Protein AF-A0A957KH00-F1 (afdb_monomer_lite)

Secondary structure (DSSP, 8-state):
-TTS-HHHHHHHHHHHHHHHHHHHHHHHHHH--SEEEEP-SSSPEEEEPPGGG-EEEEEETTEEEEEESB-TT-SSBPPHHHHHHHHHHHHH---SSPPPP-HHHHTB-HHHHHHHHHTS-HHHHHHHHHHTT-SEEEE-S---TTS-HHHHTTSS---S--SEEEEE-SS-EEEEE-TTT--HHHHHHHHHHHHHHHHHHHHHHHTSPPPSS---PEEE-----HHHHHHHHHSPBPPP-EEEEE----HHHHHHHHHHHHHH-TT----HHHHHHHHHHHHHHH----HHHHHHHHHHHTSTTTHHHHHHHHHHHHHSTTPPPPEEEEEE-TTT-TT--EEEEEE---TTTTTHHHHHHHHHHHHHHHHHH-SHHHHHHHHHHHHHHHHHHHHHHHHHHHHHHHHHTT-SHHHHHHHHHHTS-HHHHHHHTTS-GGGHHHHHHHH-SEEEEEEEEPPTT-------PPPPS-TT--EEEEEEE-TTSPEEEEEEE--HHHHHHHHTT-HHHHHHHHHHHHHHHHHHHHHHHHHHHHHHH--TTT--GGGSTT------

Structure (mmCIF, N/CA/C/O backbone):
data_AF-A0A957KH00-F1
#
_entry.id   AF-A0A957KH00-F1
#
loop_
_atom_site.group_PDB
_atom_site.id
_atom_site.type_symbol
_atom_site.label_atom_id
_atom_site.label_alt_id
_atom_site.label_comp_id
_atom_site.label_asym_id
_atom_site.label_entity_id
_atom_site.label_seq_id
_atom_site.pdbx_PDB_ins_code
_atom_site.Cartn_x
_atom_site.Cartn_y
_atom_site.Cartn_z
_atom_site.occupancy
_atom_site.B_iso_or_equiv
_atom_site.auth_seq_id
_atom_site.auth_comp_id
_atom_site.auth_asym_id
_atom_site.auth_atom_id
_atom_site.pdbx_PDB_model_num
ATOM 1 N N . ILE A 1 1 ? 18.843 39.538 4.710 1.00 54.41 1 ILE A N 1
ATOM 2 C CA . ILE A 1 1 ? 18.472 39.778 6.128 1.00 54.41 1 ILE A CA 1
ATOM 3 C C . ILE A 1 1 ? 19.539 40.608 6.839 1.00 54.41 1 ILE A C 1
ATOM 5 O O . ILE A 1 1 ? 19.192 41.646 7.378 1.00 54.41 1 ILE A O 1
ATOM 9 N N . GLU A 1 2 ? 20.824 40.255 6.732 1.00 48.72 2 GLU A N 1
ATOM 10 C CA . GLU A 1 2 ? 21.942 40.974 7.386 1.00 48.72 2 GLU A CA 1
ATOM 11 C C . GLU A 1 2 ? 22.104 42.458 6.999 1.00 48.72 2 GLU A C 1
ATOM 13 O O . GLU A 1 2 ? 22.751 43.216 7.710 1.00 48.72 2 GLU A O 1
ATOM 18 N N . ARG A 1 3 ? 21.488 42.899 5.894 1.00 66.25 3 ARG A N 1
ATOM 19 C CA . ARG A 1 3 ? 21.500 44.301 5.435 1.00 66.25 3 ARG A CA 1
ATOM 20 C C . ARG A 1 3 ? 20.320 45.147 5.939 1.00 66.25 3 ARG A C 1
ATOM 22 O O . ARG A 1 3 ? 20.231 46.315 5.582 1.00 66.25 3 ARG A O 1
ATOM 29 N N . LEU A 1 4 ? 19.390 44.572 6.707 1.00 69.06 4 LEU A N 1
ATOM 30 C CA . LEU A 1 4 ? 18.234 45.299 7.251 1.00 69.06 4 LEU A CA 1
ATOM 31 C C . LEU A 1 4 ? 18.590 46.002 8.573 1.00 69.06 4 LEU A C 1
ATOM 33 O O . LEU A 1 4 ? 19.432 45.486 9.308 1.00 69.06 4 LEU A O 1
ATOM 37 N N . PRO A 1 5 ? 17.937 47.125 8.927 1.00 86.00 5 PRO A N 1
ATOM 38 C CA . PRO A 1 5 ? 18.092 47.758 10.238 1.00 86.00 5 PRO A CA 1
ATOM 39 C C . PRO A 1 5 ? 17.838 46.776 11.394 1.00 86.00 5 PRO A C 1
ATOM 41 O O . PRO A 1 5 ? 16.929 45.951 11.327 1.00 86.00 5 PRO A O 1
ATOM 44 N N . ALA A 1 6 ? 18.602 46.880 12.486 1.00 80.31 6 ALA A N 1
ATOM 45 C CA . ALA A 1 6 ? 18.545 45.936 13.613 1.00 80.31 6 ALA A CA 1
ATOM 46 C C . ALA A 1 6 ? 17.179 45.869 14.330 1.00 80.31 6 ALA A C 1
ATOM 48 O O . ALA A 1 6 ? 16.883 44.898 15.026 1.00 80.31 6 ALA A O 1
ATOM 49 N N . THR A 1 7 ? 16.348 46.904 14.202 1.00 82.12 7 THR A N 1
ATOM 50 C CA . THR A 1 7 ? 14.951 46.897 14.665 1.00 82.12 7 THR A CA 1
ATOM 51 C C . THR A 1 7 ? 14.093 46.014 13.768 1.00 82.12 7 THR A C 1
ATOM 53 O O . THR A 1 7 ? 13.457 45.092 14.256 1.00 82.12 7 THR A O 1
ATOM 56 N N . TRP A 1 8 ? 14.203 46.180 12.450 1.00 80.38 8 TRP A N 1
ATOM 57 C CA . TRP A 1 8 ? 13.471 45.382 11.466 1.00 80.38 8 TRP A CA 1
ATOM 58 C C . TRP A 1 8 ? 13.895 43.913 11.483 1.00 80.38 8 TRP A C 1
ATOM 60 O O . TRP A 1 8 ? 13.065 43.035 11.280 1.00 80.38 8 TRP A O 1
ATOM 70 N N . GLN A 1 9 ? 15.170 43.626 11.764 1.00 74.12 9 GLN A N 1
ATOM 71 C CA . GLN A 1 9 ? 15.633 42.253 11.980 1.00 74.12 9 GLN A CA 1
ATOM 72 C C . GLN A 1 9 ? 14.965 41.618 13.207 1.00 74.12 9 GLN A C 1
ATOM 74 O O . GLN A 1 9 ? 14.507 40.483 13.124 1.00 74.12 9 GLN A O 1
ATOM 79 N N . ARG A 1 10 ? 14.879 42.342 14.332 1.00 81.00 10 ARG A N 1
ATOM 80 C CA . ARG A 1 10 ? 14.225 41.849 15.555 1.00 81.00 10 ARG A CA 1
ATOM 81 C C . ARG A 1 10 ? 12.725 41.659 15.365 1.00 81.00 10 ARG A C 1
ATOM 83 O O . ARG A 1 10 ? 12.212 40.609 15.741 1.00 81.00 10 ARG A O 1
ATOM 90 N N . ASP A 1 11 ? 12.060 42.619 14.733 1.00 83.38 11 ASP A N 1
ATOM 91 C CA . ASP A 1 11 ? 10.628 42.544 14.439 1.00 83.38 11 ASP A CA 1
ATOM 92 C C . ASP A 1 11 ? 10.334 41.367 13.499 1.00 83.38 11 ASP A C 1
ATOM 94 O O . ASP A 1 11 ? 9.453 40.556 13.775 1.00 83.38 11 ASP A O 1
ATOM 98 N N . TRP A 1 12 ? 11.136 41.193 12.444 1.00 76.69 12 TRP A N 1
ATOM 99 C CA . TRP A 1 12 ? 11.017 40.057 11.529 1.00 76.69 12 TRP A CA 1
ATOM 100 C C . TRP A 1 12 ? 11.257 38.713 12.229 1.00 76.69 12 TRP A C 1
ATOM 102 O O . TRP A 1 12 ? 10.466 37.792 12.056 1.00 76.69 12 TRP A O 1
ATOM 112 N N . VAL A 1 13 ? 12.301 38.591 13.061 1.00 83.00 13 VAL A N 1
ATOM 113 C CA . VAL A 1 13 ? 12.564 37.361 13.835 1.00 83.00 13 VAL A CA 1
ATOM 114 C C . VAL A 1 13 ? 11.407 37.055 14.787 1.00 83.00 13 VAL A C 1
ATOM 116 O O . VAL A 1 13 ? 11.013 35.896 14.904 1.00 83.00 13 VAL A O 1
ATOM 119 N N . SER A 1 14 ? 10.842 38.075 15.439 1.00 84.69 14 SER A N 1
ATOM 120 C CA . SER A 1 14 ? 9.678 37.928 16.317 1.00 84.69 14 SER A CA 1
ATOM 121 C C . SER A 1 14 ? 8.453 37.424 15.549 1.00 84.69 14 SER A C 1
ATOM 123 O O . SER A 1 14 ? 7.830 36.451 15.971 1.00 84.69 14 SER A O 1
ATOM 125 N N . ILE A 1 15 ? 8.154 38.020 14.389 1.00 82.69 15 ILE A N 1
ATOM 126 C CA . ILE A 1 15 ? 7.049 37.605 13.509 1.00 82.69 15 ILE A CA 1
ATOM 127 C C . ILE A 1 15 ? 7.245 36.162 13.031 1.00 82.69 15 ILE A C 1
ATOM 129 O O . ILE A 1 15 ? 6.324 35.356 13.115 1.00 82.69 15 ILE A O 1
ATOM 133 N N . VAL A 1 16 ? 8.450 35.804 12.576 1.00 77.44 16 VAL A N 1
ATOM 134 C CA . VAL A 1 16 ? 8.760 34.442 12.114 1.00 77.44 16 VAL A CA 1
ATOM 135 C C . VAL A 1 16 ? 8.652 33.429 13.249 1.00 77.44 16 VAL A C 1
ATOM 137 O O . VAL A 1 16 ? 8.148 32.329 13.041 1.00 77.44 16 VAL A O 1
ATOM 140 N N . ARG A 1 17 ? 9.105 33.775 14.458 1.00 83.38 17 ARG A N 1
ATOM 141 C CA . ARG A 1 17 ? 8.986 32.897 15.626 1.00 83.38 17 ARG A CA 1
ATOM 142 C C . ARG A 1 17 ? 7.526 32.668 16.004 1.00 83.38 17 ARG A C 1
ATOM 144 O O . ARG A 1 17 ? 7.141 31.520 16.192 1.00 83.38 17 ARG A O 1
ATOM 151 N N . GLN A 1 18 ? 6.728 33.731 16.073 1.00 82.06 18 GLN A N 1
ATOM 152 C CA . GLN A 1 18 ? 5.303 33.622 16.374 1.00 82.06 18 GLN A CA 1
ATOM 153 C C . GLN A 1 18 ? 4.573 32.791 15.310 1.00 82.06 18 GLN A C 1
ATOM 155 O O . GLN A 1 18 ? 3.844 31.864 15.658 1.00 82.06 18 GLN A O 1
ATOM 160 N N . ALA A 1 19 ? 4.836 33.052 14.025 1.00 74.44 19 ALA A N 1
ATOM 161 C CA . ALA A 1 19 ? 4.275 32.271 12.926 1.00 74.44 19 ALA A CA 1
ATOM 162 C C . ALA A 1 19 ? 4.634 30.780 13.050 1.00 74.44 19 ALA A C 1
ATOM 164 O O . ALA A 1 19 ? 3.759 29.929 12.922 1.00 74.44 19 ALA A O 1
ATOM 165 N N . ARG A 1 20 ? 5.887 30.456 13.400 1.00 77.19 20 ARG A N 1
ATOM 166 C CA . ARG A 1 20 ? 6.331 29.073 13.645 1.00 77.19 20 ARG A CA 1
ATOM 167 C C . ARG A 1 20 ? 5.661 28.423 14.855 1.00 77.19 20 ARG A C 1
ATOM 169 O O . ARG A 1 20 ? 5.373 27.233 14.816 1.00 77.19 20 ARG A O 1
ATOM 176 N N . GLU A 1 21 ? 5.426 29.163 15.936 1.00 82.31 21 GLU A N 1
ATOM 177 C CA . GLU A 1 21 ? 4.733 28.643 17.123 1.00 82.31 21 GLU A CA 1
ATOM 178 C C . GLU A 1 21 ? 3.253 28.343 16.827 1.00 82.31 21 GLU A C 1
ATOM 180 O O . GLU A 1 21 ? 2.723 27.317 17.261 1.00 82.31 21 GLU A O 1
ATOM 185 N N . GLU A 1 22 ? 2.588 29.195 16.047 1.00 79.38 22 GLU A N 1
ATOM 186 C CA . GLU A 1 22 ? 1.221 28.965 15.565 1.00 79.38 22 GLU A CA 1
ATOM 187 C C . GLU A 1 22 ? 1.159 27.805 14.554 1.00 79.38 22 GLU A C 1
ATOM 189 O O . GLU A 1 22 ? 0.269 26.953 14.628 1.00 79.38 22 GLU A O 1
ATOM 194 N N . GLU A 1 23 ? 2.131 27.721 13.642 1.00 75.25 23 GLU A N 1
ATOM 195 C CA . GLU A 1 23 ? 2.328 26.588 12.732 1.00 75.25 23 GLU A CA 1
ATOM 196 C C . GLU A 1 23 ? 2.514 25.276 13.482 1.00 75.25 23 GLU A C 1
ATOM 198 O O . GLU A 1 23 ? 1.836 24.304 13.155 1.00 75.25 23 GLU A O 1
ATOM 203 N N . LEU A 1 24 ? 3.353 25.259 14.518 1.00 75.81 24 LEU A N 1
ATOM 204 C CA . LEU A 1 24 ? 3.607 24.073 15.325 1.00 75.81 24 LEU A CA 1
ATOM 205 C C . LEU A 1 24 ? 2.342 23.586 16.034 1.00 75.81 24 LEU A C 1
ATOM 207 O O . LEU A 1 24 ? 2.072 22.389 16.027 1.00 75.81 24 LEU A O 1
ATOM 211 N N . LYS A 1 25 ? 1.538 24.485 16.615 1.00 78.56 25 LYS A N 1
ATOM 212 C CA . LYS A 1 25 ? 0.272 24.098 17.264 1.00 78.56 25 LYS A CA 1
ATOM 213 C C . LYS A 1 25 ? -0.710 23.490 16.268 1.00 78.56 25 LYS A C 1
ATOM 215 O O . LYS A 1 25 ? -1.283 22.438 16.545 1.00 78.56 25 LYS A O 1
ATOM 220 N N . ALA A 1 26 ? -0.880 24.123 15.107 1.00 73.50 26 ALA A N 1
ATOM 221 C CA . ALA A 1 26 ? -1.734 23.597 14.045 1.00 73.50 26 ALA A CA 1
ATOM 222 C C . ALA A 1 26 ? -1.229 22.233 13.550 1.00 73.50 26 ALA A C 1
ATOM 224 O O . ALA A 1 26 ? -2.017 21.308 13.370 1.00 73.50 26 ALA A O 1
ATOM 225 N N . TYR A 1 27 ? 0.087 22.082 13.409 1.00 73.44 27 TYR A N 1
ATOM 226 C CA . TYR A 1 27 ? 0.732 20.834 13.019 1.00 73.44 27 TYR A CA 1
ATOM 227 C C . TYR A 1 27 ? 0.546 19.722 14.066 1.00 73.44 27 TYR A C 1
ATOM 229 O O . TYR A 1 27 ? 0.171 18.603 13.731 1.00 73.44 27 TYR A O 1
ATOM 237 N N . GLN A 1 28 ? 0.705 20.024 15.356 1.00 78.19 28 GLN A N 1
ATOM 238 C CA . GLN A 1 28 ? 0.443 19.077 16.448 1.00 78.19 28 GLN A CA 1
ATOM 239 C C . GLN A 1 28 ? -1.027 18.641 16.489 1.00 78.19 28 GLN A C 1
ATOM 241 O O . GLN A 1 28 ? -1.321 17.460 16.665 1.00 78.19 28 GLN A O 1
ATOM 246 N N . GLN A 1 29 ? -1.964 19.570 16.280 1.00 77.19 29 GLN A N 1
ATOM 247 C CA . GLN A 1 29 ? -3.387 19.242 16.142 1.00 77.19 29 GLN A CA 1
ATOM 248 C C . GLN A 1 29 ? -3.640 18.370 14.904 1.00 77.19 29 GLN A C 1
ATOM 250 O O . GLN A 1 29 ? -4.393 17.393 14.956 1.00 77.19 29 GLN A O 1
ATOM 255 N N . GLN A 1 30 ? -2.973 18.674 13.790 1.00 74.00 30 GLN A N 1
ATOM 256 C CA . GLN A 1 30 ? -3.038 17.888 12.564 1.00 74.00 30 GLN A CA 1
ATOM 257 C C . GLN A 1 30 ? -2.568 16.442 12.791 1.00 74.00 30 GLN A C 1
ATOM 259 O O . GLN A 1 30 ? -3.253 15.524 12.354 1.00 74.00 30 GLN A O 1
ATOM 264 N N . LEU A 1 31 ? -1.482 16.235 13.537 1.00 77.81 31 LEU A N 1
ATOM 265 C CA . LEU A 1 31 ? -0.931 14.909 13.841 1.00 77.81 31 LEU A CA 1
ATOM 266 C C . LEU A 1 31 ? -1.614 14.170 15.003 1.00 77.81 31 LEU A C 1
ATOM 268 O O . LEU A 1 31 ? -1.400 12.972 15.173 1.00 77.81 31 LEU A O 1
ATOM 272 N N . SER A 1 32 ? -2.418 14.851 15.823 1.00 86.00 32 SER A N 1
ATOM 273 C CA . SER A 1 32 ? -3.026 14.232 17.005 1.00 86.00 32 SER A CA 1
ATOM 274 C C . SER A 1 32 ? -3.964 13.072 16.648 1.00 86.00 32 SER A C 1
ATOM 276 O O . SER A 1 32 ? -4.871 13.208 15.831 1.00 86.00 32 SER A O 1
ATOM 278 N N . LEU A 1 33 ? -3.824 11.936 17.326 1.00 90.50 33 LEU A N 1
ATOM 279 C CA . LEU A 1 33 ? -4.763 10.818 17.184 1.00 90.50 33 LEU A CA 1
ATOM 280 C C . LEU A 1 33 ? -5.942 10.907 18.154 1.00 90.50 33 LEU A C 1
ATOM 282 O O . LEU A 1 33 ? -6.787 10.025 18.155 1.00 90.50 33 LEU A O 1
ATOM 286 N N . HIS A 1 34 ? -6.045 11.963 18.967 1.00 92.81 34 HIS A N 1
ATOM 287 C CA . HIS A 1 34 ? -7.137 12.141 19.932 1.00 92.81 34 HIS A CA 1
ATOM 288 C C . HIS A 1 34 ? -8.409 12.654 19.245 1.00 92.81 34 HIS A C 1
ATOM 290 O O . HIS A 1 34 ? -8.987 13.665 19.642 1.00 92.81 34 HIS A O 1
ATOM 296 N N . ALA A 1 35 ? -8.808 12.002 18.159 1.00 94.06 35 ALA A N 1
ATOM 297 C CA . ALA A 1 35 ? -9.972 12.357 17.373 1.00 94.06 35 ALA A CA 1
ATOM 298 C C . ALA A 1 35 ? -10.521 11.131 16.643 1.00 94.06 35 ALA A C 1
ATOM 300 O O . ALA A 1 35 ? -9.775 10.213 16.301 1.00 94.06 35 ALA A O 1
ATOM 301 N N . PHE A 1 36 ? -11.813 11.167 16.343 1.00 94.25 36 PHE A N 1
ATOM 302 C CA . PHE A 1 36 ? -12.451 10.258 15.397 1.00 94.25 36 PHE A CA 1
ATOM 303 C C . PHE A 1 36 ? -12.935 11.039 14.170 1.00 94.25 36 PHE A C 1
ATOM 305 O O . PHE A 1 36 ? -12.986 12.273 14.183 1.00 94.25 36 PHE A O 1
ATOM 312 N N . LEU A 1 37 ? -13.265 10.324 13.098 1.00 92.75 37 LEU A N 1
ATOM 313 C CA . LEU A 1 37 ? -13.838 10.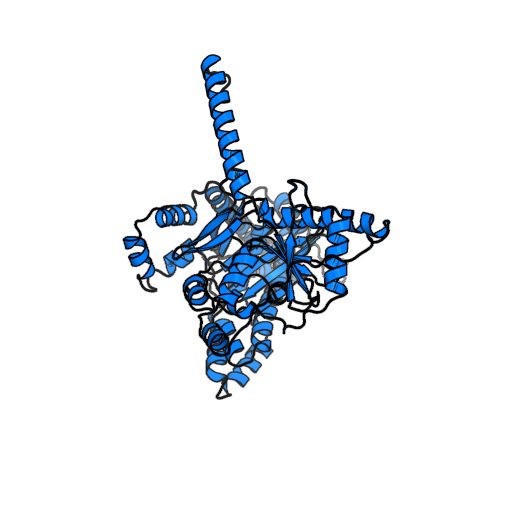911 11.891 1.00 92.75 37 LEU A CA 1
ATOM 314 C C . LEU A 1 37 ? -15.352 10.841 11.928 1.00 92.75 37 LEU A C 1
ATOM 316 O O . LEU A 1 37 ? -15.939 9.759 11.979 1.00 92.75 37 LEU A O 1
ATOM 320 N N . GLU A 1 38 ? -15.972 12.001 11.814 1.00 89.06 38 GLU A N 1
ATOM 321 C CA . GLU A 1 38 ? -17.396 12.121 11.580 1.00 89.06 38 GLU A CA 1
ATOM 322 C C . GLU A 1 38 ? -17.655 12.176 10.064 1.00 89.06 38 GLU A C 1
ATOM 324 O O . GLU A 1 38 ? -17.081 13.029 9.378 1.00 89.06 38 GLU A O 1
ATOM 329 N N . PRO A 1 39 ? -18.462 11.247 9.513 1.00 84.00 39 PRO A N 1
ATOM 330 C CA . PRO A 1 39 ? -18.738 11.206 8.083 1.00 84.00 39 PRO A CA 1
ATOM 331 C C . PRO A 1 39 ? -19.536 12.436 7.650 1.00 84.00 39 PRO A C 1
ATOM 333 O O . PRO A 1 39 ? -20.659 12.645 8.109 1.00 84.00 39 PRO A O 1
ATOM 336 N N . GLY A 1 40 ? -18.986 13.211 6.717 1.00 73.69 40 GLY A N 1
ATOM 337 C CA . GLY A 1 40 ? -19.670 14.341 6.091 1.00 73.69 40 GLY A CA 1
ATOM 338 C C . GLY A 1 40 ? -20.029 14.078 4.628 1.00 73.69 40 GLY A C 1
ATOM 339 O O . GLY A 1 40 ? -19.513 13.170 3.981 1.00 73.69 40 GLY A O 1
ATOM 340 N N . VAL A 1 41 ? -20.917 14.909 4.073 1.00 62.47 41 VAL A N 1
ATOM 341 C CA . VAL A 1 41 ? -21.385 14.789 2.674 1.00 62.47 41 VAL A CA 1
ATOM 342 C C . VAL A 1 41 ? -20.262 15.054 1.659 1.00 62.47 41 VAL A C 1
ATOM 344 O O . VAL A 1 41 ? -20.282 14.503 0.562 1.00 62.47 41 VAL A O 1
ATOM 347 N N . HIS A 1 42 ? -19.286 15.891 2.020 1.00 56.88 42 HIS A N 1
ATOM 348 C CA . HIS A 1 42 ? -18.218 16.368 1.127 1.00 56.88 42 HIS A CA 1
ATOM 349 C C . HIS A 1 42 ? -16.806 16.018 1.619 1.00 56.88 42 HIS A C 1
ATOM 351 O O . HIS A 1 42 ? -15.819 16.463 1.040 1.00 56.88 42 HIS A O 1
ATOM 357 N N . GLY A 1 43 ? -16.713 15.247 2.699 1.00 70.06 43 GLY A N 1
ATOM 358 C CA . GLY A 1 43 ? -15.466 14.926 3.376 1.00 70.06 43 GLY A CA 1
ATOM 359 C C . GLY A 1 43 ? -15.702 14.713 4.862 1.00 70.06 43 GLY A C 1
ATOM 360 O O . GLY A 1 43 ? -16.697 15.176 5.419 1.00 70.06 43 GLY A O 1
ATOM 361 N N . ASP A 1 44 ? -14.781 14.002 5.489 1.00 83.06 44 ASP A N 1
ATOM 362 C CA . ASP A 1 44 ? -14.844 13.714 6.912 1.00 83.06 44 ASP A CA 1
ATOM 363 C C . ASP A 1 44 ? -14.304 14.882 7.737 1.00 83.06 44 ASP A C 1
ATOM 365 O O . ASP A 1 44 ? -13.280 15.484 7.399 1.00 83.06 44 ASP A O 1
ATOM 369 N N . SER A 1 45 ? -14.959 15.161 8.861 1.00 85.94 45 SER A N 1
ATOM 370 C CA . SER A 1 45 ? -14.453 16.090 9.869 1.00 85.94 45 SER A CA 1
ATOM 371 C C . SER A 1 45 ? -13.819 15.336 11.028 1.00 85.94 45 SER A C 1
ATOM 373 O O . SER A 1 45 ? -14.325 14.311 11.481 1.00 85.94 45 SER A O 1
ATOM 375 N N . ARG A 1 46 ? -12.700 15.860 11.535 1.00 90.00 46 ARG A N 1
ATOM 376 C CA . ARG A 1 46 ? -12.051 15.332 12.738 1.00 90.00 46 ARG A CA 1
ATOM 377 C C . ARG A 1 46 ? -12.722 15.924 13.968 1.00 90.00 46 ARG A C 1
ATOM 379 O O . ARG A 1 46 ? -12.668 17.136 14.170 1.00 90.00 46 ARG A O 1
ATOM 386 N N . THR A 1 47 ? -13.285 15.063 14.801 1.00 92.44 47 THR A N 1
ATOM 387 C CA . THR A 1 47 ? -13.924 15.447 16.059 1.00 92.44 47 THR A CA 1
ATOM 388 C C . THR A 1 47 ? -13.028 15.021 17.211 1.00 92.44 47 THR A C 1
ATOM 390 O O . THR A 1 47 ? -12.727 13.840 17.373 1.00 92.44 47 THR A O 1
ATOM 393 N N . ALA A 1 48 ? -12.549 15.999 17.983 1.00 92.75 48 ALA A N 1
ATOM 394 C CA . ALA A 1 48 ? -11.625 15.758 19.084 1.00 92.75 48 ALA A CA 1
ATOM 395 C C . ALA A 1 48 ? -12.288 14.955 20.212 1.00 92.75 48 ALA A C 1
ATOM 397 O O . ALA A 1 48 ? -13.428 15.218 20.597 1.00 92.75 48 ALA A O 1
ATOM 398 N N . ILE A 1 49 ? -11.539 14.013 20.778 1.00 94.25 49 ILE A N 1
ATOM 399 C CA . ILE A 1 49 ? -11.944 13.211 21.929 1.00 94.25 49 ILE A CA 1
ATOM 400 C C . ILE A 1 49 ? -11.290 13.826 23.174 1.00 94.25 49 ILE A C 1
ATOM 402 O O . ILE A 1 49 ? -10.063 13.964 23.216 1.00 94.25 49 ILE A O 1
ATOM 406 N N . PRO A 1 50 ? -12.066 14.207 24.203 1.00 91.62 50 PRO A N 1
ATOM 407 C CA . PRO A 1 50 ? -11.500 14.686 25.458 1.00 91.62 50 PRO A CA 1
ATOM 408 C C . PRO A 1 50 ? -10.595 13.623 26.101 1.00 91.62 50 PRO A C 1
ATOM 410 O O . PRO A 1 50 ? -10.983 12.455 26.110 1.00 91.62 50 PRO A O 1
ATOM 413 N N . PRO A 1 51 ? -9.460 13.989 26.731 1.00 88.69 51 PRO A N 1
ATOM 414 C CA . PRO A 1 51 ? -8.531 13.015 27.308 1.00 88.69 51 PRO A CA 1
ATOM 415 C C . PRO A 1 51 ? -9.192 11.986 28.232 1.00 88.69 51 PRO A C 1
ATOM 417 O O . PRO A 1 51 ? -8.977 10.792 28.090 1.00 88.69 51 PRO A O 1
ATOM 420 N N . ARG A 1 52 ? -10.099 12.428 29.109 1.00 88.62 52 ARG A N 1
ATOM 421 C CA . ARG A 1 52 ? -10.814 11.545 30.050 1.00 88.62 52 ARG A CA 1
ATOM 422 C C . ARG A 1 52 ? -11.789 10.566 29.396 1.00 88.62 52 ARG A C 1
ATOM 424 O O . ARG A 1 52 ? -12.238 9.640 30.058 1.00 88.62 52 ARG A O 1
ATOM 431 N N . ALA A 1 53 ? -12.160 10.807 28.144 1.00 92.31 53 ALA A N 1
ATOM 432 C CA . ALA A 1 53 ? -12.997 9.903 27.375 1.00 92.31 53 ALA A CA 1
ATOM 433 C C . ALA A 1 53 ? -12.163 8.934 26.530 1.00 92.31 53 ALA A C 1
ATOM 435 O O . ALA A 1 53 ? -12.739 7.991 26.013 1.00 92.31 53 ALA A O 1
ATOM 436 N N . LEU A 1 54 ? -10.847 9.137 26.380 1.00 94.62 54 LEU A N 1
ATOM 437 C CA . LEU A 1 54 ? -10.015 8.276 25.544 1.00 94.62 54 LEU A CA 1
ATOM 438 C C . LEU A 1 54 ? -9.938 6.855 26.104 1.00 94.62 54 LEU A C 1
ATOM 440 O O . LEU A 1 54 ? -9.595 6.630 27.270 1.00 94.62 54 LEU A O 1
ATOM 444 N N . THR A 1 55 ? -10.185 5.902 25.217 1.00 96.50 55 THR A N 1
ATOM 445 C CA . THR A 1 55 ? -9.982 4.479 25.459 1.00 96.50 55 THR A CA 1
ATOM 446 C C . THR A 1 55 ? -9.068 3.890 24.386 1.00 96.50 55 THR A C 1
ATOM 448 O O . THR A 1 55 ? -8.839 4.481 23.330 1.00 96.50 55 THR A O 1
ATOM 451 N N . LEU A 1 56 ? -8.509 2.719 24.667 1.00 96.50 56 LEU A N 1
ATOM 452 C CA . LEU A 1 56 ? -7.892 1.846 23.679 1.00 96.50 56 LEU A CA 1
ATOM 453 C C . LEU A 1 56 ? -8.891 0.743 23.346 1.00 96.50 56 LEU A C 1
ATOM 455 O O . LEU A 1 56 ? -9.374 0.063 24.251 1.00 96.50 56 LEU A O 1
ATOM 459 N N . GLY A 1 57 ? -9.198 0.555 22.066 1.00 97.12 57 GLY A N 1
ATOM 460 C CA . GLY A 1 57 ? -10.038 -0.560 21.655 1.00 97.12 57 GLY A CA 1
ATOM 461 C C . GLY A 1 57 ? -9.200 -1.809 21.422 1.00 97.12 57 GLY A C 1
ATOM 462 O O . GLY A 1 57 ? -8.147 -1.750 20.788 1.00 97.12 57 GLY A O 1
ATOM 463 N N . LEU A 1 58 ? -9.678 -2.944 21.911 1.00 96.94 58 LEU A N 1
ATOM 464 C CA . LEU A 1 58 ? -9.068 -4.251 21.718 1.00 96.94 58 LEU A CA 1
ATOM 465 C C . LEU A 1 58 ? -10.106 -5.199 21.122 1.00 96.94 58 LEU A C 1
ATOM 467 O O . LEU A 1 58 ? -11.232 -5.264 21.607 1.00 96.94 58 LEU A O 1
ATOM 471 N N . ILE A 1 59 ? -9.727 -5.915 20.067 1.00 95.88 59 ILE A N 1
ATOM 472 C CA . ILE A 1 59 ? -10.541 -6.946 19.429 1.00 95.88 59 ILE A CA 1
ATOM 473 C C . ILE A 1 59 ? -9.887 -8.297 19.706 1.00 95.88 59 ILE A C 1
ATOM 475 O O . ILE A 1 59 ? -8.707 -8.485 19.401 1.00 95.88 59 ILE A O 1
ATOM 479 N N . TYR A 1 60 ? -10.641 -9.201 20.327 1.00 94.69 60 TYR A N 1
ATOM 480 C CA . TYR A 1 60 ? -10.198 -10.558 20.633 1.00 94.69 60 TYR A CA 1
ATOM 481 C C . TYR A 1 60 ? -11.375 -11.532 20.591 1.00 94.69 60 TYR A C 1
ATOM 483 O O . TYR A 1 60 ? -12.397 -11.321 21.243 1.00 94.69 60 TYR A O 1
ATOM 491 N N . GLN A 1 61 ? -11.215 -12.606 19.829 1.00 92.12 61 GLN A N 1
ATOM 492 C CA . GLN A 1 61 ? -12.241 -13.563 19.431 1.00 92.12 61 GLN A CA 1
ATOM 493 C C . GLN A 1 61 ? -13.497 -12.871 18.884 1.00 92.12 61 GLN A C 1
ATOM 495 O O . GLN A 1 61 ? -14.598 -13.131 19.372 1.00 92.12 61 GLN A O 1
ATOM 500 N N . ASP A 1 62 ? -13.320 -11.940 17.938 1.00 91.88 62 ASP A N 1
ATOM 501 C CA . ASP A 1 62 ? -14.371 -11.103 17.338 1.00 91.88 62 ASP A CA 1
ATOM 502 C C . ASP A 1 62 ? -15.173 -10.251 18.365 1.00 91.88 62 ASP A C 1
ATOM 504 O O . ASP A 1 62 ? -16.232 -9.707 18.052 1.00 91.88 62 ASP A O 1
ATOM 508 N N . ASN A 1 63 ? -14.691 -10.110 19.609 1.00 93.81 63 ASN A N 1
ATOM 509 C CA . ASN A 1 63 ? -15.306 -9.271 20.642 1.00 93.81 63 ASN A CA 1
ATOM 510 C C . ASN A 1 63 ? -14.541 -7.964 20.823 1.00 93.81 63 ASN A C 1
ATOM 512 O O . ASN A 1 63 ? -13.312 -7.957 20.829 1.00 93.81 63 ASN A O 1
ATOM 516 N N . TYR A 1 64 ? -15.277 -6.874 21.041 1.00 95.38 64 TYR A N 1
ATOM 517 C CA . TYR A 1 64 ? -14.727 -5.535 21.220 1.00 95.38 64 TYR A CA 1
ATOM 518 C C . TYR A 1 64 ? -14.666 -5.173 22.704 1.00 95.38 64 TYR A C 1
ATOM 520 O O . TYR A 1 64 ? -15.669 -5.254 23.412 1.00 95.38 64 TYR A O 1
ATOM 528 N N . TYR A 1 65 ? -13.505 -4.712 23.153 1.00 96.19 65 TYR A N 1
ATOM 529 C CA . TYR A 1 65 ? -13.267 -4.240 24.512 1.00 96.19 65 TYR A CA 1
ATOM 530 C C . TYR A 1 65 ? -12.713 -2.819 24.485 1.00 96.19 65 TYR A C 1
ATOM 532 O O . TYR A 1 65 ? -11.872 -2.499 23.646 1.00 96.19 65 TYR A O 1
ATOM 540 N N . LEU A 1 66 ? -13.151 -1.973 25.413 1.00 96.69 66 LEU A N 1
ATOM 541 C CA . LEU A 1 66 ? -12.615 -0.634 25.629 1.00 96.69 66 LEU A CA 1
ATOM 542 C C . LEU A 1 66 ? -11.830 -0.597 26.938 1.00 96.69 66 LEU A C 1
ATOM 544 O O . LEU A 1 66 ? -12.369 -0.828 28.024 1.00 96.69 66 LEU A O 1
ATOM 548 N N . LEU A 1 67 ? -10.541 -0.291 26.827 1.00 96.25 67 LEU A N 1
ATOM 549 C CA . LEU A 1 67 ? -9.639 -0.131 27.957 1.00 96.25 67 LEU A CA 1
ATOM 550 C C . LEU A 1 67 ? -9.474 1.369 28.233 1.00 96.25 67 LEU A C 1
ATOM 552 O O . LEU A 1 67 ? -9.040 2.097 27.338 1.00 96.25 67 LEU A O 1
ATOM 556 N N . PRO A 1 68 ? -9.801 1.871 29.435 1.00 94.44 68 PRO A N 1
ATOM 557 C CA . PRO A 1 68 ? -9.531 3.264 29.771 1.00 94.44 68 PRO A CA 1
ATOM 558 C C . PRO A 1 68 ? -8.021 3.528 29.747 1.00 94.44 68 PRO A C 1
ATOM 560 O O . PRO A 1 68 ? -7.236 2.691 30.188 1.00 94.44 68 PRO A O 1
ATOM 563 N N . LEU A 1 69 ? -7.616 4.695 29.237 1.00 92.62 69 LEU A N 1
ATOM 564 C CA . LEU A 1 69 ? -6.204 5.098 29.241 1.00 92.62 69 LEU A CA 1
ATOM 565 C C . LEU A 1 69 ? -5.756 5.720 30.566 1.00 92.62 69 LEU A C 1
ATOM 567 O O . LEU A 1 69 ? -4.559 5.767 30.835 1.00 92.62 69 LEU A O 1
ATOM 571 N N . TYR A 1 70 ? -6.700 6.211 31.366 1.00 92.75 70 TYR A N 1
ATOM 572 C CA . TYR A 1 70 ? -6.450 6.938 32.607 1.00 92.75 70 TYR A CA 1
ATOM 573 C C . TYR A 1 70 ? -7.010 6.182 33.808 1.00 92.75 70 TYR A C 1
ATOM 575 O O . TYR A 1 70 ? -8.064 5.545 33.715 1.00 92.75 70 TYR A O 1
ATOM 583 N N . GLU A 1 71 ? -6.332 6.291 34.950 1.00 90.31 71 GLU A N 1
ATOM 584 C CA . GLU A 1 71 ? -6.819 5.710 36.199 1.00 90.31 71 GLU A CA 1
ATOM 585 C C . GLU A 1 71 ? -8.147 6.373 36.631 1.00 90.31 71 GLU A C 1
ATOM 587 O O . GLU A 1 71 ? -8.331 7.586 36.460 1.00 90.31 71 GLU A O 1
ATOM 592 N N . PRO A 1 72 ? -9.105 5.619 37.207 1.00 86.00 72 PRO A N 1
ATOM 593 C CA . PRO A 1 72 ? -10.407 6.162 37.587 1.00 86.00 72 PRO A CA 1
ATOM 594 C C . PRO A 1 72 ? -10.294 7.373 38.522 1.00 86.00 72 PRO A C 1
ATOM 596 O O . PRO A 1 72 ? -9.767 7.284 39.627 1.00 86.00 72 PRO A O 1
ATOM 599 N N . GLY A 1 73 ? -10.817 8.520 38.079 1.00 86.38 73 GLY A N 1
ATOM 600 C CA . GLY A 1 73 ? -10.785 9.766 38.852 1.00 86.38 73 GLY A CA 1
ATOM 601 C C . GLY A 1 73 ? -9.421 10.468 38.906 1.00 86.38 73 GLY A C 1
ATOM 602 O O . GLY A 1 73 ? -9.329 11.519 39.540 1.00 86.38 73 GLY A O 1
ATOM 603 N N . SER A 1 74 ? -8.396 9.949 38.223 1.00 88.81 74 SER A N 1
ATOM 604 C CA . SER A 1 74 ? -7.050 10.527 38.157 1.00 88.81 74 SER A CA 1
ATOM 605 C C . SER A 1 74 ? -6.731 11.066 36.750 1.00 88.81 74 SER A C 1
ATOM 607 O O . SER A 1 74 ? -7.276 10.575 35.759 1.00 88.81 74 SER A O 1
ATOM 609 N N . PRO A 1 75 ? -5.879 12.103 36.620 1.00 88.44 75 PRO A N 1
ATOM 610 C CA . PRO A 1 75 ? -5.280 12.482 35.341 1.00 88.44 75 PRO A CA 1
ATOM 611 C C . PRO A 1 75 ? -4.113 11.574 34.915 1.00 88.44 75 PRO A C 1
ATOM 613 O O . PRO A 1 75 ? -3.576 11.775 33.826 1.00 88.44 75 PRO A O 1
ATOM 616 N N . ASP A 1 76 ? -3.703 10.620 35.751 1.00 92.44 76 ASP A N 1
ATOM 617 C CA . ASP A 1 76 ? -2.575 9.734 35.471 1.00 92.44 76 ASP A CA 1
ATOM 618 C C . ASP A 1 76 ? -2.969 8.617 34.501 1.00 92.44 76 ASP A C 1
ATOM 620 O O . ASP A 1 76 ? -4.086 8.094 34.551 1.00 92.44 76 ASP A O 1
ATOM 624 N N . LEU A 1 77 ? -2.037 8.240 33.622 1.00 92.31 77 LEU A N 1
ATOM 625 C CA . LEU A 1 77 ? -2.208 7.085 32.744 1.00 92.31 77 LEU A CA 1
ATOM 626 C C . LEU A 1 77 ? -2.300 5.794 33.564 1.00 92.31 77 LEU A C 1
ATOM 628 O O . LEU A 1 77 ? -1.673 5.673 34.619 1.00 92.31 77 LEU A O 1
ATOM 632 N N . CYS A 1 78 ? -3.044 4.817 33.050 1.00 92.31 78 CYS A N 1
ATOM 633 C CA . CYS A 1 78 ? -3.120 3.494 33.653 1.00 92.31 78 CYS A CA 1
ATOM 634 C C . CYS A 1 78 ? -1.728 2.888 33.840 1.00 92.31 78 CYS A C 1
ATOM 636 O O . CYS A 1 78 ? -0.894 2.888 32.931 1.00 92.31 78 CYS A O 1
ATOM 638 N N . SER A 1 79 ? -1.499 2.325 35.025 1.00 91.62 79 SER A N 1
ATOM 639 C CA . SER A 1 79 ? -0.244 1.634 35.313 1.00 91.62 79 SER A CA 1
ATOM 640 C C . SER A 1 79 ? -0.082 0.366 34.453 1.00 91.62 79 SER A C 1
ATOM 642 O O . SER A 1 79 ? -1.077 -0.282 34.109 1.00 91.62 79 SER A O 1
ATOM 644 N N . PRO A 1 80 ? 1.158 -0.072 34.159 1.00 90.75 80 PRO A N 1
ATOM 645 C CA . PRO A 1 80 ? 1.411 -1.343 33.473 1.00 90.75 80 PRO A CA 1
ATOM 646 C C . PRO A 1 80 ? 0.701 -2.545 34.117 1.00 90.75 80 PRO A C 1
ATOM 648 O O . PRO A 1 80 ? 0.119 -3.377 33.422 1.00 90.75 80 PRO A O 1
ATOM 651 N N . ALA A 1 81 ? 0.675 -2.595 35.453 1.00 91.69 81 ALA A N 1
ATOM 652 C CA . ALA A 1 81 ? -0.023 -3.632 36.210 1.00 91.69 81 ALA A CA 1
ATOM 653 C C . ALA A 1 81 ? -1.539 -3.617 35.955 1.00 91.69 81 ALA A C 1
ATOM 655 O O . ALA A 1 81 ? -2.161 -4.670 35.816 1.00 91.69 81 ALA A O 1
ATOM 656 N N . ARG A 1 82 ? -2.141 -2.428 35.837 1.00 92.56 82 ARG A N 1
ATOM 657 C CA . ARG A 1 82 ? -3.566 -2.288 35.527 1.00 92.56 82 ARG A CA 1
ATOM 658 C C . ARG A 1 82 ? -3.897 -2.800 34.127 1.00 92.56 82 ARG A C 1
ATOM 660 O O . ARG A 1 82 ? -4.896 -3.495 33.957 1.00 92.56 82 ARG A O 1
ATOM 667 N N . ILE A 1 83 ? -3.040 -2.516 33.145 1.00 91.69 83 ILE A N 1
ATOM 668 C CA . ILE A 1 83 ? -3.185 -3.058 31.788 1.00 91.69 83 ILE A CA 1
ATOM 669 C C . ILE A 1 83 ? -3.096 -4.590 31.808 1.00 91.69 83 ILE A C 1
ATOM 671 O O . ILE A 1 83 ? -3.973 -5.248 31.253 1.00 91.69 83 ILE A O 1
ATOM 675 N N . GLN A 1 84 ? -2.117 -5.173 32.511 1.00 91.94 84 GLN A N 1
ATOM 676 C CA . GLN A 1 84 ? -2.014 -6.631 32.670 1.00 91.94 84 GLN A CA 1
ATOM 677 C C . GLN A 1 84 ? -3.277 -7.246 33.293 1.00 91.94 84 GLN A C 1
ATOM 679 O O . GLN A 1 84 ? -3.752 -8.270 32.809 1.00 91.94 84 GLN A O 1
ATOM 684 N N . GLN A 1 85 ? -3.868 -6.604 34.308 1.00 93.25 85 GLN A N 1
ATOM 685 C CA . GLN A 1 85 ? -5.130 -7.053 34.906 1.00 93.25 85 GLN A CA 1
ATOM 686 C C . GLN A 1 85 ? -6.297 -7.027 33.909 1.00 93.25 85 GLN A C 1
ATOM 688 O O . GLN A 1 85 ? -7.119 -7.944 33.933 1.00 93.25 85 GLN A O 1
ATOM 693 N N . PHE A 1 86 ? -6.389 -6.012 33.038 1.00 94.44 86 PHE A N 1
ATOM 694 C CA . PHE A 1 86 ? -7.408 -5.980 31.980 1.00 94.44 86 PHE A CA 1
ATOM 695 C C . PHE A 1 86 ? -7.229 -7.130 30.991 1.00 94.44 86 PHE A C 1
ATOM 697 O O . PHE A 1 86 ? -8.196 -7.821 30.674 1.00 94.44 86 PHE A O 1
ATOM 704 N N . ILE A 1 87 ? -5.992 -7.369 30.545 1.00 93.06 87 ILE A N 1
ATOM 705 C CA . ILE A 1 87 ? -5.682 -8.478 29.638 1.00 93.06 87 ILE A CA 1
ATOM 706 C C . ILE A 1 87 ? -5.996 -9.825 30.300 1.00 93.06 87 ILE A C 1
ATOM 708 O O . ILE A 1 87 ? -6.662 -10.659 29.692 1.00 93.06 87 ILE A O 1
ATOM 712 N N . ALA A 1 88 ? -5.609 -10.026 31.562 1.00 93.12 88 ALA A N 1
ATOM 713 C CA . ALA A 1 88 ? -5.949 -11.231 32.318 1.00 93.12 88 ALA A CA 1
ATOM 714 C C . ALA A 1 88 ? -7.471 -11.424 32.439 1.00 93.12 88 ALA A C 1
ATOM 716 O O . ALA A 1 88 ? -7.963 -12.542 32.293 1.00 93.12 88 ALA A O 1
ATOM 717 N N . GLY A 1 89 ? -8.226 -10.340 32.647 1.00 93.56 89 GLY A N 1
ATOM 718 C CA . GLY A 1 89 ? -9.687 -10.363 32.667 1.00 93.56 89 GLY A CA 1
ATOM 719 C C . GLY A 1 89 ? -10.298 -10.812 31.342 1.00 93.56 89 GLY A C 1
ATOM 720 O O . GLY A 1 89 ? -11.165 -11.686 31.360 1.00 93.56 89 GLY A O 1
ATOM 721 N N . ILE A 1 90 ? -9.811 -10.275 30.217 1.00 93.31 90 ILE A N 1
ATOM 722 C CA . ILE A 1 90 ? -10.237 -10.663 28.861 1.00 93.31 90 ILE A CA 1
ATOM 723 C C . ILE A 1 90 ? -9.929 -12.140 28.590 1.00 93.31 90 ILE A C 1
ATOM 725 O O . ILE A 1 90 ? -10.781 -12.869 28.094 1.00 93.31 90 ILE A O 1
ATOM 729 N N . LEU A 1 91 ? -8.726 -12.606 28.936 1.00 92.12 91 LEU A N 1
ATOM 730 C CA . LEU A 1 91 ? -8.318 -13.993 28.689 1.00 92.12 91 LEU A CA 1
ATOM 731 C C . LEU A 1 91 ? -9.070 -15.000 29.570 1.00 92.12 91 LEU A C 1
ATOM 733 O O . LEU A 1 91 ? -9.315 -16.126 29.143 1.00 92.12 91 LEU A O 1
ATOM 737 N N . ALA A 1 92 ? -9.431 -14.610 30.794 1.00 90.06 92 ALA A N 1
ATOM 738 C CA . ALA A 1 92 ? -10.133 -15.481 31.732 1.00 90.06 92 ALA A CA 1
ATOM 739 C C . ALA A 1 92 ? -11.650 -15.551 31.490 1.00 90.06 92 ALA A C 1
ATOM 741 O O . ALA A 1 92 ? -12.277 -16.531 31.890 1.00 90.06 92 ALA A O 1
ATOM 742 N N . HIS A 1 93 ? -12.251 -14.531 30.867 1.00 84.06 93 HIS A N 1
ATOM 743 C CA . HIS A 1 93 ? -13.704 -14.420 30.729 1.00 84.06 93 HIS A CA 1
ATOM 744 C C . HIS A 1 93 ? -14.112 -14.279 29.271 1.00 84.06 93 HIS A C 1
ATOM 746 O O . HIS A 1 93 ? -13.879 -13.254 28.638 1.00 84.06 93 HIS A O 1
ATOM 752 N N . LYS A 1 94 ? -14.815 -15.292 28.765 1.00 79.62 94 LYS A N 1
ATOM 753 C CA . LYS A 1 94 ? -15.500 -15.194 27.482 1.00 79.62 94 LYS A CA 1
ATOM 754 C C . LYS A 1 94 ? -16.860 -14.507 27.681 1.00 79.62 94 LYS A C 1
ATOM 756 O O . LYS A 1 94 ? -17.619 -14.968 28.538 1.00 79.62 94 LYS A O 1
ATOM 761 N N . PRO A 1 95 ? -17.192 -13.452 26.916 1.00 83.19 95 PRO A N 1
ATOM 762 C CA . PRO A 1 95 ? -18.523 -12.858 26.945 1.00 83.19 95 PRO A CA 1
ATOM 763 C C . PRO A 1 95 ? -19.603 -13.907 26.654 1.00 83.19 95 PRO A C 1
ATOM 765 O O . PRO A 1 95 ? -19.392 -14.827 25.863 1.00 83.19 95 PRO A O 1
ATOM 768 N N . SER A 1 96 ? -20.761 -13.781 27.305 1.00 76.12 96 SER A N 1
ATOM 769 C CA . SER A 1 96 ? -21.911 -14.669 27.077 1.00 76.12 96 SER A CA 1
ATOM 770 C C . SER A 1 96 ? -22.643 -14.382 25.766 1.00 76.12 96 SER A C 1
ATOM 772 O O . SER A 1 96 ? -23.424 -15.209 25.304 1.00 76.12 96 SER A O 1
ATOM 774 N N . GLU A 1 97 ? -22.434 -13.196 25.207 1.00 78.88 97 GLU A N 1
ATOM 775 C CA . GLU A 1 97 ? -23.064 -12.730 23.977 1.00 78.88 97 GLU A CA 1
ATOM 776 C C . GLU A 1 97 ? -22.299 -13.219 22.745 1.00 78.88 97 GLU A C 1
ATOM 778 O O . GLU A 1 97 ? -21.093 -13.474 22.799 1.00 78.88 97 GLU A O 1
ATOM 783 N N . GLU A 1 98 ? -23.006 -13.367 21.623 1.00 77.69 98 GLU A N 1
ATOM 784 C CA . GLU A 1 98 ? -22.357 -13.735 20.369 1.00 77.69 98 GLU A CA 1
ATOM 785 C C . GLU A 1 98 ? -21.450 -12.596 19.877 1.00 77.69 98 GLU A C 1
ATOM 787 O O . GLU A 1 98 ? -21.846 -11.427 19.939 1.00 77.69 98 GLU A O 1
ATOM 792 N N . PRO A 1 99 ? -20.251 -12.916 19.356 1.00 81.69 99 PRO A N 1
ATOM 793 C CA . PRO A 1 99 ? -19.381 -11.914 18.771 1.00 81.69 99 PRO A CA 1
ATOM 794 C C . PRO A 1 99 ? -20.075 -11.212 17.606 1.00 81.69 99 PRO A C 1
ATOM 796 O O . PRO A 1 99 ? -20.674 -11.842 16.729 1.00 81.69 99 PRO A O 1
ATOM 799 N N . ALA A 1 100 ? -19.975 -9.892 17.583 1.00 74.62 100 ALA A N 1
ATOM 800 C CA . ALA A 1 100 ? -20.547 -9.089 16.526 1.00 74.62 100 ALA A CA 1
ATOM 801 C C . ALA A 1 100 ? -19.505 -8.733 15.468 1.00 74.62 100 ALA A C 1
ATOM 803 O O . ALA A 1 100 ? -18.388 -8.347 15.791 1.00 74.62 100 ALA A O 1
ATOM 804 N N . SER A 1 101 ? -19.914 -8.754 14.197 1.00 88.44 101 SER A N 1
ATOM 805 C CA . SER A 1 101 ? -19.054 -8.323 13.092 1.00 88.44 101 SER A CA 1
ATOM 806 C C . SER A 1 101 ? -19.370 -6.897 12.656 1.00 88.44 101 SER A C 1
ATOM 808 O O . SER A 1 101 ? -20.511 -6.592 12.296 1.00 88.44 101 SER A O 1
ATOM 810 N N . LEU A 1 102 ? -18.355 -6.027 12.628 1.00 93.69 102 LEU A N 1
ATOM 811 C CA . LEU A 1 102 ? -18.470 -4.673 12.069 1.00 93.69 102 LEU A CA 1
ATOM 812 C C . LEU A 1 102 ? -17.986 -4.597 10.615 1.00 93.69 102 LEU A C 1
ATOM 814 O O . LEU A 1 102 ? -18.099 -3.537 9.991 1.00 93.69 102 LEU A O 1
ATOM 818 N N . ARG A 1 103 ? -17.483 -5.701 10.041 1.00 90.50 103 ARG A N 1
ATOM 819 C CA . ARG A 1 103 ? -16.888 -5.747 8.688 1.00 90.50 103 ARG A CA 1
ATOM 820 C C . ARG A 1 103 ? -17.813 -5.177 7.612 1.00 90.50 103 ARG A C 1
ATOM 822 O O . ARG A 1 103 ? -17.381 -4.364 6.794 1.00 90.50 103 ARG A O 1
ATOM 829 N N . ASP A 1 104 ? -19.093 -5.545 7.619 1.00 90.50 104 ASP A N 1
ATOM 830 C CA . ASP A 1 104 ? -20.052 -5.057 6.618 1.00 90.50 104 ASP A CA 1
ATOM 831 C C . ASP A 1 104 ? -20.316 -3.553 6.742 1.00 90.50 104 ASP A C 1
ATOM 833 O O . ASP A 1 104 ? -20.479 -2.861 5.728 1.00 90.50 104 ASP A O 1
ATOM 837 N N . LEU A 1 105 ? -20.337 -3.028 7.968 1.00 93.12 105 LEU A N 1
ATOM 838 C CA . LEU A 1 105 ? -20.477 -1.598 8.210 1.00 93.12 105 LEU A CA 1
ATOM 839 C C . LEU A 1 105 ? -19.207 -0.851 7.781 1.00 93.12 105 LEU A C 1
ATOM 841 O O . LEU A 1 105 ? -19.316 0.148 7.075 1.00 93.12 105 LEU A O 1
ATOM 845 N N . ALA A 1 106 ? -18.023 -1.381 8.097 1.00 91.88 106 ALA A N 1
ATOM 846 C CA . ALA A 1 106 ? -16.732 -0.825 7.686 1.00 91.88 106 ALA A CA 1
ATOM 847 C C . ALA A 1 106 ? -16.557 -0.752 6.157 1.00 91.88 106 ALA A C 1
ATOM 849 O O . ALA A 1 106 ? -15.860 0.126 5.655 1.00 91.88 106 ALA A O 1
ATOM 850 N N . ARG A 1 107 ? -17.216 -1.641 5.402 1.00 91.00 107 ARG A N 1
ATOM 851 C CA . ARG A 1 107 ? -17.216 -1.640 3.928 1.00 91.00 107 ARG A CA 1
ATOM 852 C C . ARG A 1 107 ? -18.296 -0.760 3.301 1.00 91.00 107 ARG A C 1
ATOM 854 O O . ARG A 1 107 ? -18.352 -0.662 2.077 1.00 91.00 107 ARG A O 1
ATOM 861 N N . THR A 1 108 ? -19.189 -0.164 4.087 1.00 91.56 108 THR A N 1
ATOM 862 C CA . THR A 1 108 ? -20.219 0.739 3.554 1.00 91.56 108 THR A CA 1
ATOM 863 C C . THR A 1 108 ? -19.561 2.011 3.023 1.00 91.56 108 THR A C 1
ATOM 865 O O . THR A 1 108 ? -18.667 2.561 3.662 1.00 91.56 108 THR A O 1
ATOM 868 N N . ARG A 1 109 ? -19.986 2.489 1.845 1.00 88.19 109 ARG A N 1
ATOM 869 C CA . ARG A 1 109 ? -19.463 3.741 1.276 1.00 88.19 109 ARG A CA 1
ATOM 870 C C . ARG A 1 109 ? -19.681 4.895 2.245 1.00 88.19 109 ARG A C 1
ATOM 872 O O . ARG A 1 109 ? -20.790 5.063 2.754 1.00 88.19 109 ARG A O 1
ATOM 879 N N . ARG A 1 110 ? -18.658 5.740 2.406 1.00 85.88 110 ARG A N 1
ATOM 880 C CA . ARG A 1 110 ? -18.646 6.814 3.408 1.00 85.88 110 ARG A CA 1
ATOM 881 C C . ARG A 1 110 ? -19.858 7.744 3.314 1.00 85.88 110 ARG A C 1
ATOM 883 O O . ARG A 1 110 ? -20.482 8.036 4.329 1.00 85.88 110 ARG A O 1
ATOM 890 N N . ALA A 1 111 ? -20.275 8.081 2.092 1.00 84.56 111 ALA A N 1
ATOM 891 C CA . ALA A 1 111 ? -21.454 8.908 1.817 1.00 84.56 111 ALA A CA 1
ATOM 892 C C . ALA A 1 111 ? -22.787 8.331 2.344 1.00 84.56 111 ALA A C 1
ATOM 894 O O . ALA A 1 111 ? -23.736 9.078 2.561 1.00 84.56 111 ALA A O 1
ATOM 895 N N . GLN A 1 112 ? -22.886 7.012 2.543 1.00 87.56 112 GLN A N 1
ATOM 896 C CA . GLN A 1 112 ? -24.090 6.352 3.064 1.00 87.56 112 GLN A CA 1
ATOM 897 C C . GLN A 1 112 ? -23.991 6.027 4.557 1.00 87.56 112 GLN A C 1
ATOM 899 O O . GLN A 1 112 ? -25.008 5.732 5.185 1.00 87.56 112 GLN A O 1
ATOM 904 N N . THR A 1 113 ? -22.793 6.095 5.142 1.00 89.19 113 THR A N 1
ATOM 905 C CA . THR A 1 113 ? -22.537 5.667 6.520 1.00 89.19 113 THR A CA 1
ATOM 906 C C . THR A 1 113 ? -23.402 6.415 7.531 1.00 89.19 113 THR A C 1
ATOM 908 O O . THR A 1 113 ? -23.962 5.777 8.419 1.00 89.19 113 THR A O 1
ATOM 911 N N . GLY A 1 114 ? -23.586 7.732 7.380 1.00 89.62 114 GLY A N 1
ATOM 912 C CA . GLY A 1 114 ? -24.448 8.516 8.276 1.00 89.62 114 GLY A CA 1
ATOM 913 C C . GLY A 1 114 ? -25.906 8.037 8.272 1.00 89.62 114 GLY A C 1
ATOM 914 O O . GLY A 1 114 ? -26.478 7.780 9.330 1.00 89.62 114 GLY A O 1
ATOM 915 N N . ALA A 1 115 ? -26.483 7.829 7.084 1.00 90.94 115 ALA A N 1
ATOM 916 C CA . ALA A 1 115 ? -27.856 7.342 6.937 1.00 90.94 115 ALA A CA 1
ATOM 917 C C . ALA A 1 115 ? -28.025 5.908 7.465 1.00 90.94 115 ALA A C 1
ATOM 919 O O . ALA A 1 115 ? -29.009 5.609 8.136 1.00 90.94 115 ALA A O 1
ATOM 920 N N . VAL A 1 116 ? -27.048 5.032 7.200 1.00 93.31 116 VAL A N 1
ATOM 921 C CA . VAL A 1 116 ? -27.056 3.655 7.713 1.00 93.31 116 VAL A CA 1
ATOM 922 C C . VAL A 1 116 ? -26.996 3.647 9.237 1.00 93.31 116 VAL A C 1
ATOM 924 O O . VAL A 1 116 ? -27.799 2.956 9.854 1.00 93.31 116 VAL A O 1
ATOM 927 N N . ARG A 1 117 ? -26.110 4.442 9.853 1.00 93.38 117 ARG A N 1
ATOM 928 C CA . ARG A 1 117 ? -25.984 4.533 11.318 1.00 93.38 117 ARG A CA 1
ATOM 929 C C . ARG A 1 117 ? -27.256 5.035 11.986 1.00 93.38 117 ARG A C 1
ATOM 931 O O . ARG A 1 117 ? -27.675 4.453 12.979 1.00 93.38 117 ARG A O 1
ATOM 938 N N . ALA A 1 118 ? -27.887 6.063 11.423 1.00 93.56 118 ALA A N 1
ATOM 939 C CA . ALA A 1 118 ? -29.133 6.613 11.953 1.00 93.56 118 ALA A CA 1
ATOM 940 C C . ALA A 1 118 ? -30.300 5.608 11.921 1.00 93.56 118 ALA A C 1
ATOM 942 O O . ALA A 1 118 ? -31.236 5.729 12.708 1.00 93.56 118 ALA A O 1
ATOM 943 N N . ALA A 1 119 ? -30.244 4.617 11.026 1.00 95.06 119 ALA A N 1
ATOM 944 C CA . ALA A 1 119 ? -31.252 3.569 10.891 1.00 95.06 119 ALA A CA 1
ATOM 945 C C . ALA A 1 119 ? -30.985 2.324 11.762 1.00 95.06 119 ALA A C 1
ATOM 947 O O . ALA A 1 119 ? -31.807 1.407 11.767 1.00 95.06 119 ALA A O 1
ATOM 948 N N . LEU A 1 120 ? -29.859 2.268 12.484 1.00 95.69 120 LEU A N 1
ATOM 949 C CA . LEU A 1 120 ? -29.573 1.180 13.423 1.00 95.69 120 LEU A CA 1
ATOM 950 C C . LEU A 1 120 ? -30.421 1.308 14.695 1.00 95.69 120 LEU A C 1
ATOM 952 O O . LEU A 1 120 ? -30.955 2.369 15.008 1.00 95.69 120 LEU A O 1
ATOM 956 N N . SER A 1 121 ? -30.524 0.232 15.463 1.00 96.00 121 SER A N 1
ATOM 957 C CA . SER A 1 121 ? -31.137 0.234 16.788 1.00 96.00 121 SER A CA 1
ATOM 958 C C . SER A 1 121 ? -30.384 1.153 17.755 1.00 96.00 121 SER A C 1
ATOM 960 O O . SER A 1 121 ? -29.176 1.358 17.631 1.00 96.00 121 SER A O 1
ATOM 962 N N . ALA A 1 122 ? -31.087 1.680 18.762 1.00 95.94 122 ALA A N 1
ATOM 963 C CA . ALA A 1 122 ? -30.489 2.566 19.764 1.00 95.94 122 ALA A CA 1
ATOM 964 C C . ALA A 1 122 ? -29.291 1.920 20.488 1.00 95.94 122 ALA A C 1
ATOM 966 O O . ALA A 1 122 ? -28.306 2.603 20.758 1.00 95.94 122 ALA A O 1
ATOM 967 N N . ASN A 1 123 ? -29.340 0.605 20.732 1.00 94.19 123 ASN A N 1
ATOM 968 C CA . ASN A 1 123 ? -28.235 -0.139 21.339 1.00 94.19 123 ASN A CA 1
ATOM 969 C C . ASN A 1 123 ? -26.987 -0.118 20.447 1.00 94.19 123 ASN A C 1
ATOM 971 O O . ASN A 1 123 ? -25.909 0.241 20.912 1.00 94.19 123 ASN A O 1
ATOM 975 N N . ASN A 1 124 ? -27.133 -0.423 19.154 1.00 94.94 124 ASN A N 1
ATOM 976 C CA . ASN A 1 124 ? -26.008 -0.418 18.215 1.00 94.94 124 ASN A CA 1
ATOM 977 C C . ASN A 1 124 ? -25.482 1.003 17.966 1.00 94.94 124 ASN A C 1
ATOM 979 O O . ASN A 1 124 ? -24.273 1.199 17.861 1.00 94.94 124 ASN A O 1
ATOM 983 N N . GLN A 1 125 ? -26.358 2.013 17.929 1.00 95.81 125 GLN A N 1
ATOM 984 C CA . GLN A 1 125 ? -25.938 3.417 17.864 1.00 95.81 125 GLN A CA 1
ATOM 985 C C . GLN A 1 125 ? -25.110 3.816 19.093 1.00 95.81 125 GLN A C 1
ATOM 987 O O . GLN A 1 125 ? -24.054 4.430 18.944 1.00 95.81 125 GLN A O 1
ATOM 992 N N . ALA A 1 126 ? -25.549 3.432 20.296 1.00 95.75 126 ALA A N 1
ATOM 993 C CA . ALA A 1 126 ? -24.817 3.695 21.530 1.00 95.75 126 ALA A CA 1
ATOM 994 C C . ALA A 1 126 ? -23.461 2.973 21.552 1.00 95.75 126 ALA A C 1
ATOM 996 O O . ALA A 1 126 ? -22.450 3.603 21.854 1.00 95.75 126 ALA A O 1
ATOM 997 N N . ALA A 1 127 ? -23.407 1.694 21.165 1.00 95.19 127 ALA A N 1
ATOM 998 C CA . ALA A 1 127 ? -22.159 0.935 21.077 1.00 95.19 127 ALA A CA 1
ATOM 999 C C . ALA A 1 127 ? -21.169 1.558 20.074 1.00 95.19 127 ALA A C 1
ATOM 1001 O O . ALA A 1 127 ? -19.986 1.708 20.381 1.00 95.19 127 ALA A O 1
ATOM 1002 N N . LEU A 1 128 ? -21.646 2.012 18.907 1.00 95.62 128 LEU A N 1
ATOM 1003 C CA . LEU A 1 128 ? -20.818 2.740 17.938 1.00 95.62 128 LEU A CA 1
ATOM 1004 C C . LEU A 1 128 ? -20.306 4.073 18.498 1.00 95.62 128 LEU A C 1
ATOM 1006 O O . LEU A 1 128 ? -19.137 4.399 18.305 1.00 95.62 128 LEU A O 1
ATOM 1010 N N . ALA A 1 129 ? -21.144 4.823 19.217 1.00 95.19 129 ALA A N 1
ATOM 1011 C CA . ALA A 1 129 ? -20.730 6.063 19.870 1.00 95.19 129 ALA A CA 1
ATOM 1012 C C . ALA A 1 129 ? -19.681 5.811 20.969 1.00 95.19 129 ALA A C 1
ATOM 1014 O O . ALA A 1 129 ? -18.734 6.583 21.112 1.00 95.19 129 ALA A O 1
ATOM 1015 N N . ARG A 1 130 ? -19.784 4.702 21.717 1.00 96.38 130 ARG A N 1
ATOM 1016 C CA . ARG A 1 130 ? -18.736 4.283 22.664 1.00 96.38 130 ARG A CA 1
ATOM 1017 C C . ARG A 1 130 ? -17.446 3.917 21.934 1.00 96.38 130 ARG A C 1
ATOM 1019 O O . ARG A 1 130 ? -16.380 4.362 22.349 1.00 96.38 130 ARG A O 1
ATOM 1026 N N . LEU A 1 131 ? -17.525 3.201 20.813 1.00 96.44 131 LEU A N 1
ATOM 1027 C CA . LEU A 1 131 ? -16.357 2.837 20.003 1.00 96.44 131 LEU A CA 1
ATOM 1028 C C . LEU A 1 131 ? -15.607 4.060 19.437 1.00 96.44 131 LEU A C 1
ATOM 1030 O O . LEU A 1 131 ? -14.400 3.989 19.221 1.00 96.44 131 LEU A O 1
ATOM 1034 N N . GLN A 1 132 ? -16.275 5.200 19.229 1.00 95.75 132 GLN A N 1
ATOM 1035 C CA . GLN A 1 132 ? -15.621 6.454 18.814 1.00 95.75 132 GLN A CA 1
ATOM 1036 C C . GLN A 1 132 ? -14.657 7.016 19.867 1.00 95.75 132 GLN A C 1
ATOM 1038 O O . GLN A 1 132 ? -13.793 7.820 19.531 1.00 95.75 132 GLN A O 1
ATOM 1043 N N . SER A 1 133 ? -14.761 6.573 21.122 1.00 96.62 133 SER A N 1
ATOM 1044 C CA . SER A 1 133 ? -13.806 6.926 22.174 1.00 96.62 133 SER A CA 1
ATOM 1045 C C . SER A 1 133 ? -12.437 6.244 22.023 1.00 96.62 133 SER A C 1
ATOM 1047 O O . SER A 1 133 ? -11.476 6.671 22.665 1.00 96.62 133 SER A O 1
ATOM 1049 N N . ALA A 1 134 ? -12.348 5.227 21.156 1.00 97.25 134 ALA A N 1
ATOM 1050 C CA . ALA A 1 134 ? -11.142 4.468 20.856 1.00 97.25 134 ALA A CA 1
ATOM 1051 C C . ALA A 1 134 ? -10.565 4.848 19.482 1.00 97.25 134 ALA A C 1
ATOM 1053 O O . ALA A 1 134 ? -10.916 4.231 18.471 1.00 97.25 134 ALA A O 1
ATOM 1054 N N . PRO A 1 135 ? -9.660 5.840 19.401 1.00 96.56 135 PRO A N 1
ATOM 1055 C CA . PRO A 1 135 ? -9.030 6.209 18.134 1.00 96.56 135 PRO A CA 1
ATOM 1056 C C . PRO A 1 135 ? -8.050 5.150 17.601 1.00 96.56 135 PRO A C 1
ATOM 1058 O O . PRO A 1 135 ? -7.738 5.128 16.408 1.00 96.56 135 PRO A O 1
ATOM 1061 N N . ILE A 1 136 ? -7.554 4.278 18.481 1.00 97.31 136 ILE A N 1
ATOM 1062 C CA . ILE A 1 136 ? -6.678 3.160 18.139 1.00 97.31 136 ILE A CA 1
ATOM 1063 C C . ILE A 1 136 ? -7.402 1.867 18.496 1.00 97.31 136 ILE A C 1
ATOM 1065 O O . ILE A 1 136 ? -7.873 1.705 19.624 1.00 97.31 136 ILE A O 1
ATOM 1069 N N . LEU A 1 137 ? -7.460 0.952 17.531 1.00 97.56 137 LEU A N 1
ATOM 1070 C CA . LEU A 1 137 ? -7.961 -0.406 17.718 1.00 97.56 137 LEU A CA 1
ATOM 1071 C C . LEU A 1 137 ? -6.826 -1.409 17.523 1.00 97.56 137 LEU A C 1
ATOM 1073 O O . LEU A 1 137 ? -6.115 -1.343 16.522 1.00 97.56 137 LEU A O 1
ATOM 1077 N N . LEU A 1 138 ? -6.678 -2.348 18.449 1.00 97.50 138 LEU A N 1
ATOM 1078 C CA . LEU A 1 138 ? -5.743 -3.465 18.352 1.00 97.50 138 LEU A CA 1
ATOM 1079 C C . LEU A 1 138 ? -6.534 -4.746 18.115 1.00 97.50 138 LEU A C 1
ATOM 1081 O O . LEU A 1 138 ? -7.297 -5.164 18.980 1.00 97.50 138 LEU A O 1
ATOM 1085 N N . ASN A 1 139 ? -6.369 -5.360 16.953 1.00 97.12 139 ASN A N 1
ATOM 1086 C CA . ASN A 1 139 ? -6.978 -6.635 16.626 1.00 97.12 139 ASN A CA 1
ATOM 1087 C C . ASN A 1 139 ? -5.980 -7.780 16.847 1.00 97.12 139 ASN A C 1
ATOM 1089 O O . ASN A 1 139 ? -5.017 -7.920 16.092 1.00 97.12 139 ASN A O 1
ATOM 1093 N N . PHE A 1 140 ? -6.254 -8.597 17.867 1.00 95.81 140 PHE A N 1
ATOM 1094 C CA . PHE A 1 140 ? -5.493 -9.795 18.232 1.00 95.81 140 PHE A CA 1
ATOM 1095 C C . PHE A 1 140 ? -6.133 -11.103 17.738 1.00 95.81 140 PHE A C 1
ATOM 1097 O O . PHE A 1 140 ? -5.698 -12.191 18.120 1.00 95.81 140 PHE A O 1
ATOM 1104 N N . ASP A 1 141 ? -7.131 -11.023 16.858 1.00 93.56 141 ASP A N 1
ATOM 1105 C CA . ASP A 1 141 ? -7.606 -12.160 16.072 1.00 93.56 141 ASP A CA 1
ATOM 1106 C C . ASP A 1 141 ? -6.569 -12.489 15.009 1.00 93.56 141 ASP A C 1
ATOM 1108 O O . ASP A 1 141 ? -6.569 -11.941 13.902 1.00 93.56 141 ASP A O 1
ATOM 1112 N N . GLN A 1 142 ? -5.642 -13.367 15.395 1.00 93.75 142 GLN A N 1
ATOM 1113 C CA . GLN A 1 142 ? -4.460 -13.685 14.610 1.00 93.75 142 GLN A CA 1
ATOM 1114 C C . GLN A 1 142 ? -4.805 -14.107 13.188 1.00 93.75 142 GLN A C 1
ATOM 1116 O O . GLN A 1 142 ? -5.658 -14.965 12.938 1.00 93.75 142 GLN A O 1
ATOM 1121 N N . ARG A 1 143 ? -4.073 -13.523 12.241 1.00 92.75 143 ARG A N 1
ATOM 1122 C CA . ARG A 1 143 ? -4.172 -13.847 10.820 1.00 92.75 143 ARG A CA 1
ATOM 1123 C C . ARG A 1 143 ? -2.881 -14.453 10.298 1.00 92.75 143 ARG A C 1
ATOM 1125 O O . ARG A 1 143 ? -1.798 -14.166 10.791 1.00 92.75 143 ARG A O 1
ATOM 1132 N N . LEU A 1 144 ? -3.002 -15.260 9.250 1.00 94.25 144 LEU A N 1
ATOM 1133 C CA . LEU A 1 144 ? -1.848 -15.869 8.595 1.00 94.25 144 LEU A CA 1
ATOM 1134 C C . LEU A 1 144 ? -0.937 -14.784 7.986 1.00 94.25 144 LEU A C 1
ATOM 1136 O O . LEU A 1 144 ? -1.427 -13.981 7.184 1.00 94.25 144 LEU A O 1
ATOM 1140 N N . PRO A 1 145 ? 0.361 -14.736 8.336 1.00 92.88 145 PRO A N 1
ATOM 1141 C CA . PRO A 1 145 ? 1.279 -13.693 7.872 1.00 92.88 145 PRO A CA 1
ATOM 1142 C C . PRO A 1 145 ? 1.535 -13.733 6.357 1.00 92.88 145 PRO A C 1
ATOM 1144 O O . PRO A 1 145 ? 1.931 -12.720 5.777 1.00 92.88 145 PRO A O 1
ATOM 1147 N N . GLU A 1 146 ? 1.284 -14.874 5.709 1.00 92.75 146 GLU A N 1
ATOM 1148 C CA . GLU A 1 146 ? 1.431 -15.089 4.265 1.00 92.75 146 GLU A CA 1
ATOM 1149 C C . GLU A 1 146 ? 0.340 -14.388 3.445 1.00 92.75 146 GLU A C 1
ATOM 1151 O O . GLU A 1 146 ? 0.480 -14.229 2.232 1.00 92.75 146 GLU A O 1
ATOM 1156 N N . LEU A 1 147 ? -0.752 -13.964 4.091 1.00 94.38 147 LEU A N 1
ATOM 1157 C CA . LEU A 1 147 ? -1.788 -13.177 3.437 1.00 94.38 147 LEU A CA 1
ATOM 1158 C C . LEU A 1 147 ? -1.226 -11.828 2.984 1.00 94.38 147 LEU A C 1
ATOM 1160 O O . LEU A 1 147 ? -0.389 -11.202 3.643 1.00 94.38 147 LEU A O 1
ATOM 1164 N N . THR A 1 148 ? -1.746 -11.341 1.867 1.00 94.38 148 THR A N 1
ATOM 1165 C CA . THR A 1 148 ? -1.455 -9.992 1.368 1.00 94.38 148 THR A CA 1
ATOM 1166 C C . THR A 1 148 ? -1.972 -8.917 2.333 1.00 94.38 148 THR A C 1
ATOM 1168 O O . THR A 1 148 ? -2.931 -9.140 3.080 1.00 94.38 148 THR A O 1
ATOM 1171 N N . LEU A 1 149 ? -1.397 -7.712 2.298 1.00 94.44 149 LEU A N 1
ATOM 1172 C CA . LEU A 1 149 ? -1.818 -6.603 3.161 1.00 94.44 149 LEU A CA 1
ATOM 1173 C C . LEU A 1 149 ? -3.306 -6.258 2.979 1.00 94.44 149 LEU A C 1
ATOM 1175 O O . LEU A 1 149 ? -3.992 -5.941 3.954 1.00 94.44 149 LEU A O 1
ATOM 1179 N N . ALA A 1 150 ? -3.835 -6.365 1.752 1.00 91.94 150 ALA A N 1
ATOM 1180 C CA . ALA A 1 150 ? -5.249 -6.095 1.494 1.00 91.94 150 ALA A CA 1
ATOM 1181 C C . ALA A 1 150 ? -6.179 -7.193 2.035 1.00 91.94 150 ALA A C 1
ATOM 1183 O O . ALA A 1 150 ? -7.314 -6.883 2.384 1.00 91.94 150 ALA A O 1
ATOM 1184 N N . GLN A 1 151 ? -5.717 -8.443 2.153 1.00 92.25 151 GLN A N 1
ATOM 1185 C CA . GLN A 1 151 ? -6.466 -9.525 2.805 1.00 92.25 151 GLN A CA 1
ATOM 1186 C C . GLN A 1 151 ? -6.394 -9.411 4.334 1.00 92.25 151 GLN A C 1
ATOM 1188 O O . GLN A 1 151 ? -7.412 -9.585 5.008 1.00 92.25 151 GLN A O 1
ATOM 1193 N N . LEU A 1 152 ? -5.223 -9.070 4.887 1.00 93.38 152 LEU A N 1
ATOM 1194 C CA . LEU A 1 152 ? -5.024 -8.863 6.327 1.00 93.38 152 LEU A CA 1
ATOM 1195 C C . LEU A 1 152 ? -5.951 -7.764 6.870 1.00 93.38 152 LEU A C 1
ATOM 1197 O O . LEU A 1 152 ? -6.654 -7.992 7.856 1.00 93.38 152 LEU A O 1
ATOM 1201 N N . ARG A 1 153 ? -6.061 -6.625 6.166 1.00 90.75 153 ARG A N 1
ATOM 1202 C CA . ARG A 1 153 ? -6.931 -5.497 6.566 1.00 90.75 153 ARG A CA 1
ATOM 1203 C C . ARG A 1 153 ? -8.440 -5.782 6.528 1.00 90.75 153 ARG A C 1
ATOM 1205 O O . ARG A 1 153 ? -9.209 -4.928 6.975 1.00 90.75 153 ARG A O 1
ATOM 1212 N N . GLN A 1 154 ? -8.874 -6.923 5.977 1.00 90.12 154 GLN A N 1
ATOM 1213 C CA . GLN A 1 154 ? -10.284 -7.354 5.997 1.00 90.12 154 GLN A CA 1
ATOM 1214 C C . GLN A 1 154 ? -10.675 -8.012 7.331 1.00 90.12 154 GLN A C 1
ATOM 1216 O O . GLN A 1 154 ? -11.709 -8.675 7.406 1.00 90.12 154 GLN A O 1
ATOM 1221 N N . GLY A 1 155 ? -9.818 -7.943 8.358 1.00 91.62 155 GLY A N 1
ATOM 1222 C CA . GLY A 1 155 ? -10.142 -8.443 9.697 1.00 91.62 155 GLY A CA 1
ATOM 1223 C C . GLY A 1 155 ? -11.222 -7.600 10.360 1.00 91.62 155 GLY A C 1
ATOM 1224 O O . GLY A 1 155 ? -11.606 -6.552 9.832 1.00 91.62 155 GLY A O 1
ATOM 1225 N N . GLU A 1 156 ? -11.694 -8.040 11.528 1.00 94.19 156 GLU A N 1
ATOM 1226 C CA . GLU A 1 156 ? -12.515 -7.164 12.367 1.00 94.19 156 GLU A CA 1
ATOM 1227 C C . GLU A 1 156 ? -11.771 -5.866 12.670 1.00 94.19 156 GLU A C 1
ATOM 1229 O O . GLU A 1 156 ? -10.552 -5.822 12.843 1.00 94.19 156 GLU A O 1
ATOM 1234 N N . ARG A 1 157 ? -12.508 -4.767 12.651 1.00 94.38 157 ARG A N 1
ATOM 1235 C CA . ARG A 1 157 ? -11.929 -3.427 12.701 1.00 94.38 157 ARG A CA 1
ATOM 1236 C C . ARG A 1 157 ? -12.982 -2.416 13.103 1.00 94.38 157 ARG A C 1
ATOM 1238 O O . ARG A 1 157 ? -14.154 -2.741 13.284 1.00 94.38 157 ARG A O 1
ATOM 1245 N N . GLY A 1 158 ? -12.555 -1.167 13.202 1.00 92.25 158 GLY A N 1
ATOM 1246 C CA . GLY A 1 158 ? -13.455 -0.035 13.344 1.00 92.25 158 GLY A CA 1
ATOM 1247 C C . GLY A 1 158 ? -14.259 0.242 12.075 1.00 92.25 158 GLY A C 1
ATOM 1248 O O . GLY A 1 158 ? -14.015 -0.311 11.003 1.00 92.25 158 GLY A O 1
ATOM 1249 N N . VAL A 1 159 ? -15.198 1.172 12.176 1.00 92.12 159 VAL A N 1
ATOM 1250 C CA . VAL A 1 159 ? -16.189 1.485 11.130 1.00 92.12 159 VAL A CA 1
ATOM 1251 C C . VAL A 1 159 ? -15.746 2.620 10.196 1.00 92.12 159 VAL A C 1
ATOM 1253 O O . VAL A 1 159 ? -16.577 3.340 9.639 1.00 92.12 159 VAL A O 1
ATOM 1256 N N . GLY A 1 160 ? -14.429 2.797 10.059 1.00 88.62 160 GLY A N 1
ATOM 1257 C CA . GLY A 1 160 ? -13.798 3.862 9.272 1.00 88.62 160 GLY A CA 1
ATOM 1258 C C . GLY A 1 160 ? -13.657 5.203 10.000 1.00 88.62 160 GLY A C 1
ATOM 1259 O O . GLY A 1 160 ? -13.159 6.151 9.407 1.00 88.62 160 GLY A O 1
ATOM 1260 N N . ASP A 1 161 ? -14.067 5.288 11.270 1.00 93.75 161 ASP A N 1
ATOM 1261 C CA . ASP A 1 161 ? -13.938 6.516 12.070 1.00 93.75 161 ASP A CA 1
ATOM 1262 C C . ASP A 1 161 ? -12.569 6.633 12.738 1.00 93.75 161 ASP A C 1
ATOM 1264 O O . ASP A 1 161 ? -12.113 7.726 13.069 1.00 93.75 161 ASP A O 1
ATOM 1268 N N . GLN A 1 162 ? -11.942 5.487 12.978 1.00 95.25 162 GLN A N 1
ATOM 1269 C CA . GLN A 1 162 ? -10.732 5.375 13.767 1.00 95.25 162 GLN A CA 1
ATOM 1270 C C . GLN A 1 162 ? -9.503 5.728 12.920 1.00 95.25 162 GLN A C 1
ATOM 1272 O O . GLN A 1 162 ? -9.368 5.215 11.804 1.00 95.25 162 GLN A O 1
ATOM 1277 N N . PRO A 1 163 ? -8.585 6.561 13.442 1.00 94.12 163 PRO A N 1
ATOM 1278 C CA . PRO A 1 163 ? -7.302 6.823 12.805 1.00 94.12 163 PRO A CA 1
ATOM 1279 C C . PRO A 1 163 ? -6.504 5.560 12.476 1.00 94.12 163 PRO A C 1
ATOM 1281 O O . PRO A 1 163 ? -5.912 5.483 11.399 1.00 94.12 163 PRO A O 1
ATOM 1284 N N . LEU A 1 164 ? -6.462 4.593 13.399 1.00 95.88 164 LEU A N 1
ATOM 1285 C CA . LEU A 1 164 ? -5.547 3.457 13.325 1.00 95.88 164 LEU A CA 1
ATOM 1286 C C . LEU A 1 164 ? -6.226 2.159 13.768 1.00 95.88 164 LEU A C 1
ATOM 1288 O O . LEU A 1 164 ? -6.855 2.087 14.824 1.00 95.88 164 LEU A O 1
ATOM 1292 N N . THR A 1 165 ? -6.049 1.105 12.976 1.00 96.62 165 THR A N 1
ATOM 1293 C CA . THR A 1 165 ? -6.280 -0.281 13.397 1.00 96.62 165 THR A CA 1
ATOM 1294 C C . THR A 1 165 ? -4.994 -1.075 13.203 1.00 96.62 165 THR A C 1
ATOM 1296 O O . THR A 1 165 ? -4.400 -1.031 12.129 1.00 96.62 165 THR A O 1
ATOM 1299 N N . VAL A 1 166 ? -4.555 -1.795 14.231 1.00 97.44 166 VAL A N 1
ATOM 1300 C CA . VAL A 1 166 ? -3.379 -2.668 14.183 1.00 97.44 166 VAL A CA 1
ATOM 1301 C C . VAL A 1 166 ? -3.847 -4.117 14.148 1.00 97.44 166 VAL A C 1
ATOM 1303 O O . VAL A 1 166 ? -4.682 -4.489 14.962 1.00 97.44 166 VAL A O 1
ATOM 1306 N N . PHE A 1 167 ? -3.327 -4.932 13.234 1.00 97.12 167 PHE A N 1
ATOM 1307 C CA . PHE A 1 167 ? -3.655 -6.359 13.139 1.00 97.12 167 PHE A CA 1
ATOM 1308 C C . PHE A 1 167 ? -2.462 -7.224 13.532 1.00 97.12 167 PHE A C 1
ATOM 1310 O O . PHE A 1 167 ? -1.359 -7.000 13.030 1.00 97.12 167 PHE A O 1
ATOM 1317 N N . ASP A 1 168 ? -2.697 -8.224 14.377 1.00 95.62 168 ASP A N 1
ATOM 1318 C CA . ASP A 1 168 ? -1.717 -9.246 14.739 1.00 95.62 168 ASP A CA 1
ATOM 1319 C C . ASP A 1 168 ? -1.684 -10.390 13.708 1.00 95.62 168 ASP A C 1
ATOM 1321 O O . ASP A 1 168 ? -2.716 -10.930 13.297 1.00 95.62 168 ASP A O 1
ATOM 1325 N N . THR A 1 169 ? -0.480 -10.791 13.304 1.00 95.12 169 THR A N 1
ATOM 1326 C CA . THR A 1 169 ? -0.250 -11.986 12.473 1.00 95.12 169 THR A CA 1
ATOM 1327 C C . THR A 1 169 ? 0.443 -13.122 13.232 1.00 95.12 169 THR A C 1
ATOM 1329 O O . THR A 1 169 ? 0.896 -14.102 12.642 1.00 95.12 169 THR A O 1
ATOM 1332 N N . GLY A 1 170 ? 0.637 -12.959 14.542 1.00 91.44 170 GLY A N 1
ATOM 1333 C CA . GLY A 1 170 ? 1.446 -13.819 15.403 1.00 91.44 170 GLY A CA 1
ATOM 1334 C C . GLY A 1 170 ? 2.958 -13.661 15.199 1.00 91.44 170 GLY A C 1
ATOM 1335 O O . GLY A 1 170 ? 3.738 -14.104 16.040 1.00 91.44 170 GLY A O 1
ATOM 1336 N N . ARG A 1 171 ? 3.395 -13.035 14.096 1.00 91.00 171 ARG A N 1
ATOM 1337 C CA . ARG A 1 171 ? 4.816 -12.802 13.770 1.00 91.00 171 ARG A CA 1
ATOM 1338 C C . ARG A 1 171 ? 5.161 -11.337 13.529 1.00 91.00 171 ARG A C 1
ATOM 1340 O O . ARG A 1 171 ? 6.310 -10.948 13.706 1.00 91.00 171 ARG A O 1
ATOM 1347 N N . SER A 1 172 ? 4.195 -10.545 13.088 1.00 93.25 172 SER A N 1
ATOM 1348 C CA . SER A 1 172 ? 4.331 -9.115 12.824 1.00 93.25 172 SER A CA 1
ATOM 1349 C C . SER A 1 172 ? 2.998 -8.401 13.029 1.00 93.25 172 SER A C 1
ATOM 1351 O O . SER A 1 172 ? 1.940 -9.036 13.070 1.00 93.25 172 SER A O 1
ATOM 1353 N N . PHE A 1 173 ? 3.053 -7.074 13.115 1.00 95.25 173 PHE A N 1
ATOM 1354 C CA . PHE A 1 173 ? 1.873 -6.223 13.207 1.00 95.25 173 PHE A CA 1
ATOM 1355 C C . PHE A 1 173 ? 1.664 -5.435 11.916 1.00 95.25 173 PHE A C 1
ATOM 1357 O O . PHE A 1 173 ? 2.613 -4.914 11.330 1.00 95.25 173 PHE A O 1
ATOM 1364 N N . ILE A 1 174 ? 0.408 -5.326 11.485 1.00 95.88 174 ILE A N 1
ATOM 1365 C CA . ILE A 1 174 ? 0.012 -4.512 10.333 1.00 95.88 174 ILE A CA 1
ATOM 1366 C C . ILE A 1 174 ? -0.691 -3.258 10.827 1.00 95.88 174 ILE A C 1
ATOM 1368 O O . ILE A 1 174 ? -1.745 -3.348 11.447 1.00 95.88 174 ILE A O 1
ATOM 1372 N N . PHE A 1 175 ? -0.140 -2.093 10.504 1.00 96.56 175 PHE A N 1
ATOM 1373 C CA . PHE A 1 175 ? -0.718 -0.799 10.846 1.00 96.56 175 PHE A CA 1
ATOM 1374 C C . PHE A 1 175 ? -1.602 -0.322 9.691 1.00 96.56 175 PHE A C 1
ATOM 1376 O O . PHE A 1 175 ? -1.106 0.216 8.702 1.00 96.56 175 PHE A O 1
ATOM 1383 N N . ASP A 1 176 ? -2.915 -0.523 9.796 1.00 94.88 176 ASP A N 1
ATOM 1384 C CA . ASP A 1 176 ? -3.873 0.028 8.840 1.00 94.88 176 ASP A CA 1
ATOM 1385 C C . ASP A 1 176 ? -4.309 1.424 9.275 1.00 94.88 176 ASP A C 1
ATOM 1387 O O . ASP A 1 176 ? -5.024 1.623 10.262 1.00 94.88 176 ASP A O 1
ATOM 1391 N N . GLN A 1 177 ? -3.833 2.395 8.514 1.00 93.00 177 GLN A N 1
ATOM 1392 C CA . GLN A 1 177 ? -3.875 3.804 8.849 1.00 93.00 177 GLN A CA 1
ATOM 1393 C C . GLN A 1 177 ? -4.869 4.537 7.953 1.00 93.00 177 GLN A C 1
ATOM 1395 O O . GLN A 1 177 ? -4.885 4.368 6.731 1.00 93.00 177 GLN A O 1
ATOM 1400 N N . SER A 1 178 ? -5.692 5.391 8.556 1.00 89.19 178 SER A N 1
ATOM 1401 C CA . SER A 1 178 ? -6.565 6.291 7.810 1.00 89.19 178 SER A CA 1
ATOM 1402 C C . SER A 1 178 ? -5.740 7.371 7.113 1.00 89.19 178 SER A C 1
ATOM 1404 O O . SER A 1 178 ? -5.028 8.147 7.755 1.00 89.19 178 SER A O 1
ATOM 1406 N N . HIS A 1 179 ? -5.898 7.473 5.794 1.00 83.00 179 HIS A N 1
ATOM 1407 C CA . HIS A 1 179 ? -5.152 8.421 4.961 1.00 83.00 179 HIS A CA 1
ATOM 1408 C C . HIS A 1 179 ? -5.530 9.901 5.201 1.00 83.00 179 HIS A C 1
ATOM 1410 O O . HIS A 1 179 ? -4.914 10.804 4.640 1.00 83.00 179 HIS A O 1
ATOM 1416 N N . ILE A 1 180 ? -6.547 10.160 6.037 1.00 82.88 180 ILE A N 1
ATOM 1417 C CA . ILE A 1 180 ? -6.895 11.502 6.532 1.00 82.88 180 ILE A CA 1
ATOM 1418 C C . ILE A 1 180 ? -5.927 11.930 7.649 1.00 82.88 180 ILE A C 1
ATOM 1420 O O . ILE A 1 180 ? -5.509 13.091 7.716 1.00 82.88 180 ILE A O 1
ATOM 1424 N N . PHE A 1 181 ? -5.536 10.992 8.518 1.00 84.56 181 PHE A N 1
ATOM 1425 C CA . PHE A 1 181 ? -4.599 11.249 9.615 1.00 84.56 181 PHE A CA 1
ATOM 1426 C C . PHE A 1 181 ? -3.148 11.081 9.190 1.00 84.56 181 PHE A C 1
ATOM 1428 O O . PHE A 1 181 ? -2.306 11.851 9.645 1.00 84.56 181 PHE A O 1
ATOM 1435 N N . PHE A 1 182 ? -2.868 10.127 8.306 1.00 84.75 182 PHE A N 1
ATOM 1436 C CA . PHE A 1 182 ? -1.514 9.726 7.948 1.00 84.75 182 PHE A CA 1
ATOM 1437 C C . PHE A 1 182 ? -1.267 9.858 6.449 1.00 84.75 182 PHE A C 1
ATOM 1439 O O . PHE A 1 182 ? -2.140 9.578 5.632 1.00 84.75 182 PHE A O 1
ATOM 1446 N N . ASP A 1 183 ? -0.051 10.241 6.091 1.00 81.81 183 ASP A N 1
ATOM 1447 C CA . ASP A 1 183 ? 0.529 9.907 4.793 1.00 81.81 183 ASP A CA 1
ATOM 1448 C C . ASP A 1 183 ? 1.487 8.719 4.944 1.00 81.81 183 ASP A C 1
ATOM 1450 O O . ASP A 1 183 ? 1.742 8.246 6.051 1.00 81.81 183 ASP A O 1
ATOM 1454 N N . GLY A 1 184 ? 2.012 8.220 3.824 1.00 81.06 184 GLY A N 1
ATOM 1455 C CA . GLY A 1 184 ? 2.858 7.030 3.826 1.00 81.06 184 GLY A CA 1
ATOM 1456 C C . GLY A 1 184 ? 4.122 7.161 4.685 1.00 81.06 184 GLY A C 1
ATOM 1457 O O . GLY A 1 184 ? 4.468 6.212 5.383 1.00 81.06 184 GLY A O 1
ATOM 1458 N N . ILE A 1 185 ? 4.802 8.313 4.665 1.00 82.75 185 ILE A N 1
ATOM 1459 C CA . ILE A 1 185 ? 6.092 8.493 5.354 1.00 82.75 185 ILE A CA 1
ATOM 1460 C C . ILE A 1 185 ? 5.870 8.657 6.857 1.00 82.75 185 ILE A C 1
ATOM 1462 O O . ILE A 1 185 ? 6.496 7.959 7.654 1.00 82.75 185 ILE A O 1
ATOM 1466 N N . TRP A 1 186 ? 4.950 9.535 7.259 1.00 82.25 186 TRP A N 1
ATOM 1467 C CA . TRP A 1 186 ? 4.614 9.719 8.672 1.00 82.25 186 TRP A CA 1
ATOM 1468 C C . TRP A 1 186 ? 3.956 8.479 9.265 1.00 82.25 186 TRP A C 1
ATOM 1470 O O . TRP A 1 186 ? 4.213 8.120 10.413 1.00 82.25 186 TRP A O 1
ATOM 1480 N N . GLY A 1 187 ? 3.150 7.794 8.460 1.00 88.44 187 GLY A N 1
ATOM 1481 C CA . GLY A 1 187 ? 2.559 6.516 8.797 1.00 88.44 187 GLY A CA 1
ATOM 1482 C C . GLY A 1 187 ? 3.590 5.430 9.086 1.00 88.44 187 GLY A C 1
ATOM 1483 O O . GLY A 1 187 ? 3.517 4.760 10.119 1.00 88.44 187 GLY A O 1
ATOM 1484 N N . ALA A 1 188 ? 4.583 5.297 8.207 1.00 90.44 188 ALA A N 1
ATOM 1485 C CA . ALA A 1 188 ? 5.735 4.426 8.401 1.00 90.44 188 ALA A CA 1
ATOM 1486 C C . ALA A 1 188 ? 6.514 4.799 9.674 1.00 90.44 188 ALA A C 1
ATOM 1488 O O . ALA A 1 188 ? 6.763 3.941 10.517 1.00 90.44 188 ALA A O 1
ATOM 1489 N N . GLY A 1 189 ? 6.820 6.086 9.863 1.00 89.25 189 GLY A N 1
ATOM 1490 C CA . GLY A 1 189 ? 7.513 6.574 11.056 1.00 89.25 189 GLY A CA 1
ATOM 1491 C C . GLY A 1 189 ? 6.783 6.239 12.360 1.00 89.25 189 GLY A C 1
ATOM 1492 O O . GLY A 1 189 ? 7.408 5.756 13.302 1.00 89.25 189 GLY A O 1
ATOM 1493 N N . LEU A 1 190 ? 5.458 6.425 12.416 1.00 90.38 190 LEU A N 1
ATOM 1494 C CA . LEU A 1 190 ? 4.664 6.043 13.587 1.00 90.38 190 LEU A CA 1
ATOM 1495 C C . LEU A 1 190 ? 4.716 4.532 13.839 1.00 90.38 190 LEU A C 1
ATOM 1497 O O . LEU A 1 190 ? 4.882 4.117 14.985 1.00 90.38 190 LEU A O 1
ATOM 1501 N N . ALA A 1 191 ? 4.565 3.719 12.790 1.00 94.06 191 ALA A N 1
ATOM 1502 C CA . ALA A 1 191 ? 4.606 2.264 12.914 1.00 94.06 191 ALA A CA 1
ATOM 1503 C C . ALA A 1 191 ? 5.953 1.786 13.480 1.00 94.06 191 ALA A C 1
ATOM 1505 O O . ALA A 1 191 ? 5.974 0.928 14.362 1.00 94.06 191 ALA A O 1
ATOM 1506 N N . GLU A 1 192 ? 7.062 2.385 13.038 1.00 93.06 192 GLU A N 1
ATOM 1507 C CA . GLU A 1 192 ? 8.397 2.099 13.570 1.00 93.06 192 GLU A CA 1
ATOM 1508 C C . GLU A 1 192 ? 8.503 2.471 15.056 1.00 93.06 192 GLU A C 1
ATOM 1510 O O . GLU A 1 192 ? 8.862 1.625 15.871 1.00 93.06 192 GLU A O 1
ATOM 1515 N N . ILE A 1 193 ? 8.114 3.698 15.429 1.00 91.50 193 ILE A N 1
ATOM 1516 C CA . ILE A 1 193 ? 8.152 4.169 16.825 1.00 91.50 193 ILE A CA 1
ATOM 1517 C C . ILE A 1 193 ? 7.334 3.242 17.729 1.00 91.50 193 ILE A C 1
ATOM 1519 O O . ILE A 1 193 ? 7.825 2.774 18.754 1.00 91.50 193 ILE A O 1
ATOM 1523 N N . MET A 1 194 ? 6.094 2.935 17.338 1.00 94.00 194 MET A N 1
ATOM 1524 C CA . MET A 1 194 ? 5.223 2.054 18.116 1.00 94.00 194 MET A CA 1
ATOM 1525 C C . MET A 1 194 ? 5.800 0.640 18.238 1.00 94.00 194 MET A C 1
ATOM 1527 O O . MET A 1 194 ? 5.671 0.022 19.292 1.00 94.00 194 MET A O 1
ATOM 1531 N N . THR A 1 195 ? 6.458 0.133 17.194 1.00 93.88 195 THR A N 1
ATOM 1532 C CA . THR A 1 195 ? 7.091 -1.193 17.213 1.00 93.88 195 THR A CA 1
ATOM 1533 C C . THR A 1 195 ? 8.299 -1.229 18.154 1.00 93.88 195 THR A C 1
ATOM 1535 O O . THR A 1 195 ? 8.441 -2.168 18.940 1.00 93.88 195 THR A O 1
ATOM 1538 N N . GLN A 1 196 ? 9.149 -0.201 18.138 1.00 91.81 196 GLN A N 1
ATOM 1539 C CA . GLN A 1 196 ? 10.313 -0.108 19.029 1.00 91.81 196 GLN A CA 1
ATOM 1540 C C . GLN A 1 196 ? 9.906 0.044 20.502 1.00 91.81 196 GLN A C 1
ATOM 1542 O O . GLN A 1 196 ? 10.464 -0.620 21.380 1.00 91.81 196 GLN A O 1
ATOM 1547 N N . GLU A 1 197 ? 8.879 0.846 20.779 1.00 93.94 197 GLU A N 1
ATOM 1548 C CA . GLU A 1 197 ? 8.314 0.962 22.125 1.00 93.94 197 GLU A CA 1
ATOM 1549 C C . GLU A 1 197 ? 7.699 -0.368 22.584 1.00 93.94 197 GLU A C 1
ATOM 1551 O O . GLU A 1 197 ? 8.012 -0.861 23.669 1.00 93.94 197 GLU A O 1
ATOM 1556 N N . ALA A 1 198 ? 6.879 -1.011 21.746 1.00 92.94 198 ALA A N 1
ATOM 1557 C CA . ALA A 1 198 ? 6.241 -2.282 22.085 1.00 92.94 198 ALA A CA 1
ATOM 1558 C C . ALA A 1 198 ? 7.260 -3.399 22.361 1.00 92.94 198 ALA A C 1
ATOM 1560 O O . ALA A 1 198 ? 7.095 -4.162 23.312 1.00 92.94 198 ALA A O 1
ATOM 1561 N N . THR A 1 199 ? 8.330 -3.488 21.568 1.00 91.94 199 THR A N 1
ATOM 1562 C CA . THR A 1 199 ? 9.400 -4.480 21.773 1.00 91.94 199 THR A CA 1
ATOM 1563 C C . THR A 1 199 ? 10.195 -4.214 23.052 1.00 91.94 199 THR A C 1
ATOM 1565 O O . THR A 1 199 ? 10.509 -5.157 23.782 1.00 91.94 199 THR A O 1
ATOM 1568 N N . SER A 1 200 ? 10.442 -2.945 23.386 1.00 92.38 200 SER A N 1
ATOM 1569 C CA . SER A 1 200 ? 11.077 -2.549 24.650 1.00 92.38 200 SER A CA 1
ATOM 1570 C C . SER A 1 200 ? 10.219 -2.934 25.861 1.00 92.38 200 SER A C 1
ATOM 1572 O O . SER A 1 200 ? 10.712 -3.549 26.810 1.00 92.38 200 SER A O 1
ATOM 1574 N N . TRP A 1 201 ? 8.911 -2.661 25.805 1.00 93.31 201 TRP A N 1
ATOM 1575 C CA . TRP A 1 201 ? 7.962 -3.085 26.838 1.00 93.31 201 TRP A CA 1
ATOM 1576 C C . TRP A 1 201 ? 7.840 -4.606 26.937 1.00 93.31 201 TRP A C 1
ATOM 1578 O O . TRP A 1 201 ? 7.790 -5.139 28.043 1.00 93.31 201 TRP A O 1
ATOM 1588 N N . ALA A 1 202 ? 7.843 -5.326 25.814 1.00 91.31 202 ALA A N 1
ATOM 1589 C CA . ALA A 1 202 ? 7.813 -6.786 25.817 1.00 91.31 202 ALA A CA 1
ATOM 1590 C C . ALA A 1 202 ? 9.030 -7.377 26.550 1.00 91.31 202 ALA A C 1
ATOM 1592 O O . ALA A 1 202 ? 8.874 -8.289 27.363 1.00 91.31 202 ALA A O 1
ATOM 1593 N N . ALA A 1 203 ? 10.228 -6.822 26.329 1.00 92.69 203 ALA A N 1
ATOM 1594 C CA . ALA A 1 203 ? 11.437 -7.234 27.041 1.00 92.69 203 ALA A CA 1
ATOM 1595 C C . ALA A 1 203 ? 11.345 -6.977 28.556 1.00 92.69 203 ALA A C 1
ATOM 1597 O O . ALA A 1 203 ? 11.777 -7.820 29.345 1.00 92.69 203 ALA A O 1
ATOM 1598 N N . TYR A 1 204 ? 10.751 -5.850 28.964 1.00 91.44 204 TYR A N 1
ATOM 1599 C CA . TYR A 1 204 ? 10.486 -5.535 30.370 1.00 91.44 204 TYR A CA 1
ATOM 1600 C C . TYR A 1 204 ? 9.472 -6.504 31.001 1.00 91.44 204 TYR A C 1
ATOM 1602 O O . TYR A 1 204 ? 9.725 -7.074 32.065 1.00 91.44 204 TYR A O 1
ATOM 1610 N N . PHE A 1 205 ? 8.342 -6.750 30.334 1.00 89.62 205 PHE A N 1
ATOM 1611 C CA . PHE A 1 205 ? 7.301 -7.638 30.853 1.00 89.62 205 PHE A CA 1
ATOM 1612 C C . PHE A 1 205 ? 7.739 -9.098 30.930 1.00 89.62 205 PHE A C 1
ATOM 1614 O O . PHE A 1 205 ? 7.293 -9.818 31.813 1.00 89.62 205 PHE A O 1
ATOM 1621 N N . HIS A 1 206 ? 8.658 -9.528 30.067 1.00 90.19 206 HIS A N 1
ATOM 1622 C CA . HIS A 1 206 ? 9.233 -10.868 30.148 1.00 90.19 206 HIS A CA 1
ATOM 1623 C C . HIS A 1 206 ? 10.044 -11.106 31.437 1.00 90.19 206 HIS A C 1
ATOM 1625 O O . HIS A 1 206 ? 10.208 -12.246 31.859 1.00 90.19 206 HIS A O 1
ATOM 1631 N N . GLN A 1 207 ? 10.550 -10.040 32.065 1.00 91.31 207 GLN A N 1
ATOM 1632 C CA . GLN A 1 207 ? 11.391 -10.106 33.267 1.00 91.31 207 GLN A CA 1
ATOM 1633 C C . GLN A 1 207 ? 10.627 -9.812 34.564 1.00 91.31 207 GLN A C 1
ATOM 1635 O O . GLN A 1 207 ? 11.210 -9.881 35.645 1.00 91.31 207 GLN A O 1
ATOM 1640 N N . THR A 1 208 ? 9.348 -9.450 34.475 1.00 88.19 208 THR A N 1
ATOM 1641 C CA . THR A 1 208 ? 8.528 -9.062 35.627 1.00 88.19 208 THR A CA 1
ATOM 1642 C C . THR A 1 208 ? 7.444 -10.095 35.894 1.00 88.19 208 THR A C 1
ATOM 1644 O O . THR A 1 208 ? 6.949 -10.755 34.981 1.00 88.19 208 THR A O 1
ATOM 1647 N N . GLU A 1 209 ? 7.076 -10.260 37.165 1.00 86.94 209 GLU A N 1
ATOM 1648 C CA . GLU A 1 209 ? 5.958 -11.132 37.518 1.00 86.94 209 GLU A CA 1
ATOM 1649 C C . GLU A 1 209 ? 4.636 -10.540 36.998 1.00 86.94 209 GLU A C 1
ATOM 1651 O O . GLU A 1 209 ? 4.447 -9.319 37.063 1.00 86.94 209 GLU A O 1
ATOM 1656 N N . PRO A 1 210 ? 3.703 -11.372 36.496 1.00 84.94 210 PRO A N 1
ATOM 1657 C CA . PRO A 1 210 ? 2.380 -10.903 36.107 1.00 84.94 210 PRO A CA 1
ATOM 1658 C C . PRO A 1 210 ? 1.666 -10.229 37.281 1.00 84.94 210 PRO A C 1
ATOM 1660 O O . PRO A 1 210 ? 1.639 -10.769 38.390 1.00 84.94 210 PRO A O 1
ATOM 1663 N N . ALA A 1 211 ? 1.046 -9.073 37.040 1.00 86.94 211 ALA A N 1
ATOM 1664 C CA . ALA A 1 211 ? 0.259 -8.402 38.064 1.00 86.94 211 ALA A CA 1
ATOM 1665 C C . ALA A 1 211 ? -0.855 -9.322 38.602 1.00 86.94 211 ALA A C 1
ATOM 1667 O O . ALA A 1 211 ? -1.583 -9.936 37.816 1.00 86.94 211 ALA A O 1
ATOM 1668 N N . PRO A 1 212 ? -1.035 -9.408 39.933 1.00 85.94 212 PRO A N 1
ATOM 1669 C CA . PRO A 1 212 ? -2.086 -10.225 40.515 1.00 85.94 212 PRO A CA 1
ATOM 1670 C C . PRO A 1 212 ? -3.473 -9.625 40.245 1.00 85.94 212 PRO A C 1
ATOM 1672 O O . PRO A 1 212 ? -3.662 -8.403 40.239 1.00 85.94 212 PRO A O 1
ATOM 1675 N N . GLY A 1 213 ? -4.461 -10.509 40.102 1.00 87.88 213 GLY A N 1
ATOM 1676 C CA . GLY A 1 213 ? -5.868 -10.158 39.913 1.00 87.88 213 GLY A CA 1
ATOM 1677 C C . GLY A 1 213 ? -6.287 -9.998 38.451 1.00 87.88 213 GLY A C 1
ATOM 1678 O O . GLY A 1 213 ? -5.491 -10.117 37.525 1.00 87.88 213 GLY A O 1
ATOM 1679 N N . ALA A 1 214 ? -7.576 -9.732 38.256 1.00 86.38 214 ALA A N 1
ATOM 1680 C CA . ALA A 1 214 ? -8.174 -9.466 36.956 1.00 86.38 214 ALA A CA 1
ATOM 1681 C C . ALA A 1 214 ? -9.080 -8.238 37.058 1.00 86.38 214 ALA A C 1
ATOM 1683 O O . ALA A 1 214 ? -9.775 -8.041 38.057 1.00 86.38 214 ALA A O 1
ATOM 1684 N N . ALA A 1 215 ? -9.061 -7.411 36.022 1.00 88.38 215 ALA A N 1
ATOM 1685 C CA . ALA A 1 215 ? -9.958 -6.283 35.858 1.00 88.38 215 ALA A CA 1
ATOM 1686 C C . ALA A 1 215 ? -10.796 -6.516 34.602 1.00 88.38 215 ALA A C 1
ATOM 1688 O O . ALA A 1 215 ? -10.290 -7.024 33.607 1.00 88.38 215 ALA A O 1
ATOM 1689 N N . HIS A 1 216 ? -12.069 -6.135 34.636 1.00 88.19 216 HIS A N 1
ATOM 1690 C CA . HIS A 1 216 ? -12.952 -6.283 33.484 1.00 88.19 216 HIS A CA 1
ATOM 1691 C C . HIS A 1 216 ? -13.011 -4.961 32.720 1.00 88.19 216 HIS A C 1
ATOM 1693 O O . HIS A 1 216 ? -13.571 -3.997 33.251 1.00 88.19 216 HIS A O 1
ATOM 1699 N N . PRO A 1 217 ? -12.407 -4.872 31.521 1.00 91.31 217 PRO A N 1
ATOM 1700 C CA . PRO A 1 217 ? -12.649 -3.735 30.648 1.00 91.31 217 PRO A CA 1
ATOM 1701 C C . PRO A 1 217 ? -14.108 -3.736 30.176 1.00 91.31 217 PRO A C 1
ATOM 1703 O O . PRO A 1 217 ? -14.813 -4.742 30.277 1.00 91.31 217 PRO A O 1
ATOM 1706 N N . GLU A 1 218 ? -14.568 -2.599 29.661 1.00 93.12 218 GLU A N 1
ATOM 1707 C CA . GLU A 1 218 ? -15.908 -2.501 29.082 1.00 93.12 218 GLU A CA 1
ATOM 1708 C C . GLU A 1 218 ? -15.972 -3.354 27.814 1.00 93.12 218 GLU A C 1
ATOM 1710 O O . GLU A 1 218 ? -15.157 -3.184 26.913 1.00 93.12 218 GLU A O 1
ATOM 1715 N N . HIS A 1 219 ? -16.936 -4.267 27.739 1.00 94.00 219 HIS A N 1
ATOM 1716 C CA . HIS A 1 219 ? -17.232 -5.040 26.533 1.00 94.00 219 HIS A CA 1
ATOM 1717 C C . HIS A 1 219 ? -18.327 -4.329 25.730 1.00 94.00 219 HIS A C 1
ATOM 1719 O O . HIS A 1 219 ? -19.315 -3.863 26.299 1.00 94.00 219 HIS A O 1
ATOM 1725 N N . LEU A 1 220 ? -18.131 -4.208 24.415 1.00 93.44 220 LEU A N 1
ATOM 1726 C CA . LEU A 1 220 ? -19.110 -3.617 23.506 1.00 93.44 220 LEU A CA 1
ATOM 1727 C C . LEU A 1 220 ? -19.910 -4.709 22.800 1.00 93.44 220 LEU A C 1
ATOM 1729 O O . LEU A 1 220 ? -19.411 -5.400 21.910 1.00 93.44 220 LEU A O 1
ATOM 1733 N N . ALA A 1 221 ? -21.182 -4.781 23.162 1.00 90.69 221 ALA A N 1
ATOM 1734 C CA . ALA A 1 221 ? -22.177 -5.630 22.537 1.00 90.69 221 ALA A CA 1
ATOM 1735 C C . ALA A 1 221 ? -22.799 -4.948 21.311 1.00 90.69 221 ALA A C 1
ATOM 1737 O O . ALA A 1 221 ? -23.299 -3.824 21.420 1.00 90.69 221 ALA A O 1
ATOM 1738 N N . PHE A 1 222 ? -22.863 -5.641 20.170 1.00 90.88 222 PHE A N 1
ATOM 1739 C CA . PHE A 1 222 ? -23.730 -5.227 19.062 1.00 90.88 222 PHE A CA 1
ATOM 1740 C C . PHE A 1 222 ? -24.814 -6.278 18.836 1.00 90.88 222 PHE A C 1
ATOM 1742 O O . PHE A 1 222 ? -24.574 -7.360 18.300 1.00 90.88 222 PHE A O 1
ATOM 1749 N N . ALA A 1 223 ? -26.032 -5.939 19.242 1.00 89.44 223 ALA A N 1
ATOM 1750 C CA . ALA A 1 223 ? -27.202 -6.794 19.117 1.00 89.44 223 ALA A CA 1
ATOM 1751 C C . ALA A 1 223 ? -27.833 -6.608 17.731 1.00 89.44 223 ALA A C 1
ATOM 1753 O O . ALA A 1 223 ? -28.843 -5.917 17.573 1.00 89.44 223 ALA A O 1
ATOM 1754 N N . TRP A 1 224 ? -27.204 -7.181 16.706 1.00 90.38 224 TRP A N 1
ATOM 1755 C CA . TRP A 1 224 ? -27.699 -7.103 15.334 1.00 90.38 224 TRP A CA 1
ATOM 1756 C C . TRP A 1 224 ? -29.010 -7.865 15.160 1.00 90.38 224 TRP A C 1
ATOM 1758 O O . TRP A 1 224 ? -29.104 -9.057 15.453 1.00 90.38 224 TRP A O 1
ATOM 1768 N N . ASN A 1 225 ? -30.017 -7.201 14.600 1.00 91.00 225 ASN A N 1
ATOM 1769 C CA . ASN A 1 225 ? -31.253 -7.858 14.193 1.00 91.00 225 ASN A CA 1
ATOM 1770 C C . ASN A 1 225 ? -31.272 -8.164 12.677 1.00 91.00 225 ASN A C 1
ATOM 1772 O O . ASN A 1 225 ? -30.527 -7.561 11.896 1.00 91.00 225 ASN A O 1
ATOM 1776 N N . PRO A 1 226 ? -32.144 -9.079 12.207 1.00 93.19 226 PRO A N 1
ATOM 1777 C CA . PRO A 1 226 ? -32.211 -9.438 10.789 1.00 93.19 226 PRO A CA 1
ATOM 1778 C C . PRO A 1 226 ? -32.463 -8.257 9.838 1.00 93.19 226 PRO A C 1
ATOM 1780 O O . PRO A 1 226 ? -31.984 -8.281 8.704 1.00 93.19 226 PRO A O 1
ATOM 1783 N N . ALA A 1 227 ? -33.195 -7.224 10.271 1.00 94.38 227 ALA A N 1
ATOM 1784 C CA . ALA A 1 227 ? -33.461 -6.046 9.448 1.00 94.38 227 ALA A CA 1
ATOM 1785 C C . ALA A 1 227 ? -32.205 -5.174 9.280 1.00 94.38 227 ALA A C 1
ATOM 1787 O O . ALA A 1 227 ? -31.938 -4.700 8.176 1.00 94.38 227 ALA A O 1
ATOM 1788 N N . GLU A 1 228 ? -31.391 -5.028 10.326 1.00 94.12 228 GLU A N 1
ATOM 1789 C CA . GLU A 1 228 ? -30.100 -4.334 10.257 1.00 94.12 228 GLU A CA 1
ATOM 1790 C C . GLU A 1 228 ? -29.101 -5.088 9.374 1.00 94.12 228 GLU A C 1
ATOM 1792 O O . GLU A 1 228 ? -28.453 -4.473 8.530 1.00 94.12 228 GLU A O 1
ATOM 1797 N N . TYR A 1 229 ? -29.030 -6.421 9.465 1.00 91.69 229 TYR A N 1
ATOM 1798 C CA . TYR A 1 229 ? -28.213 -7.208 8.534 1.00 91.69 229 TYR A CA 1
ATOM 1799 C C . TYR A 1 229 ? -28.647 -7.010 7.079 1.00 91.69 229 TYR A C 1
ATOM 1801 O O . TYR A 1 229 ? -27.808 -6.886 6.187 1.00 91.69 229 TYR A O 1
ATOM 1809 N N . GLN A 1 230 ? -29.955 -6.957 6.811 1.00 92.62 230 GLN A N 1
ATOM 1810 C CA . GLN A 1 230 ? -30.457 -6.670 5.466 1.00 92.62 230 GLN A CA 1
ATOM 1811 C C . GLN A 1 230 ? -30.124 -5.246 5.014 1.00 92.62 230 GLN A C 1
ATOM 1813 O O . GLN A 1 230 ? -29.747 -5.061 3.857 1.00 92.62 230 GLN A O 1
ATOM 1818 N N . LEU A 1 231 ? -30.229 -4.257 5.905 1.00 94.00 231 LEU A N 1
ATOM 1819 C CA . LEU A 1 231 ? -29.825 -2.878 5.635 1.00 94.00 231 LEU A CA 1
ATOM 1820 C C . LEU A 1 231 ? -28.341 -2.814 5.257 1.00 94.00 231 LEU A C 1
ATOM 1822 O O . LEU A 1 231 ? -27.999 -2.262 4.212 1.00 94.00 231 LEU A O 1
ATOM 1826 N N . LEU A 1 232 ? -27.474 -3.432 6.062 1.00 92.50 232 LEU A N 1
ATOM 1827 C CA . LEU A 1 232 ? -26.038 -3.488 5.806 1.00 92.50 232 LEU A CA 1
ATOM 1828 C C . LEU A 1 232 ? -25.731 -4.224 4.502 1.00 92.50 232 LEU A C 1
ATOM 1830 O O . LEU A 1 232 ? -24.894 -3.763 3.739 1.00 92.50 232 LEU A O 1
ATOM 1834 N N . ARG A 1 233 ? -26.410 -5.326 4.181 1.00 90.06 233 ARG A N 1
ATOM 1835 C CA . ARG A 1 233 ? -26.184 -6.046 2.914 1.00 90.06 233 ARG A CA 1
ATOM 1836 C C . ARG A 1 233 ? -26.634 -5.263 1.682 1.00 90.06 233 ARG A C 1
ATOM 1838 O O . ARG A 1 233 ? -26.047 -5.428 0.619 1.00 90.06 233 ARG A O 1
ATOM 1845 N N . ARG A 1 234 ? -27.674 -4.433 1.811 1.00 91.69 234 ARG A N 1
ATOM 1846 C CA . ARG A 1 234 ? -28.204 -3.597 0.721 1.00 91.69 234 ARG A CA 1
ATOM 1847 C C . ARG A 1 234 ? -27.460 -2.272 0.562 1.00 91.69 234 ARG A C 1
ATOM 1849 O O . ARG A 1 234 ? -27.625 -1.628 -0.472 1.00 91.69 234 ARG A O 1
ATOM 1856 N N . SER A 1 235 ? -26.683 -1.848 1.560 1.00 91.56 235 SER A N 1
ATOM 1857 C CA . SER A 1 235 ? -25.917 -0.607 1.467 1.00 91.56 235 SER A CA 1
ATOM 1858 C C . SER A 1 235 ? -24.825 -0.721 0.406 1.00 91.56 235 SER A C 1
ATOM 1860 O O . SER A 1 235 ? -24.218 -1.777 0.207 1.00 91.56 235 SER A O 1
ATOM 1862 N N . SER A 1 236 ? -24.564 0.386 -0.288 1.00 89.50 236 SER A N 1
ATOM 1863 C CA . SER A 1 236 ? -23.500 0.435 -1.283 1.00 89.50 236 SER A CA 1
ATOM 1864 C C . SER A 1 236 ? -22.164 0.195 -0.600 1.00 89.50 236 SER A C 1
ATOM 1866 O O . SER A 1 236 ? -21.839 0.841 0.401 1.00 89.50 236 SE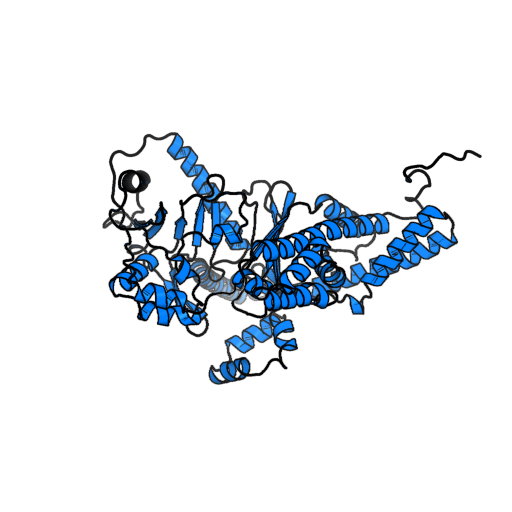R A O 1
ATOM 1868 N N . LYS A 1 237 ? -21.365 -0.705 -1.170 1.00 89.19 237 LYS A N 1
ATOM 1869 C CA . LYS A 1 237 ? -20.041 -1.038 -0.651 1.00 89.19 237 LYS A CA 1
ATOM 1870 C C . LYS A 1 237 ? -18.939 -0.275 -1.372 1.00 89.19 237 LYS A C 1
ATOM 1872 O O . LYS A 1 237 ? -19.116 0.188 -2.505 1.00 89.19 237 LYS A O 1
ATOM 1877 N N . VAL A 1 238 ? -17.814 -0.110 -0.684 1.00 87.00 238 VAL A N 1
ATOM 1878 C CA . VAL A 1 238 ? -16.548 0.268 -1.317 1.00 87.00 238 VAL A CA 1
ATOM 1879 C C . VAL A 1 238 ? -16.202 -0.747 -2.407 1.00 87.00 238 VAL A C 1
ATOM 1881 O O . VAL A 1 238 ? -16.624 -1.905 -2.335 1.00 87.00 238 VAL A O 1
ATOM 1884 N N . ALA A 1 239 ? -15.489 -0.291 -3.438 1.00 84.69 239 ALA A N 1
ATOM 1885 C CA . ALA A 1 239 ? -15.131 -1.131 -4.573 1.00 84.69 239 ALA A CA 1
ATOM 1886 C C . ALA A 1 239 ? -14.407 -2.399 -4.102 1.00 84.69 239 ALA A C 1
ATOM 1888 O O . ALA A 1 239 ? -13.574 -2.348 -3.195 1.00 84.69 239 ALA A O 1
ATOM 1889 N N . ASN A 1 240 ? -14.748 -3.531 -4.716 1.00 88.06 240 ASN A N 1
ATOM 1890 C CA . ASN A 1 240 ? -14.015 -4.761 -4.474 1.00 88.06 240 ASN A CA 1
ATOM 1891 C C . ASN A 1 240 ? -12.600 -4.634 -5.035 1.00 88.06 240 ASN A C 1
ATOM 1893 O O . ASN A 1 240 ? -12.391 -3.987 -6.060 1.00 88.06 240 ASN A O 1
ATOM 1897 N N . GLU A 1 241 ? -11.663 -5.291 -4.367 1.00 92.31 241 GLU A N 1
ATOM 1898 C CA . GLU A 1 241 ? -10.267 -5.321 -4.764 1.00 92.31 241 GLU A CA 1
ATOM 1899 C C . GLU A 1 241 ? -9.713 -6.731 -4.670 1.00 92.31 241 GLU A C 1
ATOM 1901 O O . GLU A 1 241 ? -10.141 -7.526 -3.830 1.00 92.31 241 GLU A O 1
ATOM 1906 N N . VAL A 1 242 ? -8.721 -6.998 -5.505 1.00 94.88 242 VAL A N 1
ATOM 1907 C CA . VAL A 1 242 ? -7.768 -8.090 -5.319 1.00 94.88 242 VAL A CA 1
ATOM 1908 C C . VAL A 1 242 ? -6.370 -7.494 -5.275 1.00 94.88 242 VAL A C 1
ATOM 1910 O O . VAL A 1 242 ? -6.149 -6.349 -5.676 1.00 94.88 242 VAL A O 1
ATOM 1913 N N . THR A 1 243 ? -5.421 -8.237 -4.727 1.00 95.94 243 THR A N 1
ATOM 1914 C CA . THR A 1 243 ? -4.069 -7.729 -4.514 1.00 95.94 243 THR A CA 1
ATOM 1915 C C . THR A 1 243 ? -3.029 -8.804 -4.778 1.00 95.94 243 THR A C 1
ATOM 1917 O O . THR A 1 243 ? -3.296 -9.996 -4.622 1.00 95.94 243 THR A O 1
ATOM 1920 N N . ALA A 1 244 ? -1.838 -8.369 -5.162 1.00 97.25 244 ALA A N 1
ATOM 1921 C CA . ALA A 1 244 ? -0.659 -9.203 -5.296 1.00 97.25 244 ALA A CA 1
ATOM 1922 C C . ALA A 1 244 ? 0.557 -8.493 -4.693 1.00 97.25 244 ALA A C 1
ATOM 1924 O O . ALA A 1 244 ? 0.636 -7.264 -4.682 1.00 97.25 244 ALA A O 1
ATOM 1925 N N . GLU A 1 245 ? 1.521 -9.276 -4.214 1.00 97.75 245 GLU A N 1
ATOM 1926 C CA . GLU A 1 245 ? 2.793 -8.785 -3.682 1.00 97.75 245 GLU A CA 1
ATOM 1927 C C . GLU A 1 245 ? 3.959 -9.545 -4.317 1.00 97.75 245 GLU A C 1
ATOM 1929 O O . GLU A 1 245 ? 3.840 -10.737 -4.611 1.00 97.75 245 GLU A O 1
ATOM 1934 N N . HIS A 1 246 ? 5.083 -8.862 -4.542 1.00 97.88 246 HIS A N 1
ATOM 1935 C CA . HIS A 1 246 ? 6.271 -9.464 -5.145 1.00 97.88 246 HIS A CA 1
ATOM 1936 C C . HIS A 1 246 ? 7.571 -8.824 -4.635 1.00 97.88 246 HIS A C 1
ATOM 1938 O O . HIS A 1 246 ? 7.637 -7.611 -4.434 1.00 97.88 246 HIS A O 1
ATOM 1944 N N . GLU A 1 247 ? 8.620 -9.638 -4.472 1.00 97.38 247 GLU A N 1
ATOM 1945 C CA . GLU A 1 247 ? 9.914 -9.227 -3.884 1.00 97.38 247 GLU A CA 1
ATOM 1946 C C . GLU A 1 247 ? 11.104 -9.343 -4.856 1.00 97.38 247 GLU A C 1
ATOM 1948 O O . GLU A 1 247 ? 12.229 -8.967 -4.546 1.00 97.38 247 GLU A O 1
ATOM 1953 N N . GLY A 1 248 ? 10.883 -9.891 -6.053 1.00 97.38 248 GLY A N 1
ATOM 1954 C CA . GLY A 1 248 ? 11.956 -10.269 -6.980 1.00 97.38 248 GLY A CA 1
ATOM 1955 C C . GLY A 1 248 ? 12.608 -9.134 -7.778 1.00 97.38 248 GLY A C 1
ATOM 1956 O O . GLY A 1 248 ? 13.275 -9.423 -8.771 1.00 97.38 248 GLY A O 1
ATOM 1957 N N . VAL A 1 249 ? 12.416 -7.861 -7.417 1.00 97.44 249 VAL A N 1
ATOM 1958 C CA . VAL A 1 249 ? 13.104 -6.752 -8.104 1.00 97.44 249 VAL A CA 1
ATOM 1959 C C . VAL A 1 249 ? 14.584 -6.753 -7.725 1.00 97.44 249 VAL A C 1
ATOM 1961 O O . VAL A 1 249 ? 14.948 -6.708 -6.551 1.00 97.44 249 VAL A O 1
ATOM 1964 N N . GLN A 1 250 ? 15.465 -6.744 -8.724 1.00 96.88 250 GLN A N 1
ATOM 1965 C CA . GLN A 1 250 ? 16.915 -6.741 -8.524 1.00 96.88 250 GLN A CA 1
ATOM 1966 C C . GLN A 1 250 ? 17.432 -5.323 -8.244 1.00 96.88 250 GLN A C 1
ATOM 1968 O O . GLN A 1 250 ? 18.084 -4.693 -9.083 1.00 96.88 250 GLN A O 1
ATOM 1973 N N . LEU A 1 251 ? 17.171 -4.807 -7.039 1.00 96.31 251 LEU A N 1
ATOM 1974 C CA . LEU A 1 251 ? 17.554 -3.444 -6.652 1.00 96.31 251 LEU A CA 1
ATOM 1975 C C . LEU A 1 251 ? 19.059 -3.178 -6.818 1.00 96.31 251 LEU A C 1
ATOM 1977 O O . LEU A 1 251 ? 19.456 -2.116 -7.299 1.00 96.31 251 LEU A O 1
ATOM 1981 N N . SER A 1 252 ? 19.911 -4.147 -6.485 1.00 95.81 252 SER A N 1
ATOM 1982 C CA . SER A 1 252 ? 21.363 -4.027 -6.664 1.00 95.81 252 SER A CA 1
ATOM 1983 C C . SER A 1 252 ? 21.753 -3.779 -8.127 1.00 95.81 252 SER A C 1
ATOM 1985 O O . SER A 1 252 ? 22.654 -2.977 -8.394 1.00 95.81 252 SER A O 1
ATOM 1987 N N . ALA A 1 253 ? 21.044 -4.380 -9.088 1.00 96.25 253 ALA A N 1
ATOM 1988 C CA . ALA A 1 253 ? 21.261 -4.151 -10.513 1.00 96.25 253 ALA A CA 1
ATOM 1989 C C . ALA A 1 253 ? 20.831 -2.736 -10.928 1.00 96.25 253 ALA A C 1
ATOM 1991 O O . ALA A 1 253 ? 21.569 -2.071 -11.655 1.00 96.25 253 ALA A O 1
ATOM 1992 N N . MET A 1 254 ? 19.705 -2.234 -10.405 1.00 96.44 254 MET A N 1
ATOM 1993 C CA . MET A 1 254 ? 19.255 -0.854 -10.639 1.00 96.44 254 MET A CA 1
ATOM 1994 C C . MET A 1 254 ? 20.246 0.171 -10.076 1.00 96.44 254 MET A C 1
ATOM 1996 O O . MET A 1 254 ? 20.608 1.130 -10.754 1.00 96.44 254 MET A O 1
ATOM 2000 N N . LEU A 1 255 ? 20.726 -0.032 -8.846 1.00 95.75 255 LEU A N 1
ATOM 2001 C CA . LEU A 1 255 ? 21.732 0.838 -8.230 1.00 95.75 255 LEU A CA 1
ATOM 2002 C C . LEU A 1 255 ? 23.049 0.817 -9.015 1.00 95.75 255 LEU A C 1
ATOM 2004 O O . LEU A 1 255 ? 23.634 1.874 -9.257 1.00 95.75 255 LEU A O 1
ATOM 2008 N N . SER A 1 256 ? 23.478 -0.362 -9.472 1.00 96.06 256 SER A N 1
ATOM 2009 C CA . SER A 1 256 ? 24.659 -0.506 -10.332 1.00 96.06 256 SER A CA 1
ATOM 2010 C C . SER A 1 256 ? 24.485 0.235 -11.661 1.00 96.06 256 SER A C 1
ATOM 2012 O O . SER A 1 256 ? 25.386 0.953 -12.092 1.00 96.06 256 SER A O 1
ATOM 2014 N N . LEU A 1 257 ? 23.313 0.121 -12.293 1.00 95.88 257 LEU A N 1
ATOM 2015 C CA . LEU A 1 257 ? 22.985 0.846 -13.520 1.00 95.88 257 LEU A CA 1
ATOM 2016 C C . LEU A 1 257 ? 23.054 2.363 -13.314 1.00 95.88 257 LEU A C 1
ATOM 2018 O O . LEU A 1 257 ? 23.674 3.061 -14.110 1.00 95.88 257 LEU A O 1
ATOM 2022 N N . ARG A 1 258 ? 22.495 2.879 -12.215 1.00 95.56 258 ARG A N 1
ATOM 2023 C CA . ARG A 1 258 ? 22.556 4.314 -11.888 1.00 95.56 258 ARG A CA 1
ATOM 2024 C C . ARG A 1 258 ? 23.991 4.820 -11.746 1.00 95.56 258 ARG A C 1
ATOM 2026 O O . ARG A 1 258 ? 24.305 5.920 -12.196 1.00 95.56 258 ARG A O 1
ATOM 2033 N N . GLN A 1 259 ? 24.874 4.024 -11.145 1.00 93.69 259 GLN A N 1
ATOM 2034 C CA . GLN A 1 259 ? 26.296 4.367 -11.061 1.00 93.69 259 GLN A CA 1
ATOM 2035 C C . GLN A 1 259 ? 26.951 4.417 -12.447 1.00 93.69 259 GLN A C 1
ATOM 2037 O O . GLN A 1 259 ? 27.744 5.319 -12.709 1.00 93.69 259 GLN A O 1
ATOM 2042 N N . LEU A 1 260 ? 26.609 3.484 -13.339 1.00 93.06 260 LEU A N 1
ATOM 2043 C CA . LEU A 1 260 ? 27.109 3.467 -14.717 1.00 93.06 260 LEU A CA 1
ATOM 2044 C C . LEU A 1 260 ? 26.610 4.667 -15.523 1.00 93.06 260 LEU A C 1
ATOM 2046 O O . LEU A 1 260 ? 27.407 5.319 -16.191 1.00 93.06 260 LEU A O 1
ATOM 2050 N N . PHE A 1 261 ? 25.326 5.002 -15.406 1.00 93.75 261 PHE A N 1
ATOM 2051 C CA . PHE A 1 261 ? 24.749 6.195 -16.017 1.00 93.75 261 PHE A CA 1
ATOM 2052 C C . PHE A 1 261 ? 25.488 7.464 -15.600 1.00 93.75 261 PHE A C 1
ATOM 2054 O O . PHE A 1 261 ? 25.959 8.199 -16.466 1.00 93.75 261 PHE A O 1
ATOM 2061 N N . LYS A 1 262 ? 25.701 7.653 -14.291 1.00 89.69 262 LYS A N 1
ATOM 2062 C CA . LYS A 1 262 ? 26.442 8.802 -13.760 1.00 89.69 262 LYS A CA 1
ATOM 2063 C C . LYS A 1 262 ? 27.880 8.873 -14.284 1.00 89.69 262 LYS A C 1
ATOM 2065 O O . LYS A 1 262 ? 28.365 9.954 -14.580 1.00 89.69 262 LYS A O 1
ATOM 2070 N N . ARG A 1 263 ? 28.570 7.734 -14.412 1.00 88.88 263 ARG A N 1
ATOM 2071 C CA . ARG A 1 263 ? 29.932 7.692 -14.983 1.00 88.88 263 ARG A CA 1
ATOM 2072 C C . ARG A 1 263 ? 29.961 8.063 -16.463 1.00 88.88 263 ARG A C 1
ATOM 2074 O O . ARG A 1 263 ? 30.981 8.542 -16.941 1.00 88.88 263 ARG A O 1
ATOM 2081 N N . ARG A 1 264 ? 28.873 7.798 -17.187 1.00 85.50 264 ARG A N 1
ATOM 2082 C CA . ARG A 1 264 ? 28.790 8.005 -18.632 1.00 85.50 264 ARG A CA 1
ATOM 2083 C C . ARG A 1 264 ? 28.348 9.418 -19.005 1.00 85.50 264 ARG A C 1
ATOM 2085 O O . ARG A 1 264 ? 28.813 9.945 -20.011 1.00 85.50 264 ARG A O 1
ATOM 2092 N N . SER A 1 265 ? 27.450 10.022 -18.231 1.00 85.38 265 SER A N 1
ATOM 2093 C CA . SER A 1 265 ? 27.015 11.403 -18.431 1.00 85.38 265 SER A CA 1
ATOM 2094 C C . SER A 1 265 ? 26.403 11.982 -17.160 1.00 85.38 265 SER A C 1
ATOM 2096 O O . SER A 1 265 ? 25.509 11.379 -16.566 1.00 85.38 265 SER A O 1
ATOM 2098 N N . ASP A 1 266 ? 26.794 13.210 -16.817 1.00 83.44 266 ASP A N 1
ATOM 2099 C CA . ASP A 1 266 ? 26.174 13.970 -15.728 1.00 83.44 266 ASP A CA 1
ATOM 2100 C C . ASP A 1 266 ? 24.706 14.321 -15.997 1.00 83.44 266 ASP A C 1
ATOM 2102 O O . ASP A 1 266 ? 23.986 14.646 -15.057 1.00 83.44 266 ASP A O 1
ATOM 2106 N N . LEU A 1 267 ? 24.242 14.243 -17.251 1.00 79.44 267 LEU A N 1
ATOM 2107 C CA . LEU A 1 267 ? 22.844 14.494 -17.617 1.00 79.44 267 LEU A CA 1
ATOM 2108 C C . LEU A 1 267 ? 21.941 13.277 -17.372 1.00 79.44 267 LEU A C 1
ATOM 2110 O O . LEU A 1 267 ? 20.724 13.423 -17.292 1.00 79.44 267 LEU A O 1
ATOM 2114 N N . LEU A 1 268 ? 22.513 12.077 -17.238 1.00 87.00 268 LEU A N 1
ATOM 2115 C CA . LEU A 1 268 ? 21.767 10.828 -17.096 1.00 87.00 268 LEU A CA 1
ATOM 2116 C C . LEU A 1 268 ? 21.557 10.484 -15.613 1.00 87.00 268 LEU A C 1
ATOM 2118 O O . LEU A 1 268 ? 22.095 9.511 -15.086 1.00 87.00 268 LEU A O 1
ATOM 2122 N N . GLN A 1 269 ? 20.774 11.313 -14.918 1.00 87.31 269 GLN A N 1
ATOM 2123 C CA . GLN A 1 269 ? 20.543 11.209 -13.469 1.00 87.31 269 GLN A CA 1
ATOM 2124 C C . GLN A 1 269 ? 19.211 10.544 -13.114 1.00 87.31 269 GLN A C 1
ATOM 2126 O O . GLN A 1 269 ? 18.417 11.090 -12.354 1.00 87.31 269 GLN A O 1
ATOM 2131 N N . LEU A 1 270 ? 18.971 9.340 -13.632 1.00 92.31 270 LEU A N 1
ATOM 2132 C CA . LEU A 1 270 ? 17.760 8.597 -13.288 1.00 92.31 270 LEU A CA 1
ATOM 2133 C C . LEU A 1 270 ? 17.820 8.059 -11.849 1.00 92.31 270 LEU A C 1
ATOM 2135 O O . LEU A 1 270 ? 18.796 7.432 -11.413 1.00 92.31 270 LEU A O 1
ATOM 2139 N N . THR A 1 271 ? 16.761 8.304 -11.086 1.00 93.81 271 THR A N 1
ATOM 2140 C CA . THR A 1 271 ? 16.537 7.697 -9.774 1.00 93.81 271 THR A CA 1
ATOM 2141 C C . THR A 1 271 ? 15.950 6.290 -9.909 1.00 93.81 271 THR A C 1
ATOM 2143 O O . THR A 1 271 ? 15.537 5.863 -10.984 1.00 93.81 271 THR A O 1
ATOM 2146 N N . VAL A 1 272 ? 15.905 5.540 -8.802 1.00 94.94 272 VAL A N 1
ATOM 2147 C CA . VAL A 1 272 ? 15.193 4.249 -8.773 1.00 94.94 272 VAL A CA 1
ATOM 2148 C C . VAL A 1 272 ? 13.713 4.455 -9.099 1.00 94.94 272 VAL A C 1
ATOM 2150 O O . VAL A 1 272 ? 13.154 3.685 -9.870 1.00 94.94 272 VAL A O 1
ATOM 2153 N N . ASN A 1 273 ? 13.100 5.517 -8.569 1.00 94.38 273 ASN A N 1
ATOM 2154 C CA . ASN A 1 273 ? 11.697 5.824 -8.819 1.00 94.38 273 ASN A CA 1
ATOM 2155 C C . ASN A 1 273 ? 11.435 6.152 -10.294 1.00 94.38 273 ASN A C 1
ATOM 2157 O O . ASN A 1 273 ? 10.446 5.689 -10.848 1.00 94.38 273 ASN A O 1
ATOM 2161 N N . ASP A 1 274 ? 12.349 6.876 -10.943 1.00 94.88 274 ASP A N 1
ATOM 2162 C CA . ASP A 1 274 ? 12.230 7.223 -12.363 1.00 94.88 274 ASP A CA 1
ATOM 2163 C C . ASP A 1 274 ? 12.229 5.955 -13.226 1.00 94.88 274 ASP A C 1
ATOM 2165 O O . ASP A 1 274 ? 11.428 5.834 -14.146 1.00 94.88 274 ASP A O 1
ATOM 2169 N N . LEU A 1 275 ? 13.087 4.979 -12.896 1.00 97.00 275 LEU A N 1
ATOM 2170 C CA . LEU A 1 275 ? 13.145 3.691 -13.593 1.00 97.00 275 LEU A CA 1
ATOM 2171 C C . LEU A 1 275 ? 11.879 2.853 -13.373 1.00 97.00 275 LEU A C 1
ATOM 2173 O O . LEU A 1 275 ? 11.406 2.230 -14.320 1.00 97.00 275 LEU A O 1
ATOM 2177 N N . LEU A 1 276 ? 11.323 2.856 -12.157 1.00 97.25 276 LEU A N 1
ATOM 2178 C CA . LEU A 1 276 ? 10.065 2.167 -11.856 1.00 97.25 276 LEU A CA 1
ATOM 2179 C C . LEU A 1 276 ? 8.894 2.777 -12.639 1.00 97.25 276 LEU A C 1
ATOM 2181 O O . LEU A 1 276 ? 8.152 2.055 -13.297 1.00 97.25 276 LEU A O 1
ATOM 2185 N N . VAL A 1 277 ? 8.754 4.105 -12.623 1.00 95.00 277 VAL A N 1
ATOM 2186 C CA . VAL A 1 277 ? 7.672 4.817 -13.324 1.00 95.00 277 VAL A CA 1
ATOM 2187 C C . VAL A 1 277 ? 7.812 4.687 -14.843 1.00 95.00 277 VAL A C 1
ATOM 2189 O O . VAL A 1 277 ? 6.833 4.398 -15.529 1.00 95.00 277 VAL A O 1
ATOM 2192 N N . LEU A 1 278 ? 9.029 4.830 -15.376 1.00 95.19 278 LEU A N 1
ATOM 2193 C CA . LEU A 1 278 ? 9.304 4.620 -16.797 1.00 95.19 278 LEU A CA 1
ATOM 2194 C C . LEU A 1 278 ? 8.922 3.205 -17.229 1.00 95.19 278 LEU A C 1
ATOM 2196 O O . LEU A 1 278 ? 8.203 3.020 -18.211 1.00 95.19 278 LEU A O 1
ATOM 2200 N N . TYR A 1 279 ? 9.388 2.200 -16.485 1.00 96.62 279 TYR A N 1
ATOM 2201 C CA . TYR A 1 279 ? 9.098 0.822 -16.837 1.00 96.62 279 TYR A CA 1
ATOM 2202 C C . TYR A 1 279 ? 7.621 0.475 -16.639 1.00 96.62 279 TYR A C 1
ATOM 2204 O O . TYR A 1 279 ? 7.079 -0.305 -17.411 1.00 96.62 279 TYR A O 1
ATOM 2212 N N . ARG A 1 280 ? 6.923 1.092 -15.679 1.00 95.25 280 ARG A N 1
ATOM 2213 C CA . ARG A 1 280 ? 5.470 0.941 -15.523 1.00 95.25 280 ARG A CA 1
ATOM 2214 C C . ARG A 1 280 ? 4.730 1.321 -16.800 1.00 95.25 280 ARG A C 1
ATOM 2216 O O . ARG A 1 280 ? 3.844 0.570 -17.208 1.00 95.25 280 ARG A O 1
ATOM 2223 N N . ALA A 1 281 ? 5.107 2.420 -17.445 1.00 92.44 281 ALA A N 1
ATOM 2224 C CA . ALA A 1 281 ? 4.526 2.813 -18.723 1.00 92.44 281 ALA A CA 1
ATOM 2225 C C . ALA A 1 281 ? 4.872 1.812 -19.838 1.00 92.44 281 ALA A C 1
ATOM 2227 O O . ALA A 1 281 ? 3.985 1.365 -20.564 1.00 92.44 281 ALA A O 1
ATOM 2228 N N . ILE A 1 282 ? 6.142 1.395 -19.937 1.00 93.50 282 ILE A N 1
ATOM 2229 C CA . ILE A 1 282 ? 6.583 0.364 -20.896 1.00 93.50 282 ILE A CA 1
ATOM 2230 C C . ILE A 1 282 ? 5.777 -0.927 -20.709 1.00 93.50 282 ILE A C 1
ATOM 2232 O O . ILE A 1 282 ? 5.302 -1.511 -21.680 1.00 93.50 282 ILE A O 1
ATOM 2236 N N . HIS A 1 283 ? 5.580 -1.356 -19.466 1.00 94.44 283 HIS A N 1
ATOM 2237 C CA . HIS A 1 283 ? 4.826 -2.547 -19.111 1.00 94.44 283 HIS A CA 1
ATOM 2238 C C . HIS A 1 283 ? 3.348 -2.429 -19.501 1.00 94.44 283 HIS A C 1
ATOM 2240 O O . HIS A 1 283 ? 2.812 -3.365 -20.076 1.00 94.44 283 HIS A O 1
ATOM 2246 N N . ALA A 1 284 ? 2.704 -1.273 -19.294 1.00 91.00 284 ALA A N 1
ATOM 2247 C CA . ALA A 1 284 ? 1.332 -1.047 -19.773 1.00 91.00 284 ALA A CA 1
ATOM 2248 C C . ALA A 1 284 ? 1.209 -1.247 -21.296 1.00 91.00 284 ALA A C 1
ATOM 2250 O O . ALA A 1 284 ? 0.219 -1.780 -21.796 1.00 91.00 284 ALA A O 1
ATOM 2251 N N . ALA A 1 285 ? 2.234 -0.827 -22.040 1.00 89.06 285 ALA A N 1
ATOM 2252 C CA . ALA A 1 285 ? 2.255 -0.926 -23.492 1.00 89.06 285 ALA A CA 1
ATOM 2253 C C . ALA A 1 285 ? 2.641 -2.318 -24.020 1.00 89.06 285 ALA A C 1
ATOM 2255 O O . ALA A 1 285 ? 2.276 -2.656 -25.142 1.00 89.06 285 ALA A O 1
ATOM 2256 N N . SER A 1 286 ? 3.384 -3.108 -23.240 1.00 89.25 286 SER A N 1
ATOM 2257 C CA . SER A 1 286 ? 4.005 -4.362 -23.698 1.00 89.25 286 SER A CA 1
ATOM 2258 C C . SER A 1 286 ? 3.511 -5.621 -22.989 1.00 89.25 286 SER A C 1
ATOM 2260 O O . SER A 1 286 ? 3.859 -6.721 -23.417 1.00 89.25 286 SER A O 1
ATOM 2262 N N . TYR A 1 287 ? 2.712 -5.489 -21.927 1.00 92.31 287 TYR A N 1
ATOM 2263 C CA . TYR A 1 287 ? 2.201 -6.629 -21.175 1.00 92.31 287 TYR A CA 1
ATOM 2264 C C . TYR A 1 287 ? 1.401 -7.571 -22.074 1.00 92.31 287 TYR A C 1
ATOM 2266 O O . TYR A 1 287 ? 0.506 -7.160 -22.815 1.00 92.31 287 TYR A O 1
ATOM 2274 N N . GLN A 1 288 ? 1.719 -8.855 -21.952 1.00 92.00 288 GLN A N 1
ATOM 2275 C CA . GLN A 1 288 ? 0.951 -9.941 -22.527 1.00 92.00 288 GLN A CA 1
ATOM 2276 C C . GLN A 1 288 ? 0.549 -10.883 -21.394 1.00 92.00 288 GLN A C 1
ATOM 2278 O O . GLN A 1 288 ? 1.421 -11.301 -20.628 1.00 92.00 288 GLN A O 1
ATOM 2283 N N . PRO A 1 289 ? -0.742 -11.215 -21.271 1.00 93.62 289 PRO A N 1
ATOM 2284 C CA . PRO A 1 289 ? -1.209 -12.128 -20.241 1.00 93.62 289 PRO A CA 1
ATOM 2285 C C . PRO A 1 289 ? -0.693 -13.541 -20.457 1.00 93.62 289 PRO A C 1
ATOM 2287 O O . PRO A 1 289 ? -0.548 -13.996 -21.596 1.00 93.62 289 PRO A O 1
ATOM 2290 N N . HIS A 1 290 ? -0.516 -14.270 -19.358 1.00 95.44 290 HIS A N 1
ATOM 2291 C CA . HIS A 1 290 ? -0.234 -15.697 -19.431 1.00 95.44 290 HIS A CA 1
ATOM 2292 C C . HIS A 1 290 ? -1.328 -16.448 -20.228 1.00 95.44 290 HIS A C 1
ATOM 2294 O O . HIS A 1 290 ? -2.517 -16.213 -19.985 1.00 95.44 290 HIS A O 1
ATOM 2300 N N . PRO A 1 291 ? -0.976 -17.383 -21.137 1.00 95.62 291 PRO A N 1
ATOM 2301 C CA . PRO A 1 291 ? -1.952 -18.126 -21.943 1.00 95.62 291 PRO A CA 1
ATOM 2302 C C . PRO A 1 291 ? -3.056 -18.802 -21.117 1.00 95.62 291 PRO A C 1
ATOM 2304 O O . PRO A 1 291 ? -4.232 -18.660 -21.436 1.00 95.62 291 PRO A O 1
ATOM 2307 N N . ASP A 1 292 ? -2.703 -19.420 -19.986 1.00 97.12 292 ASP A N 1
ATOM 2308 C CA . ASP A 1 292 ? -3.671 -20.065 -19.086 1.00 97.12 292 ASP A CA 1
ATOM 2309 C C . ASP A 1 292 ? -4.769 -19.120 -18.567 1.00 97.12 292 ASP A C 1
ATOM 2311 O O . ASP A 1 292 ? -5.888 -19.563 -18.308 1.00 97.12 292 ASP A O 1
ATOM 2315 N N . ILE A 1 293 ? -4.483 -17.821 -18.404 1.00 96.25 293 ILE A N 1
ATOM 2316 C CA . ILE A 1 293 ? -5.501 -16.827 -18.026 1.00 96.25 293 ILE A CA 1
ATOM 2317 C C . ILE A 1 293 ? -6.519 -16.691 -19.153 1.00 96.25 293 ILE A C 1
ATOM 2319 O O . ILE A 1 293 ? -7.726 -16.687 -18.906 1.00 96.25 293 ILE A O 1
ATOM 2323 N N . ILE A 1 294 ? -6.033 -16.585 -20.391 1.00 96.00 294 ILE A N 1
ATOM 2324 C CA . ILE A 1 294 ? -6.880 -16.476 -21.575 1.00 96.00 294 ILE A CA 1
ATOM 2325 C C . ILE A 1 294 ? -7.741 -17.728 -21.723 1.00 96.00 294 ILE A C 1
ATOM 2327 O O . ILE A 1 294 ? -8.958 -17.600 -21.851 1.00 96.00 294 ILE A O 1
ATOM 2331 N N . ASP A 1 295 ? -7.149 -18.914 -21.606 1.00 96.56 295 ASP A N 1
ATOM 2332 C CA . ASP A 1 295 ? -7.869 -20.183 -21.722 1.00 96.56 295 ASP A CA 1
ATOM 2333 C C . ASP A 1 295 ? -8.961 -20.321 -20.651 1.00 96.56 295 ASP A C 1
ATOM 2335 O O . ASP A 1 295 ? -10.110 -20.661 -20.956 1.00 96.56 295 ASP A O 1
ATOM 2339 N N . GLN A 1 296 ? -8.648 -19.989 -19.394 1.00 97.19 296 GLN A N 1
ATOM 2340 C CA . GLN A 1 296 ? -9.625 -20.028 -18.303 1.00 97.19 296 GLN A CA 1
ATOM 2341 C C . GLN A 1 296 ? -10.752 -19.009 -18.480 1.00 97.19 296 GLN A C 1
ATOM 2343 O O . GLN A 1 296 ? -11.910 -19.304 -18.166 1.00 97.19 296 GLN A O 1
ATOM 2348 N N . LEU A 1 297 ? -10.442 -17.814 -18.983 1.00 96.69 297 LEU A N 1
ATOM 2349 C CA . LEU A 1 297 ? -11.446 -16.802 -19.282 1.00 96.69 297 LEU A CA 1
ATOM 2350 C C . LEU A 1 297 ? -12.334 -17.215 -20.457 1.00 96.69 297 LEU A C 1
ATOM 2352 O O . LEU A 1 297 ? -13.550 -17.056 -20.385 1.00 96.69 297 LEU A O 1
ATOM 2356 N N . GLU A 1 298 ? -11.776 -17.798 -21.515 1.00 96.38 298 GLU A N 1
ATOM 2357 C CA . GLU A 1 298 ? -12.551 -18.322 -22.641 1.00 96.38 298 GLU A CA 1
ATOM 2358 C C . GLU A 1 298 ? -13.429 -19.510 -22.230 1.00 96.38 298 GLU A C 1
ATOM 2360 O O . GLU A 1 298 ? -14.577 -19.617 -22.670 1.00 96.38 298 GLU A O 1
ATOM 2365 N N . GLN A 1 299 ? -12.948 -20.372 -21.331 1.00 96.19 299 GLN A N 1
ATOM 2366 C CA . GLN A 1 299 ? -13.764 -21.421 -20.728 1.00 96.19 299 GLN A CA 1
ATOM 2367 C C . GLN A 1 299 ? -14.901 -20.827 -19.885 1.00 96.19 299 GLN A C 1
ATOM 2369 O O . GLN A 1 299 ? -16.056 -21.237 -20.031 1.00 96.19 299 GLN A O 1
ATOM 2374 N N . LEU A 1 300 ? -14.610 -19.829 -19.043 1.00 96.50 300 LEU A N 1
ATOM 2375 C CA . LEU A 1 300 ? -15.618 -19.136 -18.239 1.00 96.50 300 LEU A CA 1
ATOM 2376 C C . LEU A 1 300 ? -16.647 -18.420 -19.126 1.00 96.50 300 LEU A C 1
ATOM 2378 O O . LEU A 1 300 ? -17.837 -18.417 -18.800 1.00 96.50 300 LEU A O 1
ATOM 2382 N N . ALA A 1 301 ? -16.225 -17.894 -20.279 1.00 95.31 301 ALA A N 1
ATOM 2383 C CA . ALA A 1 301 ? -17.088 -17.233 -21.251 1.00 95.31 301 ALA A CA 1
ATOM 2384 C C . ALA A 1 301 ? -18.159 -18.164 -21.844 1.00 95.31 301 ALA A C 1
ATOM 2386 O O . ALA A 1 301 ? -19.228 -17.698 -22.238 1.00 95.31 301 ALA A O 1
ATOM 2387 N N . ARG A 1 302 ? -17.903 -19.480 -21.872 1.00 95.25 302 ARG A N 1
ATOM 2388 C CA . ARG A 1 302 ? -18.864 -20.505 -22.320 1.00 95.25 302 ARG A CA 1
ATOM 2389 C C . ARG A 1 302 ? -19.916 -20.841 -21.259 1.00 95.25 302 ARG A C 1
ATOM 2391 O O . ARG A 1 302 ? -20.925 -21.467 -21.577 1.00 95.25 302 ARG A O 1
ATOM 2398 N N . SER A 1 303 ? -19.703 -20.442 -20.005 1.00 94.00 303 SER A N 1
ATOM 2399 C CA . SER A 1 303 ? -20.657 -20.676 -18.918 1.00 94.00 303 SER A CA 1
ATOM 2400 C C . SER A 1 303 ? -21.748 -19.600 -18.887 1.00 94.00 303 SER A C 1
ATOM 2402 O O . SER A 1 303 ? -21.477 -18.411 -19.046 1.00 94.00 303 SER A O 1
ATOM 2404 N N . ARG A 1 304 ? -23.000 -19.995 -18.622 1.00 89.75 304 ARG A N 1
ATOM 2405 C CA . ARG A 1 304 ? -24.135 -19.052 -18.582 1.00 89.75 304 ARG A CA 1
ATOM 2406 C C . ARG A 1 304 ? -23.994 -18.002 -17.475 1.00 89.75 304 ARG A C 1
ATOM 2408 O O . ARG A 1 304 ? -24.428 -16.870 -17.656 1.00 89.75 304 ARG A O 1
ATOM 2415 N N . THR A 1 305 ? -23.409 -18.379 -16.341 1.00 90.00 305 THR A N 1
ATOM 2416 C CA . THR A 1 305 ? -23.231 -17.510 -15.170 1.00 90.00 305 THR A CA 1
ATOM 2417 C C . THR A 1 305 ? -21.983 -16.632 -15.268 1.00 90.00 305 THR A C 1
ATOM 2419 O O . THR A 1 305 ? -22.005 -15.515 -14.765 1.00 90.00 305 THR A O 1
ATOM 2422 N N . GLY A 1 306 ? -20.921 -17.090 -15.940 1.00 92.75 306 GLY A N 1
ATOM 2423 C CA . GLY A 1 306 ? -19.642 -16.381 -16.046 1.00 92.75 306 GLY A CA 1
ATOM 2424 C C . GLY A 1 306 ? -19.429 -15.581 -17.336 1.00 92.75 306 GLY A C 1
ATOM 2425 O O . GLY A 1 306 ? -18.473 -14.814 -17.407 1.00 92.75 306 GLY A O 1
ATOM 2426 N N . ALA A 1 307 ? -20.302 -15.711 -18.343 1.00 94.12 307 ALA A N 1
ATOM 2427 C CA . ALA A 1 307 ? -20.095 -15.130 -19.676 1.00 94.12 307 ALA A CA 1
ATOM 2428 C C . ALA A 1 307 ? -19.836 -13.615 -19.697 1.00 94.12 307 ALA A C 1
ATOM 2430 O O . ALA A 1 307 ? -19.021 -13.130 -20.482 1.00 94.12 307 ALA A O 1
ATOM 2431 N N . THR A 1 308 ? -20.539 -12.840 -18.870 1.00 94.06 308 THR A N 1
ATOM 2432 C CA . THR A 1 308 ? -20.344 -11.382 -18.814 1.00 94.06 308 THR A CA 1
ATOM 2433 C C . THR A 1 308 ? -19.033 -11.026 -18.119 1.00 94.06 308 THR A C 1
ATOM 2435 O O . THR A 1 308 ? -18.229 -10.312 -18.709 1.00 94.06 308 THR A O 1
ATOM 2438 N N . ALA A 1 309 ? -18.767 -11.607 -16.945 1.00 94.69 309 ALA A N 1
ATOM 2439 C CA . ALA A 1 309 ? -17.526 -11.378 -16.204 1.00 94.69 309 ALA A CA 1
ATOM 2440 C C . ALA A 1 309 ? -16.283 -11.769 -17.020 1.00 94.69 309 ALA A C 1
ATOM 2442 O O . ALA A 1 309 ? -15.308 -11.025 -17.073 1.00 94.69 309 ALA A O 1
ATOM 2443 N N . ALA A 1 310 ? -16.345 -12.899 -17.728 1.00 95.62 310 ALA A N 1
ATOM 2444 C CA . ALA A 1 310 ? -15.273 -13.345 -18.606 1.00 95.62 310 ALA A CA 1
ATOM 2445 C C . ALA A 1 310 ? -15.022 -12.384 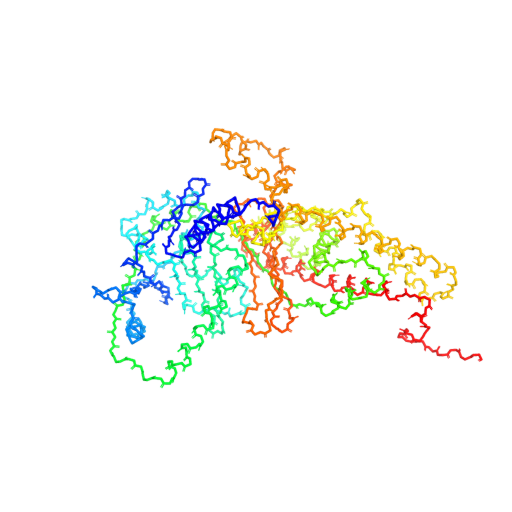-19.774 1.00 95.62 310 ALA A C 1
ATOM 2447 O O . ALA A 1 310 ? -13.872 -12.107 -20.098 1.00 95.62 310 ALA A O 1
ATOM 2448 N N . ARG A 1 311 ? -16.077 -11.849 -20.403 1.00 92.81 311 ARG A N 1
ATOM 2449 C CA . ARG A 1 311 ? -15.931 -10.867 -21.491 1.00 92.81 311 ARG A CA 1
ATOM 2450 C C . ARG A 1 311 ? -15.334 -9.555 -21.000 1.00 92.81 311 ARG A C 1
ATOM 2452 O O . ARG A 1 311 ? -14.488 -9.002 -21.692 1.00 92.81 311 ARG A O 1
ATOM 2459 N N . GLU A 1 312 ? -15.741 -9.078 -19.827 1.00 91.25 312 GLU A N 1
ATOM 2460 C CA . GLU A 1 312 ? -15.153 -7.884 -19.209 1.00 91.25 312 GLU A CA 1
ATOM 2461 C C . GLU A 1 312 ? -13.675 -8.094 -18.872 1.00 91.25 312 GLU A C 1
ATOM 2463 O O . GLU A 1 312 ? -12.850 -7.240 -19.188 1.00 91.25 312 GLU A O 1
ATOM 2468 N N . ALA A 1 313 ? -13.319 -9.251 -18.312 1.00 93.25 313 ALA A N 1
ATOM 2469 C CA . ALA A 1 313 ? -11.933 -9.615 -18.037 1.00 93.25 313 ALA A CA 1
ATOM 2470 C C . ALA A 1 313 ? -11.097 -9.756 -19.317 1.00 93.25 313 ALA A C 1
ATOM 2472 O O . ALA A 1 313 ? -10.021 -9.173 -19.403 1.00 93.25 313 ALA A O 1
ATOM 2473 N N . LEU A 1 314 ? -11.599 -10.447 -20.346 1.00 92.62 314 LEU A N 1
ATOM 2474 C CA . LEU A 1 314 ? -10.923 -10.551 -21.644 1.00 92.62 314 LEU A CA 1
ATOM 2475 C C . LEU A 1 314 ? -10.738 -9.178 -22.289 1.00 92.62 314 LEU A C 1
ATOM 2477 O O . LEU A 1 314 ? -9.683 -8.914 -22.856 1.00 92.62 314 LEU A O 1
ATOM 2481 N N . ALA A 1 315 ? -11.741 -8.303 -22.198 1.00 88.69 315 ALA A N 1
ATOM 2482 C CA . ALA A 1 315 ? -11.641 -6.941 -22.699 1.00 88.69 315 ALA A CA 1
ATOM 2483 C C . ALA A 1 315 ? -10.595 -6.134 -21.924 1.00 88.69 315 ALA A C 1
ATOM 2485 O O . ALA A 1 315 ? -9.793 -5.461 -22.557 1.00 88.69 315 ALA A O 1
ATOM 2486 N N . ALA A 1 316 ? -10.561 -6.214 -20.592 1.00 86.00 316 ALA A N 1
ATOM 2487 C CA . ALA A 1 316 ? -9.560 -5.519 -19.783 1.00 86.00 316 ALA A CA 1
ATOM 2488 C C . ALA A 1 316 ? -8.143 -6.007 -20.114 1.00 86.00 316 ALA A C 1
ATOM 2490 O O . ALA A 1 316 ? -7.268 -5.216 -20.444 1.00 86.00 316 ALA A O 1
ATOM 2491 N N . VAL A 1 317 ? -7.941 -7.322 -20.127 1.00 85.75 317 VAL A N 1
ATOM 2492 C CA . VAL A 1 317 ? -6.627 -7.931 -20.337 1.00 85.75 317 VAL A CA 1
ATOM 2493 C C . VAL A 1 317 ? -6.121 -7.750 -21.781 1.00 85.75 317 VAL A C 1
ATOM 2495 O O . VAL A 1 317 ? -4.919 -7.603 -21.985 1.00 85.75 317 VAL A O 1
ATOM 2498 N N . ARG A 1 318 ? -7.007 -7.728 -22.791 1.00 81.50 318 ARG A N 1
ATOM 2499 C CA . ARG A 1 318 ? -6.623 -7.553 -24.209 1.00 81.50 318 ARG A CA 1
ATOM 2500 C C . ARG A 1 318 ? -6.595 -6.091 -24.676 1.00 81.50 318 ARG A C 1
ATOM 2502 O O . ARG A 1 318 ? -5.744 -5.754 -25.490 1.00 81.50 318 ARG A O 1
ATOM 2509 N N . ASN A 1 319 ? -7.510 -5.233 -24.208 1.00 66.38 319 ASN A N 1
ATOM 2510 C CA . ASN A 1 319 ? -7.656 -3.850 -24.701 1.00 66.38 319 ASN A CA 1
ATOM 2511 C C . ASN A 1 319 ? -6.892 -2.801 -23.876 1.00 66.38 319 ASN A C 1
ATOM 2513 O O . ASN A 1 319 ? -6.832 -1.642 -24.297 1.00 66.38 319 ASN A O 1
ATOM 2517 N N . GLU A 1 320 ? -6.359 -3.147 -22.700 1.00 64.25 320 GLU A N 1
ATOM 2518 C CA . GLU A 1 320 ? -5.453 -2.251 -21.961 1.00 64.25 320 GLU A CA 1
ATOM 2519 C C . GLU A 1 320 ? -4.021 -2.281 -22.510 1.00 64.25 320 GLU A C 1
ATOM 2521 O O . GLU A 1 320 ? -3.284 -1.316 -22.307 1.00 64.25 320 GLU A O 1
ATOM 2526 N N . ALA A 1 321 ? -3.651 -3.320 -23.269 1.00 58.78 321 ALA A N 1
ATOM 2527 C CA . ALA A 1 321 ? -2.369 -3.383 -23.959 1.00 58.78 321 ALA A CA 1
ATOM 2528 C C . ALA A 1 321 ? -2.225 -2.181 -24.911 1.00 58.78 321 ALA A C 1
ATOM 2530 O O . ALA A 1 321 ? -2.973 -2.037 -25.879 1.00 58.78 321 ALA A O 1
ATOM 2531 N N . GLY A 1 322 ? -1.277 -1.291 -24.606 1.00 61.00 322 GLY A N 1
ATOM 2532 C CA . GLY A 1 322 ? -0.964 -0.117 -25.430 1.00 61.00 322 GLY A CA 1
ATOM 2533 C C . GLY A 1 322 ? -1.467 1.227 -24.899 1.00 61.00 322 GLY A C 1
ATOM 2534 O O . GLY A 1 322 ? -1.167 2.252 -25.511 1.00 61.00 322 GLY A O 1
ATOM 2535 N N . LYS A 1 323 ? -2.193 1.268 -23.772 1.00 73.62 323 LYS A N 1
ATOM 2536 C CA . LYS A 1 323 ? -2.586 2.538 -23.139 1.00 73.62 323 LYS A CA 1
ATOM 2537 C C . LYS A 1 323 ? -1.589 2.931 -22.062 1.00 73.62 323 LYS A C 1
ATOM 2539 O O . LYS A 1 323 ? -1.394 2.216 -21.086 1.00 73.62 323 LYS A O 1
ATOM 2544 N N . ASN A 1 324 ? -0.980 4.091 -22.243 1.00 80.19 324 ASN A N 1
ATOM 2545 C CA . ASN A 1 324 ? -0.114 4.700 -21.253 1.00 80.19 324 ASN A CA 1
ATOM 2546 C C . ASN A 1 324 ? -0.973 5.376 -20.169 1.00 80.19 324 ASN A C 1
ATOM 2548 O O . ASN A 1 324 ? -1.746 6.276 -20.499 1.00 80.19 324 ASN A O 1
ATOM 2552 N N . PRO A 1 325 ? -0.918 4.931 -18.903 1.00 83.62 325 PRO A N 1
ATOM 2553 C CA . PRO A 1 325 ? -1.777 5.485 -17.870 1.00 83.62 325 PRO A CA 1
ATOM 2554 C C . PRO A 1 325 ? -1.223 6.813 -17.345 1.00 83.62 325 PRO A C 1
ATOM 2556 O O . PRO A 1 325 ? -0.016 6.980 -17.165 1.00 83.62 325 PRO A O 1
ATOM 2559 N N . ALA A 1 326 ? -2.124 7.730 -16.994 1.00 86.50 326 ALA A N 1
ATOM 2560 C CA . ALA A 1 326 ? -1.786 8.867 -16.148 1.00 86.50 326 ALA A CA 1
ATOM 2561 C C . ALA A 1 326 ? -1.597 8.381 -14.699 1.00 86.50 326 ALA A C 1
ATOM 2563 O O . ALA A 1 326 ? -2.532 7.856 -14.079 1.00 86.50 326 ALA A O 1
ATOM 2564 N N . ILE A 1 327 ? -0.386 8.541 -14.164 1.00 89.25 327 ILE A N 1
ATOM 2565 C CA . ILE A 1 327 ? 0.013 8.033 -12.849 1.00 89.25 327 ILE A CA 1
ATOM 2566 C C . ILE A 1 327 ? 0.022 9.186 -11.846 1.00 89.25 327 ILE A C 1
ATOM 2568 O O . ILE A 1 327 ? 0.769 10.151 -11.997 1.00 89.25 327 ILE A O 1
ATOM 2572 N N . LEU A 1 328 ? -0.771 9.068 -10.781 1.00 88.50 328 LEU A N 1
ATOM 2573 C CA . LEU A 1 328 ? -0.692 9.953 -9.627 1.00 88.50 328 LEU A CA 1
ATOM 2574 C C . LEU A 1 328 ? 0.414 9.480 -8.682 1.00 88.50 328 LEU A C 1
ATOM 2576 O O . LEU A 1 328 ? 0.381 8.367 -8.161 1.00 88.50 328 LEU A O 1
ATOM 2580 N N . ILE A 1 329 ? 1.367 10.362 -8.414 1.00 88.56 329 ILE A N 1
ATOM 2581 C CA . ILE A 1 329 ? 2.522 10.128 -7.555 1.00 88.56 329 ILE A CA 1
ATOM 2582 C C . ILE A 1 329 ? 2.431 11.097 -6.370 1.00 88.56 329 ILE A C 1
ATOM 2584 O O . ILE A 1 329 ? 2.481 12.314 -6.573 1.00 88.56 329 ILE A O 1
ATOM 2588 N N . PRO A 1 330 ? 2.276 10.600 -5.132 1.00 85.81 330 PRO A N 1
ATOM 2589 C CA . PRO A 1 330 ? 2.371 11.427 -3.936 1.00 85.81 330 PRO A CA 1
ATOM 2590 C C . PRO A 1 330 ? 3.807 11.937 -3.755 1.00 85.81 330 PRO A C 1
ATOM 2592 O O . PRO A 1 330 ? 4.740 11.139 -3.674 1.00 85.81 330 PRO A O 1
ATOM 2595 N N . ILE A 1 331 ? 3.986 13.256 -3.687 1.00 83.00 331 ILE A N 1
ATOM 2596 C CA . ILE A 1 331 ? 5.276 13.910 -3.447 1.00 83.00 331 ILE A CA 1
ATOM 2597 C C . ILE A 1 331 ? 5.281 14.486 -2.034 1.00 83.00 331 ILE A C 1
ATOM 2599 O O . ILE A 1 331 ? 4.370 15.226 -1.671 1.00 83.00 331 ILE A O 1
ATOM 2603 N N . ASP A 1 332 ? 6.310 14.162 -1.251 1.00 78.38 332 ASP A N 1
ATOM 2604 C CA . ASP A 1 332 ? 6.516 14.760 0.069 1.00 78.38 332 ASP A CA 1
ATOM 2605 C C . ASP A 1 332 ? 6.757 16.270 -0.070 1.00 78.38 332 ASP A C 1
ATOM 2607 O O . ASP A 1 332 ? 7.665 16.713 -0.782 1.00 78.38 332 ASP A O 1
ATOM 2611 N N . ALA A 1 333 ? 5.907 17.052 0.587 1.00 74.12 333 ALA A N 1
ATOM 2612 C CA . ALA A 1 333 ? 5.955 18.510 0.581 1.00 74.12 333 ALA A CA 1
ATOM 2613 C C . ALA A 1 333 ? 6.396 19.090 1.939 1.00 74.12 333 ALA A C 1
ATOM 2615 O O . ALA A 1 333 ? 6.658 20.295 2.036 1.00 74.12 333 ALA A O 1
ATOM 2616 N N . THR A 1 334 ? 6.643 18.221 2.932 1.00 70.50 334 THR A N 1
ATOM 2617 C CA . THR A 1 334 ? 7.184 18.571 4.255 1.00 70.50 334 THR A CA 1
ATOM 2618 C C . THR A 1 334 ? 8.430 19.470 4.189 1.00 70.50 334 THR A C 1
ATOM 2620 O O . THR A 1 334 ? 8.506 20.410 4.985 1.00 70.50 334 THR A O 1
ATOM 2623 N N . PRO A 1 335 ? 9.392 19.279 3.253 1.00 69.25 335 PRO A N 1
ATOM 2624 C CA . PRO A 1 335 ? 10.574 20.142 3.172 1.00 69.25 335 PRO A CA 1
ATOM 2625 C C . PRO A 1 335 ? 10.281 21.617 2.856 1.00 69.25 335 PRO A C 1
ATOM 2627 O O . PRO A 1 335 ? 11.094 22.475 3.197 1.00 69.25 335 PRO A O 1
ATOM 2630 N N . LEU A 1 336 ? 9.158 21.923 2.193 1.00 70.00 336 LEU A N 1
ATOM 2631 C CA . LEU A 1 336 ? 8.767 23.295 1.840 1.00 70.00 336 LEU A CA 1
ATOM 2632 C C . LEU A 1 336 ? 7.725 23.869 2.802 1.00 70.00 336 LEU A C 1
ATOM 2634 O O . LEU A 1 336 ? 7.810 25.041 3.164 1.00 70.00 336 LEU A O 1
ATOM 2638 N N . SER A 1 337 ? 6.753 23.055 3.211 1.00 66.62 337 SER A N 1
ATOM 2639 C CA . SER A 1 337 ? 5.682 23.436 4.129 1.00 66.62 337 SER A CA 1
ATOM 2640 C C . SER A 1 337 ? 5.333 22.229 5.000 1.00 66.62 337 SER A C 1
ATOM 2642 O O . SER A 1 337 ? 4.658 21.319 4.529 1.00 66.62 337 SER A O 1
ATOM 2644 N N . PRO A 1 338 ? 5.727 22.202 6.286 1.00 65.25 338 PRO A N 1
ATOM 2645 C CA . PRO A 1 338 ? 5.367 21.107 7.190 1.00 65.25 338 PRO A CA 1
ATOM 2646 C C . PRO A 1 338 ? 3.849 20.887 7.327 1.00 65.25 338 PRO A C 1
ATOM 2648 O O . PRO A 1 338 ? 3.413 19.802 7.699 1.00 65.25 338 PRO A O 1
ATOM 2651 N N . ARG A 1 339 ? 3.033 21.907 7.018 1.00 65.50 339 ARG A N 1
ATOM 2652 C CA . ARG A 1 339 ? 1.563 21.811 6.986 1.00 65.50 339 ARG A CA 1
ATOM 2653 C C . ARG A 1 339 ? 1.061 21.013 5.782 1.00 65.50 339 ARG A C 1
ATOM 2655 O O . ARG A 1 339 ? 0.145 20.194 5.910 1.00 65.50 339 ARG A O 1
ATOM 2662 N N . ASP A 1 340 ? 1.660 21.255 4.620 1.00 62.69 340 ASP A N 1
ATOM 2663 C CA . ASP A 1 340 ? 1.314 20.596 3.368 1.00 62.69 340 ASP A CA 1
ATOM 2664 C C . ASP A 1 340 ? 2.146 19.314 3.266 1.00 62.69 340 ASP A C 1
ATOM 2666 O O . ASP A 1 340 ? 3.206 19.274 2.659 1.00 62.69 340 ASP A O 1
ATOM 2670 N N . ARG A 1 341 ? 1.691 18.258 3.948 1.00 68.44 341 ARG A N 1
ATOM 2671 C CA . ARG A 1 341 ? 2.443 16.998 4.091 1.00 68.44 341 ARG A CA 1
ATOM 2672 C C . ARG A 1 341 ? 2.758 16.334 2.745 1.00 68.44 341 ARG A C 1
ATOM 2674 O O . ARG A 1 341 ? 3.849 15.814 2.537 1.00 68.44 341 ARG A O 1
ATOM 2681 N N . VAL A 1 342 ? 1.801 16.359 1.816 1.00 75.44 342 VAL A N 1
ATOM 2682 C CA . VAL A 1 342 ? 1.898 15.677 0.519 1.00 75.44 342 VAL A CA 1
ATOM 2683 C C . VAL A 1 342 ? 1.233 16.505 -0.578 1.00 75.44 342 VAL A C 1
ATOM 2685 O O . VAL A 1 342 ? 0.092 16.942 -0.426 1.00 75.44 342 VAL A O 1
ATOM 2688 N N . HIS A 1 343 ? 1.907 16.639 -1.720 1.00 78.25 343 HIS A N 1
ATOM 2689 C CA . HIS A 1 343 ? 1.342 17.173 -2.957 1.00 78.25 343 HIS A CA 1
ATOM 2690 C C . HIS A 1 343 ? 1.201 16.072 -4.019 1.00 78.25 343 HIS A C 1
ATOM 2692 O O . HIS A 1 343 ? 2.165 15.357 -4.293 1.00 78.25 343 HIS A O 1
ATOM 2698 N N . PRO A 1 344 ? 0.030 15.914 -4.660 1.00 80.56 344 PRO A N 1
ATOM 2699 C CA . PRO A 1 344 ? -0.112 14.991 -5.777 1.00 80.56 344 PRO A CA 1
ATOM 2700 C C . PRO A 1 344 ? 0.552 15.545 -7.048 1.00 80.56 344 PRO A C 1
ATOM 2702 O O . PRO A 1 344 ? 0.355 16.704 -7.430 1.00 80.56 344 PRO A O 1
ATOM 2705 N N . MET A 1 345 ? 1.285 14.678 -7.742 1.00 85.56 345 MET A N 1
ATOM 2706 C CA . MET A 1 345 ? 1.771 14.894 -9.102 1.00 85.56 345 MET A CA 1
ATOM 2707 C C . MET A 1 345 ? 1.098 13.889 -10.032 1.00 85.56 345 MET A C 1
ATOM 2709 O O . MET A 1 345 ? 1.325 12.694 -9.888 1.00 85.56 345 MET A O 1
ATOM 2713 N N . CYS A 1 346 ? 0.289 14.345 -10.985 1.00 83.50 346 CYS A N 1
ATOM 2714 C CA . CYS A 1 346 ? -0.152 13.487 -12.082 1.00 83.50 346 CYS A CA 1
ATOM 2715 C C . CYS A 1 346 ? 0.888 13.542 -13.204 1.00 83.50 346 CYS A C 1
ATOM 2717 O O . CYS A 1 346 ? 1.300 14.634 -13.604 1.00 83.50 346 CYS A O 1
ATOM 2719 N N . PHE A 1 347 ? 1.342 12.385 -13.676 1.00 85.94 347 PHE A N 1
ATOM 2720 C CA . PHE A 1 347 ? 2.372 12.290 -14.699 1.00 85.94 347 PHE A CA 1
ATOM 2721 C C . PHE A 1 347 ? 2.053 11.176 -15.693 1.00 85.94 347 PHE A C 1
ATOM 2723 O O . PHE A 1 347 ? 1.788 10.038 -15.307 1.00 85.94 347 PHE A O 1
ATOM 2730 N N . GLU A 1 348 ? 2.122 11.510 -16.975 1.00 89.06 348 GLU A N 1
ATOM 2731 C CA . GLU A 1 348 ? 2.065 10.558 -18.075 1.00 89.06 348 GLU A CA 1
ATOM 2732 C C . GLU A 1 348 ? 3.464 10.462 -18.697 1.00 89.06 348 GLU A C 1
ATOM 2734 O O . GLU A 1 348 ? 4.083 11.477 -19.021 1.00 89.06 348 GLU A O 1
ATOM 2739 N N . VAL A 1 349 ? 3.999 9.245 -18.820 1.00 88.38 349 VAL A N 1
ATOM 2740 C CA . VAL A 1 349 ? 5.341 9.043 -19.383 1.00 88.38 349 VAL A CA 1
ATOM 2741 C C . VAL A 1 349 ? 5.288 9.293 -20.890 1.00 88.38 349 VAL A C 1
ATOM 2743 O O . VAL A 1 349 ? 4.529 8.603 -21.553 1.00 88.38 349 VAL A O 1
ATOM 2746 N N . PRO A 1 350 ? 6.102 10.182 -21.479 1.00 86.94 350 PRO A N 1
ATOM 2747 C CA . PRO A 1 350 ? 6.025 10.503 -22.909 1.00 86.94 350 PRO A CA 1
ATOM 2748 C C . PRO A 1 350 ? 6.635 9.395 -23.793 1.00 86.94 350 PRO A C 1
ATOM 2750 O O . PRO A 1 350 ? 7.685 9.569 -24.414 1.00 86.94 350 PRO A O 1
ATOM 2753 N N . LEU A 1 351 ? 6.037 8.199 -23.790 1.00 85.44 351 LEU A N 1
ATOM 2754 C CA . LEU A 1 351 ? 6.562 7.023 -24.490 1.00 85.44 351 LEU A CA 1
ATOM 2755 C C . LEU A 1 351 ? 6.572 7.205 -26.006 1.00 85.44 351 LEU A C 1
ATOM 2757 O O . LEU A 1 351 ? 7.525 6.771 -26.653 1.00 85.44 351 LEU A O 1
ATOM 2761 N N . GLN A 1 352 ? 5.515 7.810 -26.557 1.00 85.38 352 GLN A N 1
ATOM 2762 C CA . GLN A 1 352 ? 5.361 8.009 -27.998 1.00 85.38 352 GLN A CA 1
ATOM 2763 C C . GLN A 1 352 ? 6.214 9.185 -28.472 1.00 85.38 352 GLN A C 1
ATOM 2765 O O . GLN A 1 352 ? 6.927 9.071 -29.464 1.00 85.38 352 GLN A O 1
ATOM 2770 N N . GLU A 1 353 ? 6.195 10.292 -27.732 1.00 83.12 353 GLU A N 1
ATOM 2771 C CA . GLU A 1 353 ? 6.925 11.516 -28.060 1.00 83.12 353 GLU A CA 1
ATOM 2772 C C . GLU A 1 353 ? 8.441 11.309 -28.014 1.00 83.12 353 GLU A C 1
ATOM 2774 O O . GLU A 1 353 ? 9.171 11.931 -28.784 1.00 83.12 353 GLU A O 1
ATOM 2779 N N . LEU A 1 354 ? 8.918 10.428 -27.127 1.00 82.12 354 LEU A N 1
ATOM 2780 C CA . LEU A 1 354 ? 10.330 10.058 -27.031 1.00 82.12 354 LEU A CA 1
ATOM 2781 C C . LEU A 1 354 ? 10.685 8.770 -27.797 1.00 82.12 354 LEU A C 1
ATOM 2783 O O . LEU A 1 354 ? 11.837 8.347 -27.729 1.00 82.12 354 LEU A O 1
ATOM 2787 N N . ASP A 1 355 ? 9.732 8.130 -28.488 1.00 87.25 355 ASP A N 1
ATOM 2788 C CA . ASP A 1 355 ? 9.899 6.848 -29.205 1.00 87.25 355 ASP A CA 1
ATOM 2789 C C . ASP A 1 355 ? 10.654 5.774 -28.384 1.00 87.25 355 ASP A C 1
ATOM 2791 O O . ASP A 1 355 ? 11.479 5.008 -28.890 1.00 87.25 355 ASP A O 1
ATOM 2795 N N . LEU A 1 356 ? 10.420 5.739 -27.064 1.00 88.69 356 LEU A N 1
ATOM 2796 C CA . LEU A 1 356 ? 11.283 5.013 -26.121 1.00 88.69 356 LEU A CA 1
ATOM 2797 C C . LEU A 1 356 ? 11.250 3.497 -26.327 1.00 88.69 356 LEU A C 1
ATOM 2799 O O . LEU A 1 356 ? 12.273 2.836 -26.142 1.00 88.69 356 LEU A O 1
ATOM 2803 N N . LEU A 1 357 ? 10.098 2.949 -26.723 1.00 91.06 357 LEU A N 1
ATOM 2804 C CA . LEU A 1 357 ? 9.931 1.517 -26.982 1.00 91.06 357 LEU A CA 1
ATOM 2805 C C . LEU A 1 357 ? 10.723 1.079 -28.214 1.00 91.06 357 LEU A C 1
ATOM 2807 O O . LEU A 1 357 ? 11.548 0.168 -28.123 1.00 91.06 357 LEU A O 1
ATOM 2811 N N . ALA A 1 358 ? 10.531 1.761 -29.346 1.00 92.88 358 ALA A N 1
ATOM 2812 C CA . ALA A 1 358 ? 11.253 1.418 -30.563 1.00 92.88 358 ALA A CA 1
ATOM 2813 C C . ALA A 1 358 ? 12.753 1.702 -30.410 1.00 92.88 358 ALA A C 1
ATOM 2815 O O . ALA A 1 358 ? 13.573 0.961 -30.950 1.00 92.88 358 ALA A O 1
ATOM 2816 N N . MET A 1 359 ? 13.143 2.740 -29.657 1.00 94.44 359 MET A N 1
ATOM 2817 C CA . MET A 1 359 ? 14.559 3.022 -29.403 1.00 94.44 359 MET A CA 1
ATOM 2818 C C . MET A 1 359 ? 15.216 1.976 -28.523 1.00 94.44 359 MET A C 1
ATOM 2820 O O . MET A 1 359 ? 16.349 1.586 -28.815 1.00 94.44 359 MET A O 1
ATOM 2824 N N . HIS A 1 360 ? 14.512 1.472 -27.511 1.00 95.56 360 HIS A N 1
ATOM 2825 C CA . HIS A 1 360 ? 14.999 0.347 -26.727 1.00 95.56 360 HIS A CA 1
ATOM 2826 C C . HIS A 1 360 ? 15.226 -0.884 -27.614 1.00 95.56 360 HIS A C 1
ATOM 2828 O O . HIS A 1 360 ? 16.321 -1.445 -27.622 1.00 95.56 360 HIS A O 1
ATOM 2834 N N . GLU A 1 361 ? 14.236 -1.252 -28.431 1.00 95.31 361 GLU A N 1
ATOM 2835 C CA . GLU A 1 361 ? 14.337 -2.401 -29.332 1.00 95.31 361 GLU A CA 1
ATOM 2836 C C . GLU A 1 361 ? 15.494 -2.245 -30.332 1.00 95.31 361 GLU A C 1
ATOM 2838 O O . GLU A 1 361 ? 16.333 -3.142 -30.463 1.00 95.31 361 GLU A O 1
ATOM 2843 N N . ARG A 1 362 ? 15.611 -1.081 -30.987 1.00 96.38 362 ARG A N 1
ATOM 2844 C CA . ARG A 1 362 ? 16.716 -0.800 -31.916 1.00 96.38 362 ARG A CA 1
ATOM 2845 C C . ARG A 1 362 ? 18.068 -0.872 -31.213 1.00 96.38 362 ARG A C 1
ATOM 2847 O O . ARG A 1 362 ? 19.007 -1.418 -31.793 1.00 96.38 362 ARG A O 1
ATOM 2854 N N . ALA A 1 363 ? 18.198 -0.339 -30.000 1.00 95.56 363 ALA A N 1
ATOM 2855 C CA . ALA A 1 363 ? 19.451 -0.390 -29.252 1.00 95.56 363 ALA A CA 1
ATOM 2856 C C . ALA A 1 363 ? 19.852 -1.836 -28.925 1.00 95.56 363 ALA A C 1
ATOM 2858 O O . ALA A 1 363 ? 20.998 -2.219 -29.169 1.00 95.56 363 ALA A O 1
ATOM 2859 N N . THR A 1 364 ? 18.908 -2.657 -28.462 1.00 95.19 364 THR A N 1
ATOM 2860 C CA . THR A 1 364 ? 19.149 -4.069 -28.138 1.00 95.19 364 THR A CA 1
ATOM 2861 C C . THR A 1 364 ? 19.478 -4.896 -29.385 1.00 95.19 364 THR A C 1
ATOM 2863 O O . THR A 1 364 ? 20.427 -5.682 -29.366 1.00 95.19 364 THR A O 1
ATOM 2866 N N . GLN A 1 365 ? 18.775 -4.680 -30.503 1.00 94.75 365 GLN A N 1
ATOM 2867 C CA . GLN A 1 365 ? 19.062 -5.350 -31.778 1.00 94.75 365 GLN A CA 1
ATOM 2868 C C . GLN A 1 365 ? 20.458 -4.997 -32.315 1.00 94.75 365 GLN A C 1
ATOM 2870 O O . GLN A 1 365 ? 21.219 -5.890 -32.685 1.00 94.75 365 GLN A O 1
ATOM 2875 N N . ASN A 1 366 ? 20.828 -3.709 -32.330 1.00 92.88 366 ASN A N 1
ATOM 2876 C CA . ASN A 1 366 ? 22.149 -3.286 -32.812 1.00 92.88 366 ASN A CA 1
ATOM 2877 C C . ASN A 1 366 ? 23.276 -3.769 -31.893 1.00 92.88 366 ASN A C 1
ATOM 2879 O O . ASN A 1 366 ? 24.340 -4.127 -32.390 1.00 92.88 366 ASN A O 1
ATOM 2883 N N . LEU A 1 367 ? 23.037 -3.848 -30.580 1.00 91.88 367 LEU A N 1
ATOM 2884 C CA . LEU A 1 367 ? 23.979 -4.466 -29.649 1.00 91.88 367 LEU A CA 1
ATOM 2885 C C . LEU A 1 367 ? 24.185 -5.956 -29.961 1.00 91.88 367 LEU A C 1
ATOM 2887 O O . LEU A 1 367 ? 25.316 -6.435 -29.954 1.00 91.88 367 LEU A O 1
ATOM 2891 N N . GLY A 1 368 ? 23.104 -6.684 -30.261 1.00 89.69 368 GLY A N 1
ATOM 2892 C CA . GLY A 1 368 ? 23.174 -8.087 -30.678 1.00 89.69 368 GLY A CA 1
ATOM 2893 C C . GLY A 1 368 ? 23.962 -8.280 -31.979 1.00 89.69 368 GLY A C 1
ATOM 2894 O O . GLY A 1 368 ? 24.822 -9.156 -32.056 1.00 89.69 368 GLY A O 1
ATOM 2895 N N . LEU A 1 369 ? 23.726 -7.428 -32.982 1.00 87.88 369 LEU A N 1
ATOM 2896 C CA . LEU A 1 369 ? 24.475 -7.449 -34.244 1.00 87.88 369 LEU A CA 1
ATOM 2897 C C . LEU A 1 369 ? 25.964 -7.155 -34.029 1.00 87.88 369 LEU A C 1
ATOM 2899 O O . LEU A 1 369 ? 26.802 -7.921 -34.495 1.00 87.88 369 LEU A O 1
ATOM 2903 N N . TYR A 1 370 ? 26.295 -6.113 -33.263 1.00 84.31 370 TYR A N 1
ATOM 2904 C CA . TYR A 1 370 ? 27.682 -5.796 -32.918 1.00 84.31 370 TYR A CA 1
ATOM 2905 C C . TYR A 1 370 ? 28.383 -6.967 -32.211 1.00 84.31 370 TYR A C 1
ATOM 2907 O O . TYR A 1 370 ? 29.512 -7.309 -32.554 1.00 84.31 370 TYR A O 1
ATOM 2915 N N . GLY A 1 371 ? 27.690 -7.648 -31.292 1.00 80.88 371 GLY A N 1
ATOM 2916 C CA . GLY A 1 371 ? 28.243 -8.809 -30.596 1.00 80.88 371 GLY A CA 1
ATOM 2917 C C . GLY A 1 371 ? 28.458 -10.054 -31.465 1.00 80.88 371 GLY A C 1
ATOM 2918 O O . GLY A 1 371 ? 29.243 -10.914 -31.079 1.00 80.88 371 GLY A O 1
ATOM 2919 N N . THR A 1 372 ? 27.793 -10.165 -32.621 1.00 80.12 372 THR A N 1
ATOM 2920 C CA . THR A 1 372 ? 27.882 -11.344 -33.510 1.00 80.12 372 THR A CA 1
ATOM 2921 C C . THR A 1 372 ? 28.763 -11.127 -34.738 1.00 80.12 372 THR A C 1
ATOM 2923 O O . THR A 1 372 ? 29.446 -12.058 -35.156 1.00 80.12 372 THR A O 1
ATOM 2926 N N . ALA A 1 373 ? 28.766 -9.923 -35.310 1.00 67.94 373 ALA A N 1
ATOM 2927 C CA . ALA A 1 373 ? 29.408 -9.621 -36.591 1.00 67.94 373 ALA A CA 1
ATOM 2928 C C . ALA A 1 373 ? 30.632 -8.693 -36.474 1.00 67.94 373 ALA A C 1
ATOM 2930 O O . ALA A 1 373 ? 31.059 -8.159 -37.487 1.00 67.94 373 ALA A O 1
ATOM 2931 N N . PHE A 1 374 ? 31.174 -8.523 -35.258 1.00 66.38 374 PHE A N 1
ATOM 2932 C CA . PHE A 1 374 ? 32.367 -7.740 -34.885 1.00 66.38 374 PHE A CA 1
ATOM 2933 C C . PHE A 1 374 ? 33.051 -6.980 -36.041 1.00 66.38 374 PHE A C 1
ATOM 2935 O O . PHE A 1 374 ? 33.850 -7.540 -36.793 1.00 66.38 374 PHE A O 1
ATOM 2942 N N . GLY A 1 375 ? 32.756 -5.683 -36.151 1.00 73.19 375 GLY A N 1
ATOM 2943 C CA . GLY A 1 375 ? 33.277 -4.817 -37.205 1.00 73.19 375 GLY A CA 1
ATOM 2944 C C . GLY A 1 375 ? 33.071 -3.333 -36.899 1.00 73.19 375 GLY A C 1
ATOM 2945 O O . GLY A 1 375 ? 32.212 -2.959 -36.096 1.00 73.19 375 GLY A O 1
ATOM 2946 N N . GLU A 1 376 ? 33.889 -2.480 -37.524 1.00 78.31 376 GLU A N 1
ATOM 2947 C CA . GLU A 1 376 ? 33.769 -1.014 -37.425 1.00 78.31 376 GLU A CA 1
ATOM 2948 C C . GLU A 1 376 ? 32.379 -0.504 -37.859 1.00 78.31 376 GLU A C 1
ATOM 2950 O O . GLU A 1 376 ? 31.787 0.279 -37.114 1.00 78.31 376 GLU A O 1
ATOM 2955 N N . PRO A 1 377 ? 31.783 -0.964 -38.983 1.00 85.88 377 PRO A N 1
ATOM 2956 C CA . PRO A 1 377 ? 30.457 -0.499 -39.399 1.00 85.88 377 PRO A CA 1
ATOM 2957 C C . PRO A 1 377 ? 29.348 -0.843 -38.393 1.00 85.88 377 PRO A C 1
ATOM 2959 O O . PRO A 1 377 ? 28.451 -0.033 -38.135 1.00 85.88 377 PRO A O 1
ATOM 2962 N N . GLU A 1 378 ? 29.402 -2.041 -37.810 1.00 86.62 378 GLU A N 1
ATOM 2963 C CA . GLU A 1 378 ? 28.450 -2.531 -36.815 1.00 86.62 378 GLU A CA 1
ATOM 2964 C C . GLU A 1 378 ? 28.585 -1.761 -35.499 1.00 86.62 378 GLU A C 1
ATOM 2966 O O . GLU A 1 378 ? 27.571 -1.366 -34.913 1.00 86.62 378 GLU A O 1
ATOM 2971 N N . TYR A 1 379 ? 29.822 -1.486 -35.068 1.00 87.38 379 TYR A N 1
ATOM 2972 C CA . TYR A 1 379 ? 30.088 -0.660 -33.893 1.00 87.38 379 TYR A CA 1
ATOM 2973 C C . TYR A 1 379 ? 29.579 0.768 -34.080 1.00 87.38 379 TYR A C 1
ATOM 2975 O O . TYR A 1 379 ? 28.846 1.265 -33.229 1.00 87.38 379 TYR A O 1
ATOM 2983 N N . GLU A 1 380 ? 29.903 1.428 -35.196 1.00 89.56 380 GLU A N 1
ATOM 2984 C CA . GLU A 1 380 ? 29.437 2.792 -35.468 1.00 89.56 380 GLU A CA 1
ATOM 2985 C C . GLU A 1 380 ? 27.909 2.884 -35.485 1.00 89.56 380 GLU A C 1
ATOM 2987 O O . GLU A 1 380 ? 27.319 3.855 -35.000 1.00 89.56 380 GLU A O 1
ATOM 2992 N N . ARG A 1 381 ? 27.242 1.869 -36.047 1.00 91.12 381 ARG A N 1
ATOM 2993 C CA . ARG A 1 381 ? 25.781 1.806 -36.060 1.00 91.12 381 ARG A CA 1
ATOM 2994 C C . ARG A 1 381 ? 25.226 1.677 -34.644 1.00 91.12 381 ARG A C 1
ATOM 2996 O O . ARG A 1 381 ? 24.296 2.412 -34.303 1.00 91.12 381 ARG A O 1
ATOM 3003 N N . PHE A 1 382 ? 25.792 0.789 -33.830 1.00 93.69 382 PHE A N 1
ATOM 3004 C CA . PHE A 1 382 ? 25.396 0.639 -32.435 1.00 93.69 382 PHE A CA 1
ATOM 3005 C C . PHE A 1 382 ? 25.672 1.909 -31.619 1.00 93.69 382 PHE A C 1
ATOM 3007 O O . PHE A 1 382 ? 24.757 2.390 -30.958 1.00 93.69 382 PHE A O 1
ATOM 3014 N N . ASP A 1 383 ? 26.867 2.497 -31.707 1.00 92.75 383 ASP A N 1
ATOM 3015 C CA . ASP A 1 383 ? 27.258 3.709 -30.970 1.00 92.75 383 ASP A CA 1
ATOM 3016 C C . ASP A 1 383 ? 26.307 4.881 -31.260 1.00 92.75 383 ASP A C 1
ATOM 3018 O O . ASP A 1 383 ? 25.842 5.546 -30.330 1.00 92.75 383 ASP A O 1
ATOM 3022 N N . ARG A 1 384 ? 25.911 5.085 -32.527 1.00 94.62 384 ARG A N 1
ATOM 3023 C CA . ARG A 1 384 ? 24.907 6.104 -32.886 1.00 94.62 384 ARG A CA 1
ATOM 3024 C C . ARG A 1 384 ? 23.564 5.865 -32.192 1.00 94.62 384 ARG A C 1
ATOM 3026 O O . ARG A 1 384 ? 23.014 6.792 -31.595 1.00 94.62 384 ARG A O 1
ATOM 3033 N N . VAL A 1 385 ? 23.038 4.639 -32.252 1.00 95.50 385 VAL A N 1
ATOM 3034 C CA . VAL A 1 385 ? 21.740 4.288 -31.642 1.00 95.50 385 VAL A CA 1
ATOM 3035 C C . VAL A 1 385 ? 21.809 4.369 -30.117 1.00 95.50 385 VAL A C 1
ATOM 3037 O O . VAL A 1 385 ? 20.918 4.927 -29.482 1.00 95.50 385 VAL A O 1
ATOM 3040 N N . GLN A 1 386 ? 22.891 3.874 -29.525 1.00 94.94 386 GLN A N 1
ATOM 3041 C CA . GLN A 1 386 ? 23.148 3.901 -28.091 1.00 94.94 386 GLN A CA 1
ATOM 3042 C C . GLN A 1 386 ? 23.178 5.334 -27.554 1.00 94.94 386 GLN A C 1
ATOM 3044 O O . GLN A 1 386 ? 22.488 5.633 -26.581 1.00 94.94 386 GLN A O 1
ATOM 3049 N N . ARG A 1 387 ? 23.946 6.237 -28.177 1.00 93.38 387 ARG A N 1
ATOM 3050 C CA . ARG A 1 387 ? 24.007 7.646 -27.753 1.00 93.38 387 ARG A CA 1
ATOM 3051 C C . ARG A 1 387 ? 22.646 8.316 -27.838 1.00 93.38 387 ARG A C 1
ATOM 3053 O O . ARG A 1 387 ? 22.275 9.034 -26.914 1.00 93.38 387 ARG A O 1
ATOM 3060 N N . HIS A 1 388 ? 21.904 8.059 -28.913 1.00 94.50 388 HIS A N 1
ATOM 3061 C CA . HIS A 1 388 ? 20.564 8.607 -29.078 1.00 94.50 388 HIS A CA 1
ATOM 3062 C C . HIS A 1 388 ? 19.612 8.103 -27.987 1.00 94.50 388 HIS A C 1
ATOM 3064 O O . HIS A 1 388 ? 18.953 8.901 -27.326 1.00 94.50 388 HIS A O 1
ATOM 3070 N N . TYR A 1 389 ? 19.612 6.797 -27.722 1.00 95.31 389 TYR A N 1
ATOM 3071 C CA . TYR A 1 389 ? 18.755 6.210 -26.701 1.00 95.31 389 TYR A CA 1
ATOM 3072 C C . TYR A 1 389 ? 19.094 6.706 -25.286 1.00 95.31 389 TYR A C 1
ATOM 3074 O O . TYR A 1 389 ? 18.203 7.103 -24.536 1.00 95.31 389 TYR A O 1
ATOM 3082 N N . LEU A 1 390 ? 20.380 6.779 -24.928 1.00 94.06 390 LEU A N 1
ATOM 3083 C CA . LEU A 1 390 ? 20.803 7.331 -23.636 1.00 94.06 390 LEU A CA 1
ATOM 3084 C C . LEU A 1 390 ? 20.465 8.826 -23.500 1.00 94.06 390 LEU A C 1
ATOM 3086 O O . LEU A 1 390 ? 20.131 9.273 -22.405 1.00 94.06 390 LEU A O 1
ATOM 3090 N N . ALA A 1 391 ? 20.503 9.597 -24.591 1.00 90.19 391 ALA A N 1
ATOM 3091 C CA . ALA A 1 391 ? 20.077 10.996 -24.583 1.00 90.19 391 ALA A CA 1
ATOM 3092 C C . ALA A 1 391 ? 18.564 11.139 -24.340 1.00 90.19 391 ALA A C 1
ATOM 3094 O O . ALA A 1 391 ? 18.153 12.008 -23.574 1.00 90.19 391 ALA A O 1
ATOM 3095 N N . LEU A 1 392 ? 17.739 10.260 -24.921 1.00 91.81 392 LEU A N 1
ATOM 3096 C CA . LEU A 1 392 ? 16.294 10.229 -24.663 1.00 91.81 392 LEU A CA 1
ATOM 3097 C C . LEU A 1 392 ? 15.984 9.883 -23.202 1.00 91.81 392 LEU A C 1
ATOM 3099 O O . LEU A 1 392 ? 15.141 10.529 -22.582 1.00 91.81 392 LEU A O 1
ATOM 3103 N N . LEU A 1 393 ? 16.715 8.930 -22.615 1.00 93.56 393 LEU A N 1
ATOM 3104 C CA . LEU A 1 393 ? 16.606 8.606 -21.188 1.00 93.56 393 LEU A CA 1
ATOM 3105 C C . LEU A 1 393 ? 17.009 9.785 -20.288 1.00 93.56 393 LEU A C 1
ATOM 3107 O O . LEU A 1 393 ? 16.364 10.025 -19.268 1.00 93.56 393 LEU A O 1
ATOM 3111 N N . ALA A 1 394 ? 18.040 10.546 -20.667 1.00 89.00 394 ALA A N 1
ATOM 3112 C CA . ALA A 1 394 ? 18.411 11.770 -19.959 1.00 89.00 394 ALA A CA 1
ATOM 3113 C C . ALA A 1 394 ? 17.307 12.838 -20.065 1.00 89.00 394 ALA A C 1
ATOM 3115 O O . ALA A 1 394 ? 16.945 13.444 -19.057 1.00 89.00 394 ALA A O 1
ATOM 3116 N N . GLY A 1 395 ? 16.728 13.022 -21.257 1.00 85.31 395 GLY A N 1
ATOM 3117 C CA . GLY A 1 395 ? 15.599 13.928 -21.484 1.00 85.31 395 GLY A CA 1
ATOM 3118 C C . GLY A 1 395 ? 14.374 13.569 -20.639 1.00 85.31 395 GLY A C 1
ATOM 3119 O O . GLY A 1 395 ? 13.796 14.442 -19.993 1.00 85.31 395 GLY A O 1
ATOM 3120 N N . PHE A 1 396 ? 14.035 12.279 -20.553 1.00 90.25 396 PHE A N 1
ATOM 3121 C CA . PHE A 1 396 ? 12.992 11.786 -19.650 1.00 90.25 396 PHE A CA 1
ATOM 3122 C C . PHE A 1 396 ? 13.282 12.144 -18.184 1.00 90.25 396 PHE A C 1
ATOM 3124 O O . PHE A 1 396 ? 12.414 12.688 -17.501 1.00 90.25 396 PHE A O 1
ATOM 3131 N N . GLY A 1 397 ? 14.507 11.895 -17.705 1.00 88.38 397 GLY A N 1
ATOM 3132 C CA . GLY A 1 397 ? 14.900 12.222 -16.330 1.00 88.38 397 GLY A CA 1
ATOM 3133 C C . GLY A 1 397 ? 14.773 13.715 -16.007 1.00 88.38 397 GLY A C 1
ATOM 3134 O O . GLY A 1 397 ? 14.287 14.081 -14.937 1.00 88.38 397 GLY A O 1
ATOM 3135 N N . GLN A 1 398 ? 15.147 14.585 -16.950 1.00 86.56 398 GLN A N 1
ATOM 3136 C CA . GLN A 1 398 ? 14.992 16.036 -16.805 1.00 86.56 398 GLN A CA 1
ATOM 3137 C C . GLN A 1 398 ? 13.520 16.449 -16.735 1.00 86.56 398 GLN A C 1
ATOM 3139 O O . GLN A 1 398 ? 13.145 17.204 -15.836 1.00 86.56 398 GLN A O 1
ATOM 3144 N N . LEU A 1 399 ? 12.681 15.920 -17.631 1.00 85.19 399 LEU A N 1
ATOM 3145 C CA . LEU A 1 399 ? 11.245 16.198 -17.639 1.00 85.19 399 LEU A CA 1
ATOM 3146 C C . LEU A 1 399 ? 10.586 15.772 -16.322 1.00 85.19 399 LEU A C 1
ATOM 3148 O O . LEU A 1 399 ? 9.856 16.552 -15.710 1.00 85.19 399 LEU A O 1
ATOM 3152 N N . PHE A 1 400 ? 10.870 14.552 -15.865 1.00 87.62 400 PHE A N 1
ATOM 3153 C CA . PHE A 1 400 ? 10.303 14.024 -14.629 1.00 87.62 400 PHE A CA 1
ATOM 3154 C C . PHE A 1 400 ? 10.769 14.821 -13.403 1.00 87.62 400 PHE A C 1
ATOM 3156 O O . PHE A 1 400 ? 9.971 15.137 -12.520 1.00 87.62 400 PHE A O 1
ATOM 3163 N N . SER A 1 401 ? 12.046 15.222 -13.361 1.00 86.56 401 SER A N 1
ATOM 3164 C CA . SER A 1 401 ? 12.558 16.056 -12.272 1.00 86.56 401 SER A CA 1
ATOM 3165 C C . SER A 1 401 ? 11.918 17.447 -12.252 1.00 86.56 401 SER A C 1
ATOM 3167 O O . SER A 1 401 ? 11.588 17.929 -11.170 1.00 86.56 401 SER A O 1
ATOM 3169 N N . ALA A 1 402 ? 11.702 18.068 -13.416 1.00 83.38 402 ALA A N 1
ATOM 3170 C CA . ALA A 1 402 ? 11.017 19.356 -13.519 1.00 83.38 402 ALA A CA 1
ATOM 3171 C C . ALA A 1 402 ? 9.550 19.258 -13.065 1.00 83.38 402 ALA A C 1
ATOM 3173 O O . ALA A 1 402 ? 9.083 20.096 -12.293 1.00 83.38 402 ALA A O 1
ATOM 3174 N N . ALA A 1 403 ? 8.837 18.202 -13.473 1.00 83.06 403 ALA A N 1
ATOM 3175 C CA . ALA A 1 403 ? 7.469 17.944 -13.023 1.00 83.06 403 ALA A CA 1
ATOM 3176 C C . ALA A 1 403 ? 7.395 17.778 -11.495 1.00 83.06 403 ALA A C 1
ATOM 3178 O O . ALA A 1 403 ? 6.536 18.374 -10.841 1.00 83.06 403 ALA A O 1
ATOM 3179 N N . ARG A 1 404 ? 8.341 17.029 -10.914 1.00 84.69 404 ARG A N 1
ATOM 3180 C CA . ARG A 1 404 ? 8.444 16.847 -9.462 1.00 84.69 404 ARG A CA 1
ATOM 3181 C C . ARG A 1 404 ? 8.719 18.161 -8.742 1.00 84.69 404 ARG A C 1
ATOM 3183 O O . ARG A 1 404 ? 8.083 18.417 -7.730 1.00 84.69 404 ARG A O 1
ATOM 3190 N N . GLU A 1 405 ? 9.624 18.993 -9.249 1.00 84.12 405 GLU A N 1
ATOM 3191 C CA . GLU A 1 405 ? 9.942 20.287 -8.637 1.00 84.12 405 GLU A CA 1
ATOM 3192 C C . GLU A 1 405 ? 8.720 21.219 -8.593 1.00 84.12 405 GLU A C 1
ATOM 3194 O O . GLU A 1 405 ? 8.432 21.810 -7.549 1.00 84.12 405 GLU A O 1
ATOM 3199 N N . LEU A 1 406 ? 7.955 21.288 -9.688 1.00 77.56 406 LEU A N 1
ATOM 3200 C CA . LEU A 1 406 ? 6.686 22.024 -9.735 1.00 77.56 406 LEU A CA 1
ATOM 3201 C C . LEU A 1 406 ? 5.666 21.464 -8.733 1.00 77.56 406 LEU A C 1
ATOM 3203 O O . LEU A 1 406 ? 4.980 22.222 -8.043 1.00 77.56 406 LEU A O 1
ATOM 3207 N N . ALA A 1 407 ? 5.581 20.137 -8.611 1.00 78.62 407 ALA A N 1
ATOM 3208 C CA . ALA A 1 407 ? 4.695 19.487 -7.652 1.00 78.62 407 ALA A CA 1
ATOM 3209 C C . ALA A 1 407 ? 5.103 19.748 -6.197 1.00 78.62 407 ALA A C 1
ATOM 3211 O O . ALA A 1 407 ? 4.235 20.072 -5.387 1.00 78.62 407 ALA A O 1
ATOM 3212 N N . THR A 1 408 ? 6.395 19.689 -5.851 1.00 78.25 408 THR A N 1
ATOM 3213 C CA . THR A 1 408 ? 6.866 20.000 -4.492 1.00 78.25 408 THR A CA 1
ATOM 3214 C C . THR A 1 408 ? 6.447 21.419 -4.106 1.00 78.25 408 THR A C 1
ATOM 3216 O O . THR A 1 408 ? 5.888 21.603 -3.029 1.00 78.25 408 THR A O 1
ATOM 3219 N N . ARG A 1 409 ? 6.576 22.404 -5.009 1.00 75.50 409 ARG A N 1
ATOM 3220 C CA . ARG A 1 409 ? 6.136 23.797 -4.777 1.00 75.50 409 ARG A CA 1
ATOM 3221 C C . ARG A 1 409 ? 4.615 23.977 -4.655 1.00 75.50 409 ARG A C 1
ATOM 3223 O O . ARG A 1 409 ? 4.158 25.065 -4.316 1.00 75.50 409 ARG A O 1
ATOM 3230 N N . GLY A 1 410 ? 3.822 22.937 -4.918 1.00 63.88 410 GLY A N 1
ATOM 3231 C CA . GLY A 1 410 ? 2.360 23.021 -4.946 1.00 63.88 410 GLY A CA 1
ATOM 3232 C C . GLY A 1 410 ? 1.828 23.776 -6.169 1.00 63.88 410 GLY A C 1
ATOM 3233 O O . GLY A 1 410 ? 0.688 24.235 -6.161 1.00 63.88 410 GLY A O 1
ATOM 3234 N N . GLU A 1 411 ? 2.651 23.916 -7.211 1.00 63.25 411 GLU A N 1
ATOM 3235 C CA . GLU A 1 411 ? 2.345 24.624 -8.461 1.00 63.25 411 GLU A CA 1
ATOM 3236 C C . GLU A 1 411 ? 1.898 23.663 -9.575 1.00 63.25 411 GLU A C 1
ATOM 3238 O O . GLU A 1 411 ? 1.689 24.076 -10.715 1.00 63.25 411 GLU A O 1
ATOM 3243 N N . SER A 1 412 ? 1.732 22.369 -9.273 1.00 57.91 412 SER A N 1
ATOM 3244 C CA . SER A 1 412 ? 1.216 21.413 -10.254 1.00 57.91 412 SER A CA 1
ATOM 3245 C C . SER A 1 412 ? -0.225 21.757 -10.643 1.00 57.91 412 SER A C 1
ATOM 3247 O O . SER A 1 412 ? -1.030 22.199 -9.816 1.00 57.91 412 SER A O 1
ATOM 3249 N N . ALA A 1 413 ? -0.583 21.501 -11.905 1.00 54.56 413 ALA A N 1
ATOM 3250 C CA . ALA A 1 413 ? -1.953 21.672 -12.395 1.00 54.56 413 ALA A CA 1
ATOM 3251 C C . ALA A 1 413 ? -2.974 20.903 -11.530 1.00 54.56 413 ALA A C 1
ATOM 3253 O O . ALA A 1 413 ? -4.090 21.381 -11.321 1.00 54.56 413 ALA A O 1
ATOM 3254 N N . SER A 1 414 ? -2.572 19.763 -10.957 1.00 50.94 414 SER A N 1
ATOM 3255 C CA . SER A 1 414 ? -3.359 18.983 -9.998 1.00 50.94 414 SER A CA 1
ATOM 3256 C C . SER A 1 414 ? -3.607 19.742 -8.688 1.00 50.94 414 SER A C 1
ATOM 3258 O O . SER A 1 414 ? -4.752 19.824 -8.254 1.00 50.94 414 SER A O 1
ATOM 3260 N N . VAL A 1 415 ? -2.586 20.358 -8.078 1.00 51.56 415 VAL A N 1
ATOM 3261 C CA . VAL A 1 415 ? -2.738 21.141 -6.832 1.00 51.56 415 VAL A CA 1
ATOM 3262 C C . VAL A 1 415 ? -3.520 22.434 -7.073 1.00 51.56 415 VAL A C 1
ATOM 3264 O O . VAL A 1 415 ? -4.404 22.767 -6.283 1.00 51.56 415 VAL A O 1
ATOM 3267 N N . GLY A 1 416 ? -3.264 23.131 -8.185 1.00 44.59 416 GLY A N 1
ATOM 3268 C CA . GLY A 1 416 ? -4.026 24.315 -8.592 1.00 44.59 416 GLY A CA 1
ATOM 3269 C C . GLY A 1 416 ? -5.510 24.009 -8.815 1.00 44.59 416 GLY A C 1
ATOM 3270 O O . GLY A 1 416 ? -6.371 24.726 -8.308 1.00 44.59 416 GLY A O 1
ATOM 3271 N N . SER A 1 417 ? -5.818 22.893 -9.483 1.00 48.69 417 SER A N 1
ATOM 3272 C CA . SER A 1 417 ? -7.196 22.435 -9.703 1.00 48.69 417 SER A CA 1
ATOM 3273 C C . SER A 1 417 ? -7.871 21.981 -8.407 1.00 48.69 417 SER A C 1
ATOM 3275 O O . SER A 1 417 ? -9.022 22.332 -8.175 1.00 48.69 417 SER A O 1
ATOM 3277 N N . ILE A 1 418 ? -7.165 21.263 -7.522 1.00 50.44 418 ILE A N 1
ATOM 3278 C CA . ILE A 1 418 ? -7.686 20.846 -6.207 1.00 50.44 418 ILE A CA 1
ATOM 3279 C C . ILE A 1 418 ? -7.972 22.061 -5.316 1.00 50.44 418 ILE A C 1
ATOM 3281 O O . ILE A 1 418 ? -9.033 22.119 -4.700 1.00 50.44 418 ILE A O 1
ATOM 3285 N N . ARG A 1 419 ? -7.079 23.061 -5.278 1.00 47.28 419 ARG A N 1
ATOM 3286 C CA . ARG A 1 419 ? -7.304 24.311 -4.532 1.00 47.28 419 ARG A CA 1
ATOM 3287 C C . ARG A 1 419 ? -8.493 25.087 -5.104 1.00 47.28 419 ARG A C 1
ATOM 3289 O O . ARG A 1 419 ? -9.354 25.510 -4.343 1.00 47.28 419 ARG A O 1
ATOM 3296 N N . LEU A 1 420 ? -8.602 25.211 -6.428 1.00 46.50 420 LEU A N 1
ATOM 3297 C CA . LEU A 1 420 ? -9.756 25.850 -7.074 1.00 46.50 420 LEU A CA 1
ATOM 3298 C C . LEU A 1 420 ? -11.073 25.103 -6.798 1.00 46.50 420 LEU A C 1
ATOM 3300 O O . LEU A 1 420 ? -12.088 25.742 -6.529 1.00 46.50 420 LEU A O 1
ATOM 3304 N N . LEU A 1 421 ? -11.062 23.766 -6.799 1.00 48.69 421 LEU A N 1
ATOM 3305 C CA . LEU A 1 421 ? -12.222 22.930 -6.460 1.00 48.69 421 LEU A CA 1
ATOM 3306 C C . LEU A 1 421 ? -12.623 23.063 -4.983 1.00 48.69 421 LEU A C 1
ATOM 3308 O O . LEU A 1 421 ? -13.816 23.152 -4.688 1.00 48.69 421 LEU A O 1
ATOM 3312 N N . ALA A 1 422 ? -11.651 23.127 -4.069 1.00 48.81 422 ALA A N 1
ATOM 3313 C CA . ALA A 1 422 ? -11.880 23.238 -2.628 1.00 48.81 422 ALA A CA 1
ATOM 3314 C C . ALA A 1 422 ? -12.522 24.575 -2.207 1.00 48.81 422 ALA A C 1
ATOM 3316 O O . ALA A 1 422 ? -13.238 24.610 -1.209 1.00 48.81 422 ALA A O 1
ATOM 3317 N N . TYR A 1 423 ? -12.316 25.653 -2.974 1.00 44.41 423 TYR A N 1
ATOM 3318 C CA . TYR A 1 423 ? -12.881 26.984 -2.699 1.00 44.41 423 TYR A CA 1
ATOM 3319 C C . TYR A 1 423 ? -14.108 27.348 -3.555 1.00 44.41 423 TYR A C 1
ATOM 3321 O O . TYR A 1 423 ? -14.613 28.469 -3.458 1.00 44.41 423 TYR A O 1
ATOM 3329 N N . MET A 1 424 ? -14.619 26.438 -4.392 1.00 43.75 424 MET A N 1
ATOM 3330 C CA . MET A 1 424 ? -15.810 26.724 -5.196 1.00 43.75 424 MET A CA 1
ATOM 3331 C C . MET A 1 424 ? -17.113 26.645 -4.382 1.00 43.75 424 MET A C 1
ATOM 3333 O O . MET A 1 424 ? -17.270 25.750 -3.550 1.00 43.75 424 MET A O 1
ATOM 3337 N N . PRO A 1 425 ? -18.103 27.520 -4.659 1.00 44.47 425 PRO A N 1
ATOM 3338 C CA . PRO A 1 425 ? -19.431 27.411 -4.067 1.00 44.47 425 PRO A CA 1
ATOM 3339 C C . PRO A 1 425 ? -20.071 26.052 -4.377 1.00 44.47 425 PRO A C 1
ATOM 3341 O O . PRO A 1 425 ? -19.977 25.546 -5.497 1.00 44.47 425 PRO A O 1
ATOM 3344 N N . THR A 1 426 ? -20.795 25.485 -3.412 1.00 46.94 426 THR A N 1
ATOM 3345 C CA . THR A 1 426 ? -21.358 24.122 -3.476 1.00 46.94 426 THR A CA 1
ATOM 3346 C C . THR A 1 426 ? -22.261 23.882 -4.695 1.00 46.94 426 THR A C 1
ATOM 3348 O O . THR A 1 426 ? -22.398 22.756 -5.164 1.00 46.94 426 THR A O 1
ATOM 3351 N N . SER A 1 427 ? -22.883 24.927 -5.248 1.00 44.00 427 SER A N 1
ATOM 3352 C CA . SER A 1 427 ? -23.687 24.847 -6.475 1.00 44.00 427 SER A CA 1
ATOM 3353 C C . SER A 1 427 ? -22.861 24.522 -7.728 1.00 44.00 427 SER A C 1
ATOM 3355 O O . SER A 1 427 ? -23.362 23.824 -8.607 1.00 44.00 427 SER A O 1
ATOM 3357 N N . TRP A 1 428 ? -21.605 24.968 -7.795 1.00 43.78 428 TRP A N 1
ATOM 3358 C CA . TRP A 1 428 ? -20.689 24.721 -8.914 1.00 43.78 428 TRP A CA 1
ATOM 3359 C C . TRP A 1 428 ? -19.996 23.362 -8.817 1.00 43.78 428 TRP A C 1
ATOM 3361 O O . TRP A 1 428 ? -19.862 22.683 -9.832 1.00 43.78 428 TRP A O 1
ATOM 3371 N N . GLN A 1 429 ? -19.660 22.906 -7.606 1.00 49.22 429 GLN A N 1
ATOM 3372 C CA . GLN A 1 429 ? -19.192 21.530 -7.375 1.00 49.22 429 GLN A CA 1
ATOM 3373 C C . GLN A 1 429 ? -20.236 20.504 -7.860 1.00 49.22 429 GLN A C 1
ATOM 3375 O O . GLN A 1 429 ? -19.907 19.595 -8.614 1.00 49.22 429 GLN A O 1
ATOM 3380 N N . ARG A 1 430 ? -21.526 20.731 -7.558 1.00 51.75 430 ARG A N 1
ATOM 3381 C CA . ARG A 1 430 ? -22.647 19.906 -8.062 1.00 51.75 430 ARG A CA 1
ATOM 3382 C C . ARG A 1 430 ? -22.809 19.939 -9.582 1.00 51.75 430 ARG A C 1
ATOM 3384 O O . ARG A 1 430 ? -23.353 18.992 -10.145 1.00 51.75 430 ARG A O 1
ATOM 3391 N N . LEU A 1 431 ? -22.432 21.042 -10.229 1.00 43.69 431 LEU A N 1
ATOM 3392 C CA . LEU A 1 431 ? -22.478 21.164 -11.684 1.00 43.69 431 LEU A CA 1
ATOM 3393 C C . LEU A 1 431 ? -21.362 20.320 -12.303 1.00 43.69 431 LEU A C 1
ATOM 3395 O O . LEU A 1 431 ? -21.643 19.562 -13.221 1.00 43.69 431 LEU A O 1
ATOM 3399 N N . LEU A 1 432 ? -20.147 20.407 -11.747 1.00 44.34 432 LEU A N 1
ATOM 3400 C CA . LEU A 1 432 ? -18.956 19.672 -12.182 1.00 44.34 432 LEU A CA 1
ATOM 3401 C C . LEU A 1 432 ? -19.083 18.157 -11.978 1.00 44.34 432 LEU A C 1
ATOM 3403 O O . LEU A 1 432 ? -18.759 17.411 -12.896 1.00 44.34 432 LEU A O 1
ATOM 3407 N N . ASP A 1 433 ? -19.655 17.708 -10.856 1.00 41.72 433 ASP A N 1
ATOM 3408 C CA . ASP A 1 433 ? -19.957 16.287 -10.603 1.00 41.72 433 ASP A CA 1
ATOM 3409 C C . ASP A 1 433 ? -21.039 15.717 -11.543 1.00 41.72 433 ASP A C 1
ATOM 3411 O O . ASP A 1 433 ? -21.192 14.503 -11.664 1.00 41.72 433 ASP A O 1
ATOM 3415 N N . ARG A 1 434 ? -21.817 16.583 -12.212 1.00 40.97 434 ARG A N 1
ATOM 3416 C CA . ARG A 1 434 ? -22.863 16.207 -13.180 1.00 40.97 434 ARG A CA 1
ATOM 3417 C C . ARG A 1 434 ? -22.429 16.356 -14.638 1.00 40.97 434 ARG A C 1
ATOM 3419 O O . ARG A 1 434 ? -23.228 16.040 -15.522 1.00 40.97 434 ARG A O 1
ATOM 3426 N N . ILE A 1 435 ? -21.211 16.833 -14.916 1.00 36.28 435 ILE A N 1
ATOM 3427 C CA . ILE A 1 435 ? -20.726 16.918 -16.297 1.00 36.28 435 ILE A CA 1
ATOM 3428 C C . ILE A 1 435 ? -20.344 15.503 -16.768 1.00 36.28 435 ILE A C 1
ATOM 3430 O O . ILE A 1 435 ? -19.543 14.843 -16.107 1.00 36.28 435 ILE A O 1
ATOM 3434 N N . PRO A 1 436 ? -20.909 15.009 -17.888 1.00 28.58 436 PRO A N 1
ATOM 3435 C CA . PRO A 1 436 ? -20.677 13.648 -18.368 1.00 28.58 436 PRO A CA 1
ATOM 3436 C C . PRO A 1 436 ? -19.209 13.355 -18.706 1.00 28.58 436 PRO A C 1
ATOM 3438 O O . PRO A 1 436 ? -18.418 14.269 -18.939 1.00 28.58 436 PRO A O 1
ATOM 3441 N N . ASN A 1 437 ? -18.915 12.058 -18.873 1.00 34.84 437 ASN A N 1
ATOM 3442 C CA . ASN A 1 437 ? -17.678 11.389 -19.331 1.00 34.84 437 ASN A CA 1
ATOM 3443 C C . ASN A 1 437 ? -16.867 12.047 -20.480 1.00 34.84 437 ASN A C 1
ATOM 3445 O O . ASN A 1 437 ? -15.792 11.564 -20.818 1.00 34.84 437 ASN A O 1
ATOM 3449 N N . GLN A 1 438 ? -17.326 13.146 -21.076 1.00 33.97 438 GLN A N 1
ATOM 3450 C CA . GLN A 1 438 ? -16.577 13.973 -22.028 1.00 33.97 438 GLN A CA 1
ATOM 3451 C C . GLN A 1 438 ? -15.490 14.842 -21.353 1.00 33.97 438 GLN A C 1
ATOM 3453 O O . GLN A 1 438 ? -14.602 15.336 -22.040 1.00 33.97 438 GLN A O 1
ATOM 3458 N N . VAL A 1 439 ? -15.491 14.959 -20.015 1.00 40.59 439 VAL A N 1
ATOM 3459 C CA . VAL A 1 439 ? -14.398 15.552 -19.201 1.00 40.59 439 VAL A CA 1
ATOM 3460 C C . VAL A 1 439 ? -13.478 14.466 -18.604 1.00 40.59 439 VAL A C 1
ATOM 3462 O O . VAL A 1 439 ? -12.655 14.745 -17.735 1.00 40.59 439 VAL A O 1
ATOM 3465 N N . GLY A 1 440 ? -13.573 13.212 -19.069 1.00 40.47 440 GLY A N 1
ATOM 3466 C CA . GLY A 1 440 ? -12.725 12.105 -18.596 1.00 40.47 440 GLY A CA 1
ATOM 3467 C C . GLY A 1 440 ? -11.231 12.414 -18.713 1.00 40.47 440 GLY A C 1
ATOM 3468 O O . GLY A 1 440 ? -10.486 12.199 -17.768 1.00 40.47 440 GLY A O 1
ATOM 3469 N N . LEU A 1 441 ? -10.826 13.075 -19.801 1.00 45.69 441 LEU A N 1
ATOM 3470 C CA . LEU A 1 441 ? -9.435 13.459 -20.052 1.00 45.69 441 LEU A CA 1
ATOM 3471 C C . LEU A 1 441 ? -8.896 14.471 -19.024 1.00 45.69 441 LEU A C 1
ATOM 3473 O O . LEU A 1 441 ? -7.734 14.407 -18.659 1.00 45.69 441 LEU A O 1
ATOM 3477 N N . LEU A 1 442 ? -9.737 15.373 -18.505 1.00 37.78 442 LEU A N 1
ATOM 3478 C CA . LEU A 1 442 ? -9.365 16.339 -17.461 1.00 37.78 442 LEU A CA 1
ATOM 3479 C C .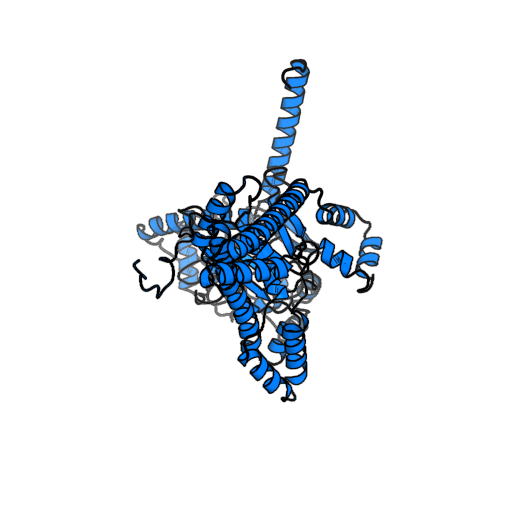 LEU A 1 442 ? -9.365 15.695 -16.069 1.00 37.78 442 LEU A C 1
ATOM 3481 O O . LEU A 1 442 ? -8.487 15.988 -15.267 1.00 37.78 442 LEU A O 1
ATOM 3485 N N . ASN A 1 443 ? -10.312 14.802 -15.772 1.00 41.56 443 ASN A N 1
ATOM 3486 C CA . ASN A 1 443 ? -10.343 14.086 -14.492 1.00 41.56 443 ASN A CA 1
ATOM 3487 C C . ASN A 1 443 ? -9.179 13.086 -14.375 1.00 41.56 443 ASN A C 1
ATOM 3489 O O . ASN A 1 443 ? -8.566 12.995 -13.314 1.00 41.56 443 ASN A O 1
ATOM 3493 N N . ASP A 1 444 ? -8.826 12.407 -15.467 1.00 51.72 444 ASP A N 1
ATOM 3494 C CA . ASP A 1 444 ? -7.677 11.500 -15.541 1.00 51.72 444 ASP A CA 1
ATOM 3495 C C . ASP A 1 444 ? -6.355 12.277 -15.449 1.00 51.72 444 ASP A C 1
ATOM 3497 O O . ASP A 1 444 ? -5.448 11.874 -14.725 1.00 51.72 444 ASP A O 1
ATOM 3501 N N . LEU A 1 445 ? -6.275 13.451 -16.082 1.00 48.06 445 LEU A N 1
ATOM 3502 C CA . LEU A 1 445 ? -5.104 14.331 -16.023 1.00 48.06 445 LEU A CA 1
ATOM 3503 C C . LEU A 1 445 ? -4.960 15.030 -14.657 1.00 48.06 445 LEU A C 1
ATOM 3505 O O . LEU A 1 445 ? -3.845 15.314 -14.226 1.00 48.06 445 LEU A O 1
ATOM 3509 N N . ILE A 1 446 ? -6.056 15.248 -13.922 1.00 50.78 446 ILE A N 1
ATOM 3510 C CA . ILE A 1 446 ? -6.034 15.859 -12.581 1.00 50.78 446 ILE A CA 1
ATOM 3511 C C . ILE A 1 446 ? -5.842 14.815 -11.466 1.00 50.78 446 ILE A C 1
ATOM 3513 O O . ILE A 1 446 ? -5.124 15.105 -10.506 1.00 50.78 446 ILE A O 1
ATOM 3517 N N . LYS A 1 447 ? -6.454 13.625 -11.563 1.00 61.75 447 LYS A N 1
ATOM 3518 C CA . LYS A 1 447 ? -6.516 12.627 -10.470 1.00 61.75 447 LYS A CA 1
ATOM 3519 C C . LYS A 1 447 ? -5.758 11.320 -10.733 1.00 61.75 447 LYS A C 1
ATOM 3521 O O . LYS A 1 447 ? -5.555 10.566 -9.778 1.00 61.75 447 LYS A O 1
ATOM 3526 N N . GLY A 1 448 ? -5.327 11.070 -11.970 1.00 68.81 448 GLY A N 1
ATOM 3527 C CA . GLY A 1 448 ? -4.676 9.829 -12.392 1.00 68.81 448 GLY A CA 1
ATOM 3528 C C . GLY A 1 448 ? -5.634 8.634 -12.445 1.00 68.81 448 GLY A C 1
ATOM 3529 O O . GLY A 1 448 ? -6.557 8.515 -11.635 1.00 68.81 448 GLY A O 1
ATOM 3530 N N . GLN A 1 449 ? -5.389 7.720 -13.384 1.00 84.44 449 GLN A N 1
ATOM 3531 C CA . GLN A 1 449 ? -6.048 6.405 -13.421 1.00 84.44 449 GLN A CA 1
ATOM 3532 C C . GLN A 1 449 ? -5.354 5.407 -12.484 1.00 84.44 449 GLN A C 1
ATOM 3534 O O . GLN A 1 449 ? -5.950 4.415 -12.060 1.00 84.44 449 GLN A O 1
ATOM 3539 N N . GLU A 1 450 ? -4.102 5.693 -12.122 1.00 90.88 450 GLU A N 1
ATOM 3540 C CA . GLU A 1 450 ? -3.300 4.879 -11.217 1.00 90.88 450 GLU A CA 1
ATOM 3541 C C . GLU A 1 450 ? -2.692 5.713 -10.101 1.00 90.88 450 GLU A C 1
ATOM 3543 O O . GLU A 1 450 ? -2.479 6.915 -10.246 1.00 90.88 450 GLU A O 1
ATOM 3548 N N . VAL A 1 451 ? -2.376 5.061 -8.985 1.00 91.44 451 VAL A N 1
ATOM 3549 C CA . VAL A 1 451 ? -1.576 5.654 -7.907 1.00 91.44 451 VAL A CA 1
ATOM 3550 C C . VAL A 1 451 ? -0.284 4.881 -7.785 1.00 91.44 451 VAL A C 1
ATOM 3552 O O . VAL A 1 451 ? -0.318 3.663 -7.654 1.00 91.44 451 VAL A O 1
ATOM 3555 N N . PHE A 1 452 ? 0.842 5.583 -7.771 1.00 93.25 452 PHE A N 1
ATOM 3556 C CA . PHE A 1 452 ? 2.151 4.992 -7.544 1.00 93.25 452 PHE A CA 1
ATOM 3557 C C . PHE A 1 452 ? 2.810 5.655 -6.339 1.00 93.25 452 PHE A C 1
ATOM 3559 O O . PHE A 1 452 ? 3.248 6.802 -6.403 1.00 93.25 452 PHE A O 1
ATOM 3566 N N . SER A 1 453 ? 2.856 4.936 -5.218 1.00 92.69 453 SER A N 1
ATOM 3567 C CA . SER A 1 453 ? 3.410 5.421 -3.956 1.00 92.69 453 SER A CA 1
ATOM 3568 C C . SER A 1 453 ? 4.630 4.600 -3.564 1.00 92.69 453 SER A C 1
ATOM 3570 O O . SER A 1 453 ? 4.576 3.373 -3.493 1.00 92.69 453 SER A O 1
ATOM 3572 N N . ASN A 1 454 ? 5.734 5.287 -3.294 1.00 93.12 454 ASN A N 1
ATOM 3573 C CA . ASN A 1 454 ? 7.006 4.676 -2.946 1.00 93.12 454 ASN A CA 1
ATOM 3574 C C . ASN A 1 454 ? 7.532 5.304 -1.652 1.00 93.12 454 ASN A C 1
ATOM 3576 O O . ASN A 1 454 ? 7.844 6.493 -1.641 1.00 93.12 454 ASN A O 1
ATOM 3580 N N . LEU A 1 455 ? 7.640 4.511 -0.582 1.00 90.38 455 LEU A N 1
ATOM 3581 C CA . LEU A 1 455 ? 8.217 4.957 0.694 1.00 90.38 455 LEU A CA 1
ATOM 3582 C C . LEU A 1 455 ? 9.740 5.123 0.635 1.00 90.38 455 LEU A C 1
ATOM 3584 O O . LEU A 1 455 ? 10.337 5.710 1.533 1.00 90.38 455 LEU A O 1
ATOM 3588 N N . GLY A 1 456 ? 10.377 4.606 -0.414 1.00 90.56 456 GLY A N 1
ATOM 3589 C CA . GLY A 1 456 ? 11.824 4.560 -0.525 1.00 90.56 456 GLY A CA 1
ATOM 3590 C C . GLY A 1 456 ? 12.432 3.423 0.293 1.00 90.56 456 GLY A C 1
ATOM 3591 O O . GLY A 1 456 ? 11.801 2.392 0.537 1.00 90.56 456 GLY A O 1
ATOM 3592 N N . ALA A 1 457 ? 13.705 3.597 0.646 1.00 91.50 457 ALA A N 1
ATOM 3593 C CA . ALA A 1 457 ? 14.452 2.631 1.436 1.00 91.50 457 ALA A CA 1
ATOM 3594 C C . ALA A 1 457 ? 14.325 2.933 2.924 1.00 91.50 457 ALA A C 1
ATOM 3596 O O . ALA A 1 457 ? 14.638 4.041 3.364 1.00 91.50 457 ALA A O 1
ATOM 3597 N N . ALA A 1 458 ? 13.893 1.927 3.674 1.00 91.06 458 ALA A N 1
ATOM 3598 C CA . ALA A 1 458 ? 13.862 1.965 5.116 1.00 91.06 458 ALA A CA 1
ATOM 3599 C C . ALA A 1 458 ? 15.298 2.072 5.677 1.00 91.06 458 ALA A C 1
ATOM 3601 O O . ALA A 1 458 ? 16.250 1.566 5.065 1.00 91.06 458 ALA A O 1
ATOM 3602 N N . PRO A 1 459 ? 15.481 2.733 6.833 1.00 89.25 459 PRO A N 1
ATOM 3603 C CA . PRO A 1 459 ? 16.735 2.690 7.581 1.00 89.25 459 PRO A CA 1
ATOM 3604 C C . PRO A 1 459 ? 17.199 1.252 7.865 1.00 89.25 459 PRO A C 1
ATOM 3606 O O . PRO A 1 459 ? 16.394 0.326 7.917 1.00 89.25 459 PRO A O 1
ATOM 3609 N N . ARG A 1 460 ? 18.509 1.052 8.069 1.00 88.62 460 ARG A N 1
ATOM 3610 C CA . ARG A 1 460 ? 19.118 -0.288 8.254 1.00 88.62 460 ARG A CA 1
ATOM 3611 C C . ARG A 1 460 ? 18.634 -1.042 9.496 1.00 88.62 460 ARG A C 1
ATOM 3613 O O . ARG A 1 460 ? 18.839 -2.245 9.588 1.00 88.62 460 ARG A O 1
ATOM 3620 N N . ASP A 1 461 ? 18.076 -0.326 10.452 1.00 88.44 461 ASP A N 1
ATOM 3621 C CA . ASP A 1 461 ? 17.544 -0.799 11.725 1.00 88.44 461 ASP A CA 1
ATOM 3622 C C . ASP A 1 461 ? 16.010 -0.781 11.765 1.00 88.44 461 ASP A C 1
ATOM 3624 O O . ASP A 1 461 ? 15.422 -1.133 12.783 1.00 88.44 461 ASP A O 1
ATOM 3628 N N . SER A 1 462 ? 15.358 -0.400 10.663 1.00 91.94 462 SER A N 1
ATOM 3629 C CA . SER A 1 462 ? 13.903 -0.363 10.585 1.00 91.94 462 SER A CA 1
ATOM 3630 C C . SER A 1 462 ? 13.302 -1.764 10.520 1.00 91.94 462 SER A C 1
ATOM 3632 O O . SER A 1 462 ? 13.797 -2.658 9.831 1.00 91.94 462 SER A O 1
ATOM 3634 N N . SER A 1 463 ? 12.175 -1.922 11.204 1.00 94.12 463 SER A N 1
ATOM 3635 C CA . SER A 1 463 ? 11.333 -3.118 11.187 1.00 94.12 463 SER A CA 1
ATOM 3636 C C . SER A 1 463 ? 10.304 -3.120 10.045 1.00 94.12 463 SER A C 1
ATOM 3638 O O . SER A 1 463 ? 9.603 -4.115 9.834 1.00 94.12 463 SER A O 1
ATOM 3640 N N . ILE A 1 464 ? 10.210 -2.033 9.270 1.00 95.12 464 ILE A N 1
ATOM 3641 C CA . ILE A 1 464 ? 9.251 -1.901 8.170 1.00 95.12 464 ILE A CA 1
ATOM 3642 C C . ILE A 1 464 ? 9.666 -2.783 6.994 1.00 95.12 464 ILE A C 1
ATOM 3644 O O . ILE A 1 464 ? 10.691 -2.566 6.348 1.00 95.12 464 ILE A O 1
ATOM 3648 N N . ALA A 1 465 ? 8.808 -3.751 6.671 1.00 94.31 465 ALA A N 1
ATOM 3649 C CA . ALA A 1 465 ? 9.056 -4.712 5.600 1.00 94.31 465 ALA A CA 1
ATOM 3650 C C . ALA A 1 465 ? 8.062 -4.615 4.434 1.00 94.31 465 ALA A C 1
ATOM 3652 O O . ALA A 1 465 ? 8.426 -4.917 3.299 1.00 94.31 465 ALA A O 1
ATOM 3653 N N . ARG A 1 466 ? 6.808 -4.222 4.682 1.00 95.06 466 ARG A N 1
ATOM 3654 C CA . ARG A 1 466 ? 5.720 -4.240 3.688 1.00 95.06 466 ARG A CA 1
ATOM 3655 C C . ARG A 1 466 ? 4.975 -2.911 3.698 1.00 95.06 466 ARG A C 1
ATOM 3657 O O . ARG A 1 466 ? 4.827 -2.289 4.745 1.00 95.06 466 ARG A O 1
ATOM 3664 N N . PHE A 1 467 ? 4.488 -2.495 2.533 1.00 95.75 467 PHE A N 1
ATOM 3665 C CA . PHE A 1 467 ? 3.730 -1.259 2.375 1.00 95.75 467 PHE A CA 1
ATOM 3666 C C . PHE A 1 467 ? 2.643 -1.415 1.318 1.00 95.75 467 PHE A C 1
ATOM 3668 O O . PHE A 1 467 ? 2.851 -2.014 0.262 1.00 95.75 467 PHE A O 1
ATOM 3675 N N . MET A 1 468 ? 1.486 -0.831 1.602 1.00 93.81 468 MET A N 1
ATOM 3676 C CA . MET A 1 468 ? 0.365 -0.729 0.686 1.00 93.81 468 MET A CA 1
ATOM 3677 C C . MET A 1 468 ? -0.250 0.658 0.844 1.00 93.81 468 MET A C 1
ATOM 3679 O O . MET A 1 468 ? -0.589 1.066 1.951 1.00 93.81 468 MET A O 1
ATOM 3683 N N . THR A 1 469 ? -0.407 1.377 -0.263 1.00 90.31 469 THR A N 1
ATOM 3684 C CA . THR A 1 469 ? -0.977 2.730 -0.256 1.00 90.31 469 THR A CA 1
ATOM 3685 C C . THR A 1 469 ? -2.501 2.703 -0.407 1.00 90.31 469 THR A C 1
ATOM 3687 O O . THR A 1 469 ? -3.077 1.706 -0.864 1.00 90.31 469 THR A O 1
ATOM 3690 N N . ALA A 1 470 ? -3.180 3.780 -0.004 1.00 81.25 470 ALA A N 1
ATOM 3691 C CA . ALA A 1 470 ? -4.628 3.886 -0.147 1.00 81.25 470 ALA A CA 1
ATOM 3692 C C . ALA A 1 470 ? -5.056 4.219 -1.583 1.00 81.25 470 ALA A C 1
ATOM 3694 O O . ALA A 1 470 ? -4.347 4.872 -2.346 1.00 81.25 470 ALA A O 1
ATOM 3695 N N . LYS A 1 471 ? -6.276 3.796 -1.914 1.00 79.12 471 LYS A N 1
ATOM 3696 C CA . LYS A 1 471 ? -7.054 4.338 -3.025 1.00 79.12 471 LYS A CA 1
ATOM 3697 C C . LYS A 1 471 ? -7.869 5.498 -2.455 1.00 79.12 471 LYS A C 1
ATOM 3699 O O . LYS A 1 471 ? -8.411 5.354 -1.360 1.00 79.12 471 LYS A O 1
ATOM 3704 N N . ASP A 1 472 ? -7.949 6.622 -3.158 1.00 66.88 472 ASP A N 1
ATOM 3705 C CA . ASP A 1 472 ? -8.981 7.609 -2.832 1.00 66.88 472 A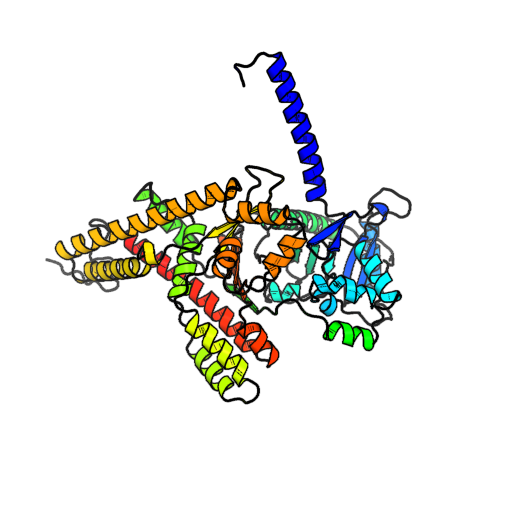SP A CA 1
ATOM 3706 C C . ASP A 1 472 ? -10.361 7.086 -3.282 1.00 66.88 472 ASP A C 1
ATOM 3708 O O . ASP A 1 472 ? -10.472 6.074 -3.980 1.00 66.88 472 ASP A O 1
ATOM 3712 N N . ASP A 1 473 ? -11.437 7.766 -2.892 1.00 59.66 473 ASP A N 1
ATOM 3713 C CA . ASP A 1 473 ? -12.803 7.350 -3.243 1.00 59.66 473 ASP A CA 1
ATOM 3714 C C . ASP A 1 473 ? -13.132 7.521 -4.744 1.00 59.66 473 ASP A C 1
ATOM 3716 O O . ASP A 1 473 ? -14.274 7.319 -5.159 1.00 59.66 473 ASP A O 1
ATOM 3720 N N . ASN A 1 474 ? -12.156 7.869 -5.592 1.00 68.56 474 ASN A N 1
ATOM 3721 C CA . ASN A 1 474 ? -12.370 8.012 -7.025 1.00 68.56 474 ASN A CA 1
ATOM 3722 C C . ASN A 1 474 ? -12.584 6.642 -7.678 1.00 68.56 474 ASN A C 1
ATOM 3724 O O . ASN A 1 474 ? -11.698 5.784 -7.671 1.00 68.56 474 ASN A O 1
ATOM 3728 N N . GLU A 1 475 ? -13.748 6.440 -8.290 1.00 70.56 475 GLU A N 1
ATOM 3729 C CA . GLU A 1 475 ? -14.093 5.201 -8.993 1.00 70.56 475 GLU A CA 1
ATOM 3730 C C . GLU A 1 475 ? -13.202 4.940 -10.216 1.00 70.56 475 GLU A C 1
ATOM 3732 O O . GLU A 1 475 ? -12.993 3.782 -10.559 1.00 70.56 475 GLU A O 1
ATOM 3737 N N . ASN A 1 476 ? -12.588 5.979 -10.795 1.00 74.56 476 ASN A N 1
ATOM 3738 C CA . ASN A 1 476 ? -11.736 5.849 -11.982 1.00 74.56 476 ASN A CA 1
ATOM 3739 C C . ASN A 1 476 ? -10.351 5.250 -11.694 1.00 74.56 476 ASN A C 1
ATOM 3741 O O . ASN A 1 476 ? -9.623 4.927 -12.630 1.00 74.56 476 ASN A O 1
ATOM 3745 N N . LYS A 1 477 ? -9.961 5.108 -10.420 1.00 84.38 477 LYS A N 1
ATOM 3746 C CA . LYS A 1 477 ? -8.669 4.509 -10.073 1.00 84.38 477 LYS A CA 1
ATOM 3747 C C . LYS A 1 477 ? -8.704 3.001 -10.245 1.00 84.38 477 LYS A C 1
ATOM 3749 O O . LYS A 1 477 ? -9.355 2.306 -9.466 1.00 84.38 477 LYS A O 1
ATOM 3754 N N . ALA A 1 478 ? -7.974 2.530 -11.245 1.00 89.62 478 ALA A N 1
ATOM 3755 C CA . ALA A 1 478 ? -7.926 1.138 -11.657 1.00 89.62 478 ALA A CA 1
ATOM 3756 C C . ALA A 1 478 ? -6.854 0.348 -10.899 1.00 89.62 478 ALA A C 1
ATOM 3758 O O . ALA A 1 478 ? -7.144 -0.730 -10.386 1.00 89.62 478 ALA A O 1
ATOM 3759 N N . LEU A 1 479 ? -5.637 0.893 -10.794 1.00 93.00 479 LEU A N 1
ATOM 3760 C CA . LEU A 1 479 ? -4.493 0.220 -10.174 1.00 93.00 479 LEU A CA 1
ATOM 3761 C C . LEU A 1 479 ? -3.818 1.105 -9.129 1.00 93.00 479 LEU A C 1
ATOM 3763 O O . LEU A 1 479 ? -3.686 2.321 -9.292 1.00 93.00 479 LEU A O 1
ATOM 3767 N N . VAL A 1 480 ? -3.368 0.484 -8.043 1.00 94.62 480 VAL A N 1
ATOM 3768 C CA . VAL A 1 480 ? -2.694 1.173 -6.942 1.00 94.62 480 VAL A CA 1
ATOM 3769 C C . VAL A 1 480 ? -1.437 0.403 -6.547 1.00 94.62 480 VAL A C 1
ATOM 3771 O O . VAL A 1 480 ? -1.513 -0.745 -6.113 1.00 94.62 480 VAL A O 1
ATOM 3774 N N . TRP A 1 481 ? -0.288 1.060 -6.676 1.00 96.56 481 TRP A N 1
ATOM 3775 C CA . TRP A 1 481 ? 1.043 0.507 -6.457 1.00 96.56 481 TRP A CA 1
ATOM 3776 C C . TRP A 1 481 ? 1.646 1.061 -5.167 1.00 96.56 481 TRP A C 1
ATOM 3778 O O . TRP A 1 481 ? 1.757 2.278 -4.993 1.00 96.56 481 TRP A O 1
ATOM 3788 N N . GLY A 1 482 ? 2.052 0.167 -4.272 1.00 96.25 482 GLY A N 1
ATOM 3789 C CA . GLY A 1 482 ? 2.855 0.476 -3.092 1.00 96.25 482 GLY A CA 1
ATOM 3790 C C . GLY A 1 482 ? 4.249 -0.121 -3.235 1.00 96.25 482 GLY A C 1
ATOM 3791 O O . GLY A 1 482 ? 4.375 -1.297 -3.558 1.00 96.25 482 GLY A O 1
ATOM 3792 N N . VAL A 1 483 ? 5.289 0.670 -2.986 1.00 97.25 483 VAL A N 1
ATOM 3793 C CA . VAL A 1 483 ? 6.685 0.215 -3.017 1.00 97.25 483 VAL A CA 1
ATOM 3794 C C . VAL A 1 483 ? 7.380 0.579 -1.712 1.00 97.25 483 VAL A C 1
ATOM 3796 O O . VAL A 1 483 ? 7.272 1.709 -1.235 1.00 97.25 483 VAL A O 1
ATOM 3799 N N . VAL A 1 484 ? 8.120 -0.374 -1.151 1.00 96.81 484 VAL A N 1
ATOM 3800 C CA . VAL A 1 484 ? 9.046 -0.151 -0.035 1.00 96.81 484 VAL A CA 1
ATOM 3801 C C . VAL A 1 484 ? 10.290 -1.007 -0.236 1.00 96.81 484 VAL A C 1
ATOM 3803 O O . VAL A 1 484 ? 10.207 -2.120 -0.750 1.00 96.81 484 VAL A O 1
ATOM 3806 N N . THR A 1 485 ? 11.456 -0.490 0.136 1.00 97.12 485 THR A N 1
ATOM 3807 C CA . THR A 1 485 ? 12.672 -1.301 0.274 1.00 97.12 485 THR A CA 1
ATOM 3808 C C . THR A 1 485 ? 12.970 -1.463 1.753 1.00 97.12 485 THR A C 1
ATOM 3810 O O . THR A 1 485 ? 13.088 -0.462 2.452 1.00 97.12 485 THR A O 1
ATOM 3813 N N . ASP A 1 486 ? 13.062 -2.701 2.227 1.00 96.00 486 ASP A N 1
ATOM 3814 C CA . ASP A 1 486 ? 13.303 -2.984 3.642 1.00 96.00 486 ASP A CA 1
ATOM 3815 C C . ASP A 1 486 ? 14.767 -2.754 4.059 1.00 96.00 486 ASP A C 1
ATOM 3817 O O . ASP A 1 486 ? 15.647 -2.466 3.239 1.00 96.00 486 ASP A O 1
ATOM 3821 N N . ALA A 1 487 ? 15.036 -2.916 5.356 1.00 94.94 487 ALA A N 1
ATOM 3822 C CA . ALA A 1 487 ? 16.368 -2.797 5.945 1.00 94.94 487 ALA A CA 1
ATOM 3823 C C . ALA A 1 487 ? 17.407 -3.780 5.360 1.00 94.94 487 ALA A C 1
ATOM 3825 O O . ALA A 1 487 ? 18.615 -3.531 5.434 1.00 94.94 487 ALA A O 1
ATOM 3826 N N . HIS A 1 488 ? 16.957 -4.881 4.751 1.00 95.06 488 HIS A N 1
ATOM 3827 C CA . HIS A 1 488 ? 17.801 -5.882 4.097 1.00 95.06 488 HIS A CA 1
ATOM 3828 C C . HIS A 1 488 ? 18.043 -5.579 2.611 1.00 95.06 488 HIS A C 1
ATOM 3830 O O . HIS A 1 488 ? 18.750 -6.327 1.933 1.00 95.06 488 HIS A O 1
ATOM 3836 N N . GLY A 1 489 ? 17.503 -4.470 2.099 1.00 94.75 489 GLY A N 1
ATOM 3837 C CA . GLY A 1 489 ? 17.630 -4.077 0.700 1.00 94.75 489 GLY A CA 1
ATOM 3838 C C . GLY A 1 489 ? 16.709 -4.853 -0.243 1.00 94.75 489 GLY A C 1
ATOM 3839 O O . GLY A 1 489 ? 16.931 -4.820 -1.455 1.00 94.75 489 GLY A O 1
ATOM 3840 N N . VAL A 1 490 ? 15.690 -5.540 0.281 1.00 96.88 490 VAL A N 1
ATOM 3841 C CA . VAL A 1 490 ? 14.668 -6.223 -0.519 1.00 96.88 490 VAL A CA 1
ATOM 3842 C C . VAL A 1 490 ? 13.561 -5.229 -0.850 1.00 96.88 490 VAL A C 1
ATOM 3844 O O . VAL A 1 490 ? 12.922 -4.662 0.036 1.00 96.88 490 VAL A O 1
ATOM 3847 N N . MET A 1 491 ? 13.330 -5.008 -2.145 1.00 98.12 491 MET A N 1
ATOM 3848 C CA . MET A 1 491 ? 12.228 -4.176 -2.621 1.00 98.12 491 MET A CA 1
ATOM 3849 C C . MET A 1 491 ? 10.960 -5.017 -2.738 1.00 98.12 491 MET A C 1
ATOM 3851 O O . MET A 1 491 ? 10.908 -5.947 -3.542 1.00 98.12 491 MET A O 1
ATOM 3855 N N . ARG A 1 492 ? 9.923 -4.648 -1.985 1.00 97.69 492 ARG A N 1
ATOM 3856 C CA . ARG A 1 492 ? 8.587 -5.237 -2.087 1.00 97.69 492 ARG A CA 1
ATOM 3857 C C . ARG A 1 492 ? 7.649 -4.295 -2.823 1.00 97.69 492 ARG A C 1
ATOM 3859 O O . ARG A 1 492 ? 7.589 -3.102 -2.517 1.00 97.69 492 ARG A O 1
ATOM 3866 N N . ILE A 1 493 ? 6.917 -4.851 -3.783 1.00 98.12 493 ILE A N 1
ATOM 3867 C CA . ILE A 1 493 ? 5.874 -4.154 -4.533 1.00 98.12 493 ILE A CA 1
ATOM 3868 C C . ILE A 1 493 ? 4.536 -4.803 -4.210 1.00 98.12 493 ILE A C 1
ATOM 3870 O O . ILE A 1 493 ? 4.395 -6.016 -4.345 1.00 98.12 493 ILE A O 1
ATOM 3874 N N . THR A 1 494 ? 3.564 -3.981 -3.833 1.00 97.69 494 THR A N 1
ATOM 3875 C CA . THR A 1 494 ? 2.163 -4.357 -3.645 1.00 97.69 494 THR A CA 1
ATOM 3876 C C . THR A 1 494 ? 1.336 -3.733 -4.760 1.00 97.69 494 THR A C 1
ATOM 3878 O O . THR A 1 494 ? 1.400 -2.519 -4.963 1.00 97.69 494 THR A O 1
ATOM 3881 N N . LEU A 1 495 ? 0.538 -4.536 -5.456 1.00 97.50 495 LEU A N 1
ATOM 3882 C CA . LEU A 1 495 ? -0.413 -4.089 -6.469 1.00 97.50 495 LEU A CA 1
ATOM 3883 C C . LEU A 1 495 ? -1.830 -4.383 -5.996 1.00 97.50 495 LEU A C 1
ATOM 3885 O O . LEU A 1 495 ? -2.161 -5.539 -5.760 1.00 97.50 495 LEU A O 1
ATOM 3889 N N . ARG A 1 496 ? -2.674 -3.355 -5.917 1.00 96.12 496 ARG A N 1
ATOM 3890 C CA . ARG A 1 496 ? -4.120 -3.502 -5.722 1.00 96.12 496 ARG A CA 1
ATOM 3891 C C . ARG A 1 496 ? -4.828 -3.227 -7.039 1.00 96.12 496 ARG A C 1
ATOM 3893 O O . ARG A 1 496 ? -4.541 -2.222 -7.693 1.00 96.12 496 ARG A O 1
ATOM 3900 N N . ASP A 1 497 ? -5.763 -4.095 -7.385 1.00 94.62 497 ASP A N 1
ATOM 3901 C CA . ASP A 1 497 ? -6.505 -4.053 -8.636 1.00 94.62 497 ASP A CA 1
ATOM 3902 C C . ASP A 1 497 ? -7.994 -3.844 -8.372 1.00 94.62 497 ASP A C 1
ATOM 3904 O O . ASP A 1 497 ? -8.638 -4.610 -7.649 1.00 94.62 497 ASP A O 1
ATOM 3908 N N . PHE A 1 498 ? -8.521 -2.778 -8.964 1.00 93.12 498 PHE A N 1
ATOM 3909 C CA . PHE A 1 498 ? -9.911 -2.343 -8.877 1.00 93.12 498 PHE A CA 1
ATOM 3910 C C . PHE A 1 498 ? -10.575 -2.287 -10.251 1.00 93.12 498 PHE A C 1
ATOM 3912 O O . PHE A 1 498 ? -11.677 -1.744 -10.378 1.00 93.12 498 PHE A O 1
ATOM 3919 N N . ARG A 1 499 ? -9.911 -2.789 -11.299 1.00 91.31 499 ARG A N 1
ATOM 3920 C CA . ARG A 1 499 ? -10.459 -2.758 -12.656 1.00 91.31 499 ARG A CA 1
ATOM 3921 C C . ARG A 1 499 ? -11.824 -3.458 -12.695 1.00 91.31 499 ARG A C 1
ATOM 3923 O O . ARG A 1 499 ? -12.055 -4.389 -11.920 1.00 91.31 499 ARG A O 1
ATOM 3930 N N . PRO A 1 500 ? -12.731 -3.073 -13.614 1.00 90.19 500 PRO A N 1
ATOM 3931 C CA . PRO A 1 500 ? -14.119 -3.556 -13.617 1.00 90.19 500 PRO A CA 1
ATOM 3932 C C . PRO A 1 500 ? -14.263 -5.082 -13.539 1.00 90.19 500 PRO A C 1
ATOM 3934 O O . PRO A 1 500 ? -15.126 -5.602 -12.830 1.00 90.19 500 PRO A O 1
ATOM 3937 N N . HIS A 1 501 ? -13.350 -5.801 -14.197 1.00 92.94 501 HIS A N 1
ATOM 3938 C CA . HIS A 1 501 ? -13.345 -7.256 -14.213 1.00 92.94 501 HIS A CA 1
ATOM 3939 C C . HIS A 1 501 ? -13.163 -7.894 -12.826 1.00 92.94 501 HIS A C 1
ATOM 3941 O O . HIS A 1 501 ? -13.673 -8.988 -12.606 1.00 92.94 501 HIS A O 1
ATOM 3947 N N . VAL A 1 502 ? -12.499 -7.227 -11.876 1.00 95.00 502 VAL A N 1
ATOM 3948 C CA . VAL A 1 502 ? -12.310 -7.729 -10.506 1.00 95.00 502 VAL A CA 1
ATOM 3949 C C . VAL A 1 502 ? -13.660 -7.901 -9.818 1.00 95.00 502 VAL A C 1
ATOM 3951 O O . VAL A 1 502 ? -13.993 -8.987 -9.342 1.00 95.00 502 VAL A O 1
ATOM 3954 N N . ALA A 1 503 ? -14.484 -6.850 -9.813 1.00 92.75 503 ALA A N 1
ATOM 3955 C CA . ALA A 1 503 ? -15.813 -6.911 -9.216 1.00 92.75 503 ALA A CA 1
ATOM 3956 C C . ALA A 1 503 ? -16.710 -7.931 -9.934 1.00 92.75 503 ALA A C 1
ATOM 3958 O O . ALA A 1 503 ? -17.437 -8.674 -9.272 1.00 92.75 503 ALA A O 1
ATOM 3959 N N . ALA A 1 504 ? -16.624 -8.002 -11.265 1.00 94.12 504 ALA A N 1
ATOM 3960 C CA . ALA A 1 504 ? -17.406 -8.936 -12.066 1.00 94.12 504 ALA A CA 1
ATOM 3961 C C . ALA A 1 504 ? -17.040 -10.406 -11.794 1.00 94.12 504 ALA A C 1
ATOM 3963 O O . ALA A 1 504 ? -17.930 -11.239 -11.628 1.00 94.12 504 ALA A O 1
ATOM 3964 N N . LEU A 1 505 ? -15.745 -10.729 -11.699 1.00 96.81 505 LEU A N 1
ATOM 3965 C CA . LEU A 1 505 ? -15.263 -12.079 -11.392 1.00 96.81 505 LEU A CA 1
ATOM 3966 C C . LEU A 1 505 ? -15.617 -12.497 -9.960 1.00 96.81 505 LEU A C 1
ATOM 3968 O O . LEU A 1 505 ? -16.086 -13.616 -9.744 1.00 96.81 505 LEU A O 1
ATOM 3972 N N . LEU A 1 506 ? -15.483 -11.591 -8.989 1.00 94.88 506 LEU A N 1
ATOM 3973 C CA . LEU A 1 506 ? -15.887 -11.851 -7.605 1.00 94.88 506 LEU A CA 1
ATOM 3974 C C . LEU A 1 506 ? -17.391 -12.127 -7.487 1.00 94.88 506 LEU A C 1
ATOM 3976 O O . LEU A 1 506 ? -17.789 -13.047 -6.772 1.00 94.88 506 LEU A O 1
ATOM 3980 N N . ALA A 1 507 ? -18.227 -11.391 -8.225 1.00 93.38 507 ALA A N 1
ATOM 3981 C CA . ALA A 1 507 ? -19.679 -11.578 -8.219 1.00 93.38 507 ALA A CA 1
ATOM 3982 C C . ALA A 1 507 ? -20.120 -12.966 -8.721 1.00 93.38 507 ALA A C 1
ATOM 3984 O O . ALA A 1 507 ? -21.186 -13.444 -8.335 1.00 93.38 507 ALA A O 1
ATOM 3985 N N . VAL A 1 508 ? -19.303 -13.627 -9.547 1.00 95.94 508 VAL A N 1
ATOM 3986 C CA . VAL A 1 508 ? -19.557 -14.990 -10.050 1.00 95.94 508 VAL A CA 1
ATOM 3987 C C . VAL A 1 508 ? -18.749 -16.064 -9.311 1.00 95.94 508 VAL A C 1
ATOM 3989 O O . VAL A 1 508 ? -18.688 -17.206 -9.762 1.00 95.94 508 VAL A O 1
ATOM 3992 N N . GLY A 1 509 ? -18.128 -15.714 -8.179 1.00 95.44 509 GLY A N 1
ATOM 3993 C CA . GLY A 1 509 ? -17.366 -16.641 -7.340 1.00 95.44 509 GLY A CA 1
ATOM 3994 C C . GLY A 1 509 ? -15.995 -17.034 -7.899 1.00 95.44 509 GLY A C 1
ATOM 3995 O O . GLY A 1 509 ? -15.435 -18.031 -7.457 1.00 95.44 509 GLY A O 1
ATOM 3996 N N . ARG A 1 510 ? -15.445 -16.272 -8.855 1.00 96.69 510 ARG A N 1
ATOM 3997 C CA . ARG A 1 510 ? -14.122 -16.505 -9.463 1.00 96.69 510 ARG A CA 1
ATOM 3998 C C . ARG A 1 510 ? -13.049 -15.564 -8.911 1.00 96.69 510 ARG A C 1
ATOM 4000 O O . ARG A 1 510 ? -12.334 -14.903 -9.662 1.00 96.69 510 ARG A O 1
ATOM 4007 N N . ALA A 1 511 ? -12.967 -15.486 -7.581 1.00 95.25 511 ALA A N 1
ATOM 4008 C CA . ALA A 1 511 ? -11.922 -14.729 -6.886 1.00 95.25 511 ALA A CA 1
ATOM 4009 C C . ALA A 1 511 ? -10.517 -15.220 -7.266 1.00 95.25 511 ALA A C 1
ATOM 4011 O O . ALA A 1 511 ? -9.626 -14.411 -7.494 1.00 95.25 511 ALA A O 1
ATOM 4012 N N . ASP A 1 512 ? -10.373 -16.537 -7.429 1.00 96.38 512 ASP A N 1
ATOM 4013 C CA . ASP A 1 512 ? -9.162 -17.216 -7.889 1.00 96.38 512 ASP A CA 1
ATOM 4014 C C . ASP A 1 512 ? -8.631 -16.644 -9.212 1.00 96.38 512 ASP A C 1
ATOM 4016 O O . ASP A 1 512 ? -7.436 -16.396 -9.351 1.00 96.38 512 ASP A O 1
ATOM 4020 N N . LEU A 1 513 ? -9.520 -16.389 -10.178 1.00 97.00 513 LEU A N 1
ATOM 4021 C CA . LEU A 1 513 ? -9.127 -15.889 -11.493 1.00 97.00 513 LEU A CA 1
ATOM 4022 C C . LEU A 1 513 ? -8.772 -14.401 -11.462 1.00 97.00 513 LEU A C 1
ATOM 4024 O O . LEU A 1 513 ? -7.838 -13.989 -12.142 1.00 97.00 513 LEU A O 1
ATOM 4028 N N . ALA A 1 514 ? -9.482 -13.602 -10.659 1.00 96.88 514 ALA A N 1
ATOM 4029 C CA . ALA A 1 514 ? -9.131 -12.199 -10.446 1.00 96.88 514 ALA A CA 1
ATOM 4030 C C . ALA A 1 514 ? -7.747 -12.075 -9.784 1.00 96.88 514 ALA A C 1
ATOM 4032 O O . ALA A 1 514 ? -6.897 -11.331 -10.267 1.00 96.88 514 ALA A O 1
ATOM 4033 N N . GLU A 1 515 ? -7.486 -12.865 -8.737 1.00 96.44 515 GLU A N 1
ATOM 4034 C CA . GLU A 1 515 ? -6.175 -12.930 -8.083 1.00 96.44 515 GLU A CA 1
ATOM 4035 C C . GLU A 1 515 ? -5.078 -13.408 -9.044 1.00 96.44 515 GLU A C 1
ATOM 4037 O O . GLU A 1 515 ? -3.980 -12.847 -9.045 1.00 96.44 515 GLU A O 1
ATOM 4042 N N . PHE A 1 516 ? -5.365 -14.398 -9.901 1.00 97.44 516 PHE A N 1
ATOM 4043 C CA . PHE A 1 516 ? -4.401 -14.882 -10.890 1.00 97.44 516 PHE A CA 1
ATOM 4044 C C . PHE A 1 516 ? -4.030 -13.799 -11.913 1.00 97.44 516 PHE A C 1
ATOM 4046 O O . PHE A 1 516 ? -2.843 -13.597 -12.158 1.00 97.44 516 PHE A O 1
ATOM 4053 N N . ILE A 1 517 ? -5.008 -13.052 -12.440 1.00 97.00 517 ILE A N 1
ATOM 4054 C CA . ILE A 1 517 ? -4.766 -11.934 -13.368 1.00 97.00 517 ILE A CA 1
ATOM 4055 C C . ILE A 1 517 ? -3.881 -10.864 -12.721 1.00 97.00 517 ILE A C 1
ATOM 4057 O O . ILE A 1 517 ? -2.876 -10.456 -13.302 1.00 97.00 517 ILE A O 1
ATOM 4061 N N . THR A 1 518 ? -4.217 -10.419 -11.509 1.00 96.94 518 THR A N 1
ATOM 4062 C CA . THR A 1 518 ? -3.447 -9.376 -10.814 1.00 96.94 518 THR A CA 1
ATOM 4063 C C . THR A 1 518 ? -2.033 -9.844 -10.469 1.00 96.94 518 THR A C 1
ATOM 4065 O O . THR A 1 518 ? -1.075 -9.081 -10.616 1.00 96.94 518 THR A O 1
ATOM 4068 N N . LYS A 1 519 ? -1.878 -11.106 -10.049 1.00 97.62 519 LYS A N 1
ATOM 4069 C CA . LYS A 1 519 ? -0.571 -11.696 -9.749 1.00 97.62 519 LYS A CA 1
ATOM 4070 C C . LYS A 1 519 ? 0.293 -11.846 -10.997 1.00 97.62 519 LYS A C 1
ATOM 4072 O O . LYS A 1 519 ? 1.468 -11.500 -10.946 1.00 97.62 519 LYS A O 1
ATOM 4077 N N . ASP A 1 520 ? -0.270 -12.332 -12.099 1.00 97.75 520 ASP A N 1
ATOM 4078 C CA . ASP A 1 520 ? 0.436 -12.439 -13.378 1.00 97.75 520 ASP A CA 1
ATOM 4079 C C . ASP A 1 520 ? 0.920 -11.072 -13.864 1.00 97.75 520 ASP A C 1
ATOM 4081 O O . ASP A 1 520 ? 2.096 -10.911 -14.183 1.00 97.75 520 ASP A O 1
ATOM 4085 N N . TYR A 1 521 ? 0.050 -10.062 -13.806 1.00 96.56 521 TYR A N 1
ATOM 4086 C CA . TYR A 1 521 ? 0.390 -8.691 -14.171 1.00 96.56 521 TYR A CA 1
ATOM 4087 C C . TYR A 1 521 ? 1.577 -8.152 -13.352 1.00 96.56 521 TYR A C 1
ATOM 4089 O O . TYR A 1 521 ? 2.557 -7.654 -13.910 1.00 96.56 521 TYR A O 1
ATOM 4097 N N . LEU A 1 522 ? 1.548 -8.313 -12.022 1.00 97.94 522 LEU A N 1
ATOM 4098 C CA . LEU A 1 522 ? 2.653 -7.888 -11.156 1.00 97.94 522 LEU A CA 1
ATOM 4099 C C . LEU A 1 522 ? 3.944 -8.688 -11.408 1.00 97.94 522 LEU A C 1
ATOM 4101 O O . LEU A 1 522 ? 5.031 -8.106 -11.444 1.00 97.94 522 LEU A O 1
ATOM 4105 N N . ASN A 1 523 ? 3.846 -10.004 -11.597 1.00 98.44 523 ASN A N 1
ATOM 4106 C CA . ASN A 1 523 ? 5.003 -10.854 -11.885 1.00 98.44 523 ASN A CA 1
ATOM 4107 C C . ASN A 1 523 ? 5.667 -10.448 -13.206 1.00 98.44 523 ASN A C 1
ATOM 4109 O O . ASN A 1 523 ? 6.885 -10.266 -13.253 1.00 98.44 523 ASN A O 1
ATOM 4113 N N . ALA A 1 524 ? 4.867 -10.249 -14.257 1.00 97.62 524 ALA A N 1
ATOM 4114 C CA . ALA A 1 524 ? 5.332 -9.802 -15.562 1.00 97.62 524 ALA A CA 1
ATOM 4115 C C . ALA A 1 524 ? 5.995 -8.419 -15.481 1.00 97.62 524 ALA A C 1
ATOM 4117 O O . ALA A 1 524 ? 7.050 -8.214 -16.085 1.00 97.62 524 ALA A O 1
ATOM 4118 N N . TYR A 1 525 ? 5.449 -7.495 -14.679 1.00 97.94 525 TYR A N 1
ATOM 4119 C CA . TYR A 1 525 ? 6.093 -6.209 -14.399 1.00 97.94 525 TYR A CA 1
ATOM 4120 C C . TYR A 1 525 ? 7.479 -6.393 -13.765 1.00 97.94 525 TYR A C 1
ATOM 4122 O O . TYR A 1 525 ? 8.450 -5.798 -14.227 1.00 97.94 525 TYR A O 1
ATOM 4130 N N . VAL A 1 526 ? 7.609 -7.223 -12.725 1.00 98.56 526 VAL A N 1
ATOM 4131 C CA . VAL A 1 526 ? 8.896 -7.394 -12.028 1.00 98.56 526 VAL A CA 1
ATOM 4132 C C . VAL A 1 526 ? 9.933 -8.098 -12.901 1.00 98.56 526 VAL A C 1
ATOM 4134 O O . VAL A 1 526 ? 11.086 -7.665 -12.959 1.00 98.56 526 VAL A O 1
ATOM 4137 N N . MET A 1 527 ? 9.543 -9.171 -13.589 1.00 98.44 527 MET A N 1
ATOM 4138 C CA . MET A 1 527 ? 10.435 -9.894 -14.495 1.00 98.44 527 MET A CA 1
ATOM 4139 C C . MET A 1 527 ? 10.910 -8.986 -15.625 1.00 98.44 527 MET A C 1
ATOM 4141 O O . MET A 1 527 ? 12.114 -8.834 -15.835 1.00 98.44 527 MET A O 1
ATOM 4145 N N . GLY A 1 528 ? 9.972 -8.311 -16.282 1.00 98.06 528 GLY A N 1
ATOM 4146 C CA . GLY A 1 528 ? 10.290 -7.418 -17.376 1.00 98.06 528 GLY A CA 1
ATOM 4147 C C . GLY A 1 528 ? 11.107 -6.197 -16.937 1.00 98.06 528 GLY A C 1
ATOM 4148 O O . GLY A 1 528 ? 11.998 -5.775 -17.671 1.00 98.06 528 GLY A O 1
ATOM 4149 N N . LEU A 1 529 ? 10.900 -5.669 -15.722 1.00 98.44 529 LEU A N 1
ATOM 4150 C CA . LEU A 1 529 ? 11.739 -4.604 -15.164 1.00 98.44 529 LEU A CA 1
ATOM 4151 C C . LEU A 1 529 ? 13.183 -5.084 -15.020 1.00 98.44 529 LEU A C 1
ATOM 4153 O O . LEU A 1 529 ? 14.115 -4.378 -15.400 1.00 98.44 529 LEU A O 1
ATOM 4157 N N . ASN A 1 530 ? 13.387 -6.286 -14.483 1.00 98.56 530 ASN A N 1
ATOM 4158 C CA . ASN A 1 530 ? 14.723 -6.855 -14.332 1.00 98.56 530 ASN A CA 1
ATOM 4159 C C . ASN A 1 530 ? 15.412 -7.063 -15.689 1.00 98.56 530 ASN A C 1
ATOM 4161 O O . ASN A 1 530 ? 16.611 -6.798 -15.810 1.00 98.56 530 ASN A O 1
ATOM 4165 N N . ASP A 1 531 ? 14.670 -7.508 -16.702 1.00 98.25 531 ASP A N 1
ATOM 4166 C CA . ASP A 1 531 ? 15.181 -7.673 -18.065 1.00 98.25 531 ASP A CA 1
ATOM 4167 C C . ASP A 1 531 ? 15.532 -6.321 -18.696 1.00 98.25 531 ASP A C 1
ATOM 4169 O O . ASP A 1 531 ? 16.650 -6.138 -19.179 1.00 98.25 531 ASP A O 1
ATOM 4173 N N . TYR A 1 532 ? 14.654 -5.327 -18.563 1.00 98.19 532 TYR A N 1
ATOM 4174 C CA . TYR A 1 532 ? 14.896 -3.960 -19.017 1.00 98.19 532 TYR A CA 1
ATOM 4175 C C . TYR A 1 532 ? 16.149 -3.349 -18.379 1.00 98.19 532 TYR A C 1
ATOM 4177 O O . TYR A 1 532 ? 16.994 -2.772 -19.065 1.00 98.19 532 TYR A O 1
ATOM 4185 N N . ILE A 1 533 ? 16.329 -3.516 -17.067 1.00 98.25 533 ILE A N 1
ATOM 4186 C CA . ILE A 1 533 ? 17.517 -3.038 -16.346 1.00 98.25 533 ILE A CA 1
ATOM 4187 C C . ILE A 1 533 ? 18.784 -3.762 -16.815 1.00 98.25 533 ILE A C 1
ATOM 4189 O O . ILE A 1 533 ? 19.841 -3.134 -16.944 1.00 98.25 533 ILE A O 1
ATOM 4193 N N . ARG A 1 534 ? 18.697 -5.067 -17.097 1.00 97.69 534 ARG A N 1
ATOM 4194 C CA . ARG A 1 534 ? 19.806 -5.851 -17.653 1.00 97.69 534 ARG A CA 1
ATOM 4195 C C . ARG A 1 534 ? 20.200 -5.336 -19.032 1.00 97.69 534 ARG A C 1
ATOM 4197 O O . ARG A 1 534 ? 21.389 -5.119 -19.269 1.00 97.69 534 ARG A O 1
ATOM 4204 N N . ASP A 1 535 ? 19.231 -5.092 -19.903 1.00 97.44 535 ASP A N 1
ATOM 4205 C CA . ASP A 1 535 ? 19.482 -4.579 -21.246 1.00 97.44 535 ASP A CA 1
ATOM 4206 C C . ASP A 1 535 ? 20.035 -3.159 -21.209 1.00 97.44 535 ASP A C 1
ATOM 4208 O O . ASP A 1 535 ? 21.064 -2.899 -21.832 1.00 97.44 535 ASP A O 1
ATOM 4212 N N . LEU A 1 536 ? 19.481 -2.270 -20.380 1.00 96.81 536 LEU A N 1
ATOM 4213 C CA . LEU A 1 536 ? 20.052 -0.940 -20.155 1.00 96.81 536 LEU A CA 1
ATOM 4214 C C . LEU A 1 536 ? 21.496 -1.006 -19.668 1.00 96.81 536 LEU A C 1
ATOM 4216 O O . LEU A 1 536 ? 22.338 -0.237 -20.130 1.00 96.81 536 LEU A O 1
ATOM 4220 N N . ARG A 1 537 ? 21.823 -1.932 -18.764 1.00 95.50 537 ARG A N 1
ATOM 4221 C CA . ARG A 1 537 ? 23.198 -2.120 -18.293 1.00 95.50 537 ARG A CA 1
ATOM 4222 C C . ARG A 1 537 ? 24.117 -2.589 -19.419 1.00 95.50 537 ARG A C 1
ATOM 4224 O O . ARG A 1 537 ? 25.203 -2.031 -19.563 1.00 95.50 537 ARG A O 1
ATOM 4231 N N . ARG A 1 538 ? 23.690 -3.564 -20.228 1.00 94.44 538 ARG A N 1
ATOM 4232 C CA . ARG A 1 538 ? 24.454 -4.056 -21.390 1.00 94.44 538 ARG A CA 1
ATOM 4233 C C . ARG A 1 538 ? 24.685 -2.942 -22.409 1.00 94.44 538 ARG A C 1
ATOM 4235 O O . ARG A 1 538 ? 25.825 -2.708 -22.800 1.00 94.44 538 ARG A O 1
ATOM 4242 N N . ILE A 1 539 ? 23.629 -2.202 -22.750 1.00 94.19 539 ILE A N 1
ATOM 4243 C CA . ILE A 1 539 ? 23.690 -1.025 -23.618 1.00 94.19 539 ILE A CA 1
ATOM 4244 C C . ILE A 1 539 ? 24.637 0.015 -23.020 1.00 94.19 539 ILE A C 1
ATOM 4246 O O . ILE A 1 539 ? 25.439 0.570 -23.745 1.00 94.19 539 ILE A O 1
ATOM 4250 N N . THR A 1 540 ? 24.611 0.278 -21.716 1.00 92.25 540 THR A N 1
ATOM 4251 C CA . THR A 1 540 ? 25.436 1.335 -21.102 1.00 92.25 540 THR A CA 1
ATOM 4252 C C . THR A 1 540 ? 26.912 0.969 -20.994 1.00 92.25 540 THR A C 1
ATOM 4254 O O . THR A 1 540 ? 27.756 1.858 -21.076 1.00 92.25 540 THR A O 1
ATOM 4257 N N . ILE A 1 541 ? 27.245 -0.304 -20.781 1.00 90.00 541 ILE A N 1
ATOM 4258 C CA . ILE A 1 541 ? 28.639 -0.744 -20.634 1.00 90.00 541 ILE A CA 1
ATOM 4259 C C . ILE A 1 541 ? 29.316 -0.873 -21.992 1.00 90.00 541 ILE A C 1
ATOM 4261 O O . ILE A 1 541 ? 30.492 -0.532 -22.092 1.00 90.00 541 ILE A O 1
ATOM 4265 N N . ALA A 1 542 ? 28.593 -1.351 -23.009 1.00 84.94 542 ALA A N 1
ATOM 4266 C CA . ALA A 1 542 ? 29.161 -1.637 -24.318 1.00 84.94 542 ALA A CA 1
ATOM 4267 C C . ALA A 1 542 ? 29.851 -0.398 -24.908 1.00 84.94 542 ALA A C 1
ATOM 4269 O O . ALA A 1 542 ? 29.235 0.642 -25.148 1.00 84.94 542 ALA A O 1
ATOM 4270 N N . SER A 1 543 ? 31.149 -0.519 -25.123 1.00 79.62 543 SER A N 1
ATOM 4271 C CA . SER A 1 543 ? 32.009 0.444 -25.793 1.00 79.62 543 SER A CA 1
ATOM 4272 C C . SER A 1 543 ? 33.060 -0.330 -26.580 1.00 79.62 543 SER A C 1
ATOM 4274 O O . SER A 1 543 ? 33.162 -1.556 -26.466 1.00 79.62 543 SER A O 1
ATOM 4276 N N . ARG A 1 544 ? 33.857 0.390 -27.370 1.00 70.12 544 ARG A N 1
ATOM 4277 C CA . ARG A 1 544 ? 34.971 -0.193 -28.124 1.00 70.12 544 ARG A CA 1
ATOM 4278 C C . ARG A 1 544 ? 35.957 -0.965 -27.236 1.00 70.12 544 ARG A C 1
ATOM 4280 O O . ARG A 1 544 ? 36.498 -1.968 -27.677 1.00 70.12 544 ARG A O 1
ATOM 4287 N N . ASP A 1 545 ? 36.135 -0.526 -25.989 1.00 61.06 545 ASP A N 1
ATOM 4288 C CA . ASP A 1 545 ? 37.134 -1.071 -25.059 1.00 61.06 545 ASP A CA 1
ATOM 4289 C C . ASP A 1 545 ? 36.576 -2.159 -24.123 1.00 61.06 545 ASP A C 1
ATOM 4291 O O . ASP A 1 545 ? 37.341 -2.911 -23.524 1.00 61.06 545 ASP A O 1
ATOM 4295 N N . THR A 1 546 ? 35.251 -2.241 -23.956 1.00 61.75 546 THR A N 1
ATOM 4296 C CA . THR A 1 546 ? 34.595 -3.160 -23.001 1.00 61.75 546 THR A CA 1
ATOM 4297 C C . THR A 1 546 ? 33.939 -4.370 -23.653 1.00 61.75 546 THR A C 1
ATOM 4299 O O . THR A 1 546 ? 33.544 -5.288 -22.943 1.00 61.75 546 THR A O 1
ATOM 4302 N N . TYR A 1 547 ? 33.798 -4.383 -24.978 1.00 52.91 547 TYR A N 1
ATOM 4303 C CA . TYR A 1 547 ? 33.329 -5.546 -25.723 1.00 52.91 547 TYR A CA 1
ATOM 4304 C C . TYR A 1 547 ? 34.546 -6.184 -26.393 1.00 52.91 547 TYR A C 1
ATOM 4306 O O . TYR A 1 547 ? 35.062 -5.649 -27.371 1.00 52.91 547 TYR A O 1
ATOM 4314 N N . THR A 1 548 ? 35.026 -7.309 -25.860 1.00 49.00 548 THR A N 1
ATOM 4315 C CA . THR A 1 548 ? 36.032 -8.154 -26.524 1.00 49.00 548 THR A CA 1
ATOM 4316 C C . THR A 1 548 ? 35.446 -9.548 -26.778 1.00 49.00 548 THR A C 1
ATOM 4318 O O . THR A 1 548 ? 34.549 -9.968 -26.044 1.00 49.00 548 THR A O 1
ATOM 4321 N N . PRO A 1 549 ? 35.912 -10.302 -27.795 1.00 47.66 549 PRO A N 1
ATOM 4322 C CA . PRO A 1 549 ? 35.320 -11.590 -28.192 1.00 47.66 549 PRO A CA 1
ATOM 4323 C C . PRO A 1 549 ? 35.278 -12.675 -27.097 1.00 47.66 549 PRO A C 1
ATOM 4325 O O . PRO A 1 549 ? 34.647 -13.713 -27.285 1.00 47.66 549 PRO A O 1
ATOM 4328 N N . HIS A 1 550 ? 35.949 -12.459 -25.961 1.00 45.12 550 HIS A N 1
ATOM 4329 C CA . HIS A 1 550 ? 36.032 -13.409 -24.854 1.00 45.12 550 HIS A CA 1
ATOM 4330 C C . HIS A 1 550 ? 34.813 -13.426 -23.916 1.00 45.12 550 HIS A C 1
ATOM 4332 O O . HIS A 1 550 ? 34.665 -14.391 -23.170 1.00 45.12 550 HIS A O 1
ATOM 4338 N N . ASP A 1 551 ? 33.915 -12.437 -23.981 1.00 45.41 551 ASP A N 1
ATOM 4339 C CA . ASP A 1 551 ? 32.758 -12.332 -23.070 1.00 45.41 551 ASP A CA 1
ATOM 4340 C C . ASP A 1 551 ? 31.496 -13.091 -23.543 1.00 45.41 551 ASP A C 1
ATOM 4342 O O . ASP A 1 551 ? 30.422 -12.968 -22.948 1.00 45.41 551 ASP A O 1
ATOM 4346 N N . LEU A 1 552 ? 31.597 -13.907 -24.601 1.00 46.78 552 LEU A N 1
ATOM 4347 C CA . LEU A 1 552 ? 30.503 -14.762 -25.074 1.00 46.78 552 LEU A CA 1
ATOM 4348 C C . LEU A 1 552 ? 30.561 -16.160 -24.426 1.00 46.78 552 LEU A C 1
ATOM 4350 O O . LEU A 1 552 ? 31.613 -16.807 -24.473 1.00 46.78 552 LEU A O 1
ATOM 4354 N N . PRO A 1 553 ? 29.441 -16.705 -23.906 1.00 38.91 553 PRO A N 1
ATOM 4355 C CA . PRO A 1 553 ? 29.378 -18.105 -23.505 1.00 38.91 553 PRO A CA 1
ATOM 4356 C C . PRO A 1 553 ? 29.495 -18.987 -24.760 1.00 38.91 553 PRO A C 1
ATOM 4358 O O . PRO A 1 553 ? 28.521 -19.202 -25.476 1.00 38.91 553 PRO A O 1
ATOM 4361 N N . GLY A 1 554 ? 30.714 -19.458 -25.046 1.00 46.28 554 GLY A N 1
ATOM 4362 C CA . GLY A 1 554 ? 31.022 -20.354 -26.169 1.00 46.28 554 GLY A CA 1
ATOM 4363 C C . GLY A 1 554 ? 32.167 -19.924 -27.097 1.00 46.28 554 GLY A C 1
ATOM 4364 O O . GLY A 1 554 ? 32.450 -20.641 -28.056 1.00 46.28 554 GLY A O 1
ATOM 4365 N N . GLY A 1 555 ? 32.849 -18.801 -26.845 1.00 32.56 555 GLY A N 1
ATOM 4366 C CA . GLY A 1 555 ? 33.943 -18.326 -27.703 1.00 32.56 555 GLY A CA 1
ATOM 4367 C C . GLY A 1 555 ? 35.189 -19.222 -27.661 1.00 32.56 555 GLY A C 1
ATOM 4368 O O . GLY A 1 555 ? 36.018 -19.104 -26.761 1.00 32.56 555 GLY A O 1
ATOM 4369 N N . ARG A 1 556 ? 35.353 -20.110 -28.653 1.00 34.50 556 ARG A N 1
ATOM 4370 C CA . ARG A 1 556 ? 36.644 -20.757 -28.943 1.00 34.50 556 ARG A CA 1
ATOM 4371 C C . ARG A 1 556 ? 37.636 -19.695 -29.413 1.00 34.50 556 ARG A C 1
ATOM 4373 O O . ARG A 1 556 ? 37.370 -18.996 -30.386 1.00 34.50 556 ARG A O 1
ATOM 4380 N N . ALA A 1 557 ? 38.785 -19.626 -28.746 1.00 33.97 557 ALA A N 1
ATOM 4381 C CA . ALA A 1 557 ? 39.923 -18.833 -29.185 1.00 33.97 557 ALA A CA 1
ATOM 4382 C C . ALA A 1 557 ? 40.353 -19.278 -30.592 1.00 33.97 557 ALA A C 1
ATOM 4384 O O . ALA A 1 557 ? 40.751 -20.427 -30.787 1.00 33.97 557 ALA A O 1
ATOM 4385 N N . ILE A 1 558 ? 40.263 -18.374 -31.567 1.00 36.31 558 ILE A N 1
ATOM 4386 C CA . ILE A 1 558 ? 40.951 -18.521 -32.847 1.00 36.31 558 ILE A CA 1
ATOM 4387 C C . ILE A 1 558 ? 42.275 -17.779 -32.688 1.00 36.31 558 ILE A C 1
ATOM 4389 O O . ILE A 1 558 ? 42.322 -16.553 -32.723 1.00 36.31 558 ILE A O 1
ATOM 4393 N N . THR A 1 559 ? 43.338 -18.535 -32.434 1.00 33.09 559 THR A N 1
ATOM 4394 C CA . THR A 1 559 ? 44.720 -18.060 -32.522 1.00 33.09 559 THR A CA 1
ATOM 4395 C C . THR A 1 559 ? 45.095 -17.874 -33.989 1.00 33.09 559 THR A C 1
ATOM 4397 O O . THR A 1 559 ? 44.924 -18.810 -34.774 1.00 33.09 559 THR A O 1
ATOM 4400 N N . ALA A 1 560 ? 45.622 -16.698 -34.326 1.00 31.95 560 ALA A N 1
ATOM 4401 C CA . ALA A 1 560 ? 46.507 -16.504 -35.470 1.00 31.95 560 ALA A CA 1
ATOM 4402 C C . ALA A 1 560 ? 47.951 -16.465 -34.964 1.00 31.95 560 ALA A C 1
ATOM 4404 O O . ALA A 1 560 ? 48.165 -15.823 -33.907 1.00 31.95 560 ALA A O 1
#

Foldseek 3Di:
DVPDPPVVVVVVVVVVVVVVVVQVVVLCVLQDLQWWWDQDQVDTDTDGHPLQLAWAWEADPLWIFTHRQADVPDPHGDDPLQVLQQVVQPVVDDDPDDRDACLLLLFFDSNCNVVLLVPADPLQVVLLVSCRSHLEYEYAPADAPPDDLVVQVSDGDHNLTHQWYWYHNVVDIDTDGRPSNDDPQVSQVVRQVVVVVVVVVVVVVVPDDRNDHHDHTDIRDDPDDPVSVVSSVPGDGAFDKAKDKDFLFPVVLVVVLQVLLVVQDVLLRDDPVLLLLLLVQVLQQDPAFDVVLLVVLVVLCPDPLRVVLSVLVCCCRPVSHRDFWFEWEWAQLCVPRVVCGTFIFTDTQPCPVLVLNVLLVLLLVLLVCCLPVPDPVSQVSNVVSLVSNSVSSSVSRVVVVVSSVCRSVLNHPLSVVVVVLVPDDPVVVVVVVPDDPVCVVVCCRNPILEYAYENEEDALPGPDDDDFGDDDSDLSNAKYWYWYQYSVRGIMIMIMGRRPSCSSCVVSVNNVSSNSRNHSSVVSSSVVSNVSSVSSSSSSQDDPVRDDNPPDPPDDDDDD

pLDDT: mean 85.19, std 15.33, range [28.58, 98.56]

Sequence (560 aa):
IERLPATWQRDWVSIVRQAREEELKAYQQQLSLHAFLEPGVHGDSRTAIPPRALTLGLIYQDNYYLLPLYEPGSPDLCSPARIQQFIAGILAHKPSEEPASLRDLARTRRAQTGAVRAALSANNQAALARLQSAPILLNFDQRLPELTLAQLRQGERGVGDQPLTVFDTGRSFIFDQSHIFFDGIWGAGLAEIMTQEATSWAAYFHQTEPAPGAAHPEHLAFAWNPAEYQLLRRSSKVANEVTAEHEGVQLSAMLSLRQLFKRRSDLLQLTVNDLLVLYRAIHAASYQPHPDIIDQLEQLARSRTGATAAREALAAVRNEAGKNPAILIPIDATPLSPRDRVHPMCFEVPLQELDLLAMHERATQNLGLYGTAFGEPEYERFDRVQRHYLALLAGFGQLFSAARELATRGESASVGSIRLLAYMPTSWQRLLDRIPNQVGLLNDLIKGQEVFSNLGAAPRDSSIARFMTAKDDNENKALVWGVV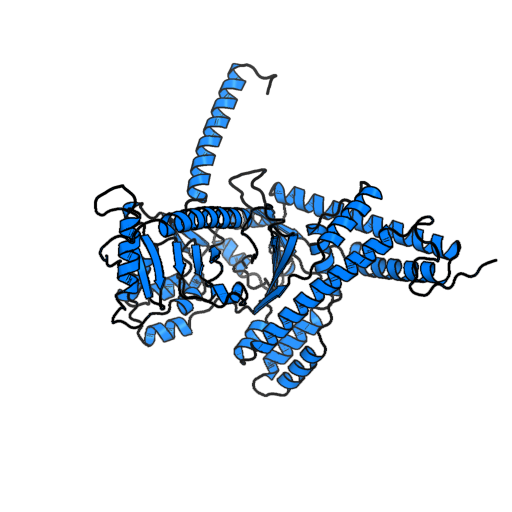TDAHGVMRITLRDFRPHVAALLAVGRADLAEFITKDYLNAYVMGLNDYIRDLRRITIASRDTYTPHDLPGGRAITA

Radius of gyration: 27.8 Å; chains: 1; bounding box: 80×69×80 Å